Protein AF-K1UK16-F1 (afdb_monomer_lite)

Secondary structure (DSSP, 8-state):
----------HHHHHHHHHHHHHHHHHHHHHT-S----THHHHHHHHHHHHHHHHHH--S---PPPEEEEEEES-SS-GGGS-EEEES-HHHHHHHHHHHHH-GGGTTT--EEEEEEE-TT--TTTTEEEEEEETTEEEGGGGGG-HHHHT-HHHHHHHHHHHHH-TTSEEE--HHHHHHHS-SS--HHHHHHHHHHHHHHH-HHHHHHH--TT--HHHHHHHHHHTTTHHHHHHHHHHHHHTT-THHHHHHHHHHHHHT------TTPPPEEEEEEESSGGGTSSSEEEHHHHHHHHHHHHHHHHHSB-TTT-SBS--EEEEEEEEE--TT-SS-EEEEEEEEETSSS-SHHHHHHHHHHHHHH-HHHHHHHHHH-HHHHHHHHHHHHHIIIIIHHHHHHHHHHHHHHHHHHHHHHHHHHHHHHHHHHHHS------------------------------PPPHHHHHHHHHHHHHHHHTTSSS-----------

Radius of gyration: 44.1 Å; chains: 1; bounding box: 87×118×108 Å

Foldseek 3Di:
DDDDDDDPDCPVVVVVVVVVVVVVVVVVVVVPPPDDDDCVVVVVVVVVVVVVVCVVVPPPPPQDDKAKKKKKALAPVDSVVGDIDIGSDLLVRLVVNVVSLPDPVSVVRWIFMWIAIDHPVPDPRHRPTDTQDTRLEGCQQSCQVVVVLNPDPNSVVVSVSNCVSRVRGHYQHHVVVLCVLPNLDDALLRLLVLLLVLVCVLPVPVSVVPDDVQAPSSVVSSQCLQQVVLVVSLVVLVVSLVVVDPCNNVSVSSNSSSVVDFHDDDQPDFKKKAWPDKPDVVLCPPRIDGLLVSQQVLQVQLVVQLVCADPPPRARPDKMKTKMKIWHDFPPDRGTDIDIDMDMGVPNQGGPLSVLLVVLLCCLPPPVNLVVQVVVDPVSSVVVLVVSLCCLPTVSVSNVVNNCVVVVVVVVVVVVVVVVVVVVVVVVVVVPPPDDDDDDDDDDDDDDDDDDDDDDDDDPPDDDDSVVSSVVSNVVSVVVVVVPPPDPDDDDDDDDD

pLDDT: mean 74.23, std 21.27, range [24.06, 96.62]

InterPro domains:
  IPR041045 Large polyvalent protein associated domain 25 [PF18840] (267-364)

Sequence (497 aa):
GWTGERIRGDYDQLMEKVEEMDEAVMAEIQKSQGEYKPLAKVEELEEANYNMIDNVLNNMPPKKEAYLEYYAAECDEIHDMGAYEKSTDVKEIAAIYEKYREDPENAYKGSGMGIIYRDPEDSLFDETELLIVMGTTIHGDFLDNVRFLKDQPVVREGLEKIHKALPDYKYIPIQDVREAMYPKKMTTEELAAALDEIAEDFDPYDYRDHVEPGQDTIQEVMLDLQSGNVGSYISFLKDVIEEDCEQSVWAGVLLERLKSYEPDISKETEPMVYVNYCEKRELMEPRCQKLSDLDSRTAQKDKEWYADRNPRTDEPMVTAQMFFTIYYAEKGDKMLQHFKGKIDIGTGNGGILSQLKLQNELKLTDESWIGYLKNKGNEEFQKCMEDLTDMQNHVLPYLQSFCSLEEKNVQEKQERQVAEKQDSRVEASRAANVTKGDNDKAVKKVVSSMQTEKNKATTKAKKPSIHERLEINKRKIQEKQGKDELERGADRDVRTV

Organism: NCBI:txid408170

Structure (mmCIF, N/CA/C/O backbone):
data_AF-K1UK16-F1
#
_entry.id   AF-K1UK16-F1
#
loop_
_atom_site.group_PDB
_atom_site.id
_atom_site.type_symbol
_atom_site.label_atom_id
_atom_site.label_alt_id
_atom_site.label_comp_id
_atom_site.label_asym_id
_atom_site.label_entity_id
_atom_site.label_seq_id
_atom_site.pdbx_PDB_ins_code
_atom_site.Cartn_x
_atom_site.Cartn_y
_atom_site.Cartn_z
_atom_site.occupancy
_atom_site.B_iso_or_equiv
_atom_site.auth_seq_id
_atom_site.auth_comp_id
_a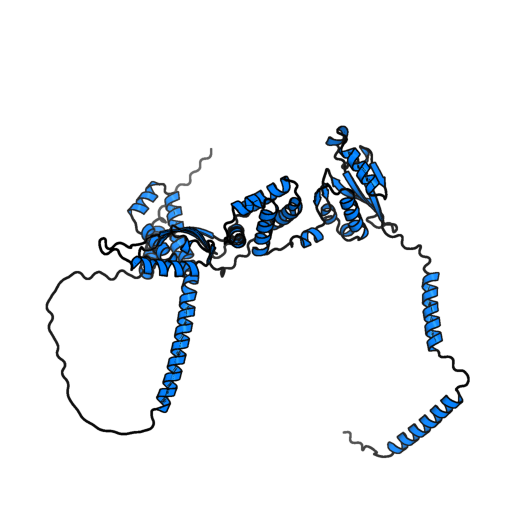tom_site.auth_asym_id
_atom_site.auth_atom_id
_atom_site.pdbx_PDB_model_num
ATOM 1 N N . GLY A 1 1 ? 21.453 -78.135 30.128 1.00 39.34 1 GLY A N 1
ATOM 2 C CA . GLY A 1 1 ? 20.361 -78.436 31.075 1.00 39.34 1 GLY A CA 1
ATOM 3 C C . GLY A 1 1 ? 19.304 -77.375 30.887 1.00 39.34 1 GLY A C 1
ATOM 4 O O . GLY A 1 1 ? 19.679 -76.225 30.752 1.00 39.34 1 GLY A O 1
ATOM 5 N N . TRP A 1 2 ? 18.019 -77.671 30.790 1.00 35.97 2 TRP A N 1
ATOM 6 C CA . TRP A 1 2 ? 17.274 -78.808 31.322 1.00 35.97 2 TRP A CA 1
ATOM 7 C C . TRP A 1 2 ? 16.411 -79.460 30.230 1.00 35.97 2 TRP A C 1
ATOM 9 O O . TRP A 1 2 ? 15.807 -78.771 29.416 1.00 35.97 2 TRP A O 1
ATOM 19 N N . THR A 1 3 ? 16.374 -80.789 30.227 1.00 45.94 3 THR A N 1
ATOM 20 C CA . THR A 1 3 ? 15.467 -81.643 29.448 1.00 45.94 3 THR A CA 1
ATOM 21 C C . THR A 1 3 ? 14.371 -82.155 30.378 1.00 45.94 3 THR A C 1
ATOM 23 O O . THR A 1 3 ? 14.691 -82.645 31.459 1.00 45.94 3 THR A O 1
ATOM 26 N N . GLY A 1 4 ? 13.107 -82.071 29.966 1.00 35.47 4 GLY A N 1
ATOM 27 C CA . GLY A 1 4 ? 11.973 -82.626 30.704 1.00 35.47 4 GLY A CA 1
ATOM 28 C C . GLY A 1 4 ? 10.778 -82.812 29.776 1.00 35.47 4 GLY A C 1
ATOM 29 O O . GLY A 1 4 ? 10.255 -81.847 29.225 1.00 35.47 4 GLY A O 1
ATOM 30 N N . GLU A 1 5 ? 10.417 -84.068 29.555 1.00 42.47 5 GLU A N 1
ATOM 31 C CA . GLU A 1 5 ? 9.391 -84.558 28.640 1.00 42.47 5 GLU A CA 1
ATOM 32 C C . GLU A 1 5 ? 7.992 -83.998 28.965 1.00 42.47 5 GLU A C 1
ATOM 34 O O . GLU A 1 5 ? 7.561 -83.972 30.116 1.00 42.47 5 GLU A O 1
ATOM 39 N N . ARG A 1 6 ? 7.254 -83.567 27.930 1.00 42.50 6 ARG A N 1
ATOM 40 C CA . ARG A 1 6 ? 5.822 -83.242 28.020 1.00 42.50 6 ARG A CA 1
ATOM 41 C C . ARG A 1 6 ? 5.029 -84.543 28.095 1.00 42.50 6 ARG A C 1
ATOM 43 O O . ARG A 1 6 ? 4.916 -85.249 27.095 1.00 42.50 6 ARG A O 1
ATOM 50 N N . ILE A 1 7 ? 4.429 -84.804 29.252 1.00 51.50 7 ILE A N 1
ATOM 51 C CA . ILE A 1 7 ? 3.309 -85.734 29.397 1.00 51.50 7 ILE A CA 1
ATOM 52 C C . ILE A 1 7 ? 2.194 -85.237 28.467 1.00 51.50 7 ILE A C 1
ATOM 54 O O . ILE A 1 7 ? 1.594 -84.188 28.689 1.00 51.50 7 ILE A O 1
ATOM 58 N N . ARG A 1 8 ? 1.983 -85.960 27.367 1.00 53.69 8 ARG A N 1
ATOM 59 C CA . ARG A 1 8 ? 0.832 -85.823 26.477 1.00 53.69 8 ARG A CA 1
ATOM 60 C C . ARG A 1 8 ? -0.188 -86.850 26.968 1.00 53.69 8 ARG A C 1
ATOM 62 O O . ARG A 1 8 ? -0.089 -88.020 26.620 1.00 53.69 8 ARG A O 1
ATOM 69 N N . GLY A 1 9 ? -1.094 -86.418 27.836 1.00 54.28 9 GLY A N 1
ATOM 70 C CA . GLY A 1 9 ? -2.167 -87.241 28.383 1.00 54.28 9 GLY A CA 1
ATOM 71 C C . GLY A 1 9 ? -3.181 -86.360 29.104 1.00 54.28 9 GLY A C 1
ATOM 72 O O . GLY A 1 9 ? -2.795 -85.585 29.972 1.00 54.28 9 GLY A O 1
ATOM 73 N N . ASP A 1 10 ? -4.441 -86.484 28.695 1.00 58.53 10 ASP A N 1
ATOM 74 C CA . ASP A 1 10 ? -5.650 -85.997 29.373 1.00 58.53 10 ASP A CA 1
ATOM 75 C C . ASP A 1 10 ? -5.976 -84.500 29.342 1.00 58.53 10 ASP A C 1
ATOM 77 O O . ASP A 1 10 ? -6.685 -84.004 30.212 1.00 58.53 10 ASP A O 1
ATOM 81 N N . TYR A 1 11 ? -5.576 -83.782 28.286 1.00 54.91 11 TYR A N 1
ATOM 82 C CA . TYR A 1 11 ? -6.184 -82.470 28.014 1.00 54.91 11 TYR A CA 1
ATOM 83 C C . TYR A 1 11 ? -7.657 -82.613 27.598 1.00 54.91 11 TYR A C 1
ATOM 85 O O . TYR A 1 11 ? -8.501 -81.861 28.068 1.00 54.91 11 TYR A O 1
ATOM 93 N N . ASP A 1 12 ? -7.981 -83.635 26.802 1.00 59.91 12 ASP A N 1
ATOM 94 C CA . ASP A 1 12 ? -9.351 -83.870 26.333 1.00 59.91 12 ASP A CA 1
ATOM 95 C C . ASP A 1 12 ? -10.279 -84.320 27.477 1.00 59.91 12 ASP A C 1
ATOM 97 O O . ASP A 1 12 ? -11.399 -83.838 27.577 1.00 59.91 12 ASP A O 1
ATOM 101 N N . GLN A 1 13 ? -9.788 -85.138 28.420 1.00 63.19 13 GLN A N 1
ATOM 102 C CA . GLN A 1 13 ? -10.553 -85.499 29.627 1.00 63.19 13 GLN A CA 1
ATOM 103 C C . GLN A 1 13 ? -10.732 -84.320 30.597 1.00 63.19 13 GLN A C 1
ATOM 105 O O . GLN A 1 13 ? -11.699 -84.281 31.357 1.00 63.19 13 GLN A O 1
ATOM 110 N N . LEU A 1 14 ? -9.791 -83.369 30.620 1.00 61.94 14 LEU A N 1
ATOM 111 C CA . LEU A 1 14 ? -9.947 -82.131 31.385 1.00 61.94 14 LEU A CA 1
ATOM 112 C C . LEU A 1 14 ? -10.980 -81.210 30.734 1.00 61.94 14 LEU A C 1
ATOM 114 O O . LEU A 1 14 ? -11.776 -80.624 31.457 1.00 61.94 14 LEU A O 1
ATOM 118 N N . MET A 1 15 ? -10.997 -81.120 29.403 1.00 66.75 15 MET A N 1
ATOM 119 C CA . MET A 1 15 ? -11.994 -80.333 28.674 1.00 66.75 15 MET A CA 1
ATOM 120 C C . MET A 1 15 ? -13.401 -80.913 28.821 1.00 66.75 15 MET A C 1
ATOM 122 O O . MET A 1 15 ? -14.324 -80.155 29.086 1.00 66.75 15 MET A O 1
ATOM 126 N N . GLU A 1 16 ? -13.554 -82.238 28.777 1.00 70.38 16 GLU A N 1
ATOM 127 C CA . GLU A 1 16 ? -14.847 -82.900 29.005 1.00 70.38 16 GLU A CA 1
ATOM 128 C C . GLU A 1 16 ? -15.372 -82.643 30.430 1.00 70.38 16 GLU A C 1
ATOM 130 O O . GLU A 1 16 ? -16.537 -82.310 30.619 1.00 70.38 16 GLU A O 1
ATOM 135 N N . LYS A 1 17 ? -14.497 -82.665 31.447 1.00 70.38 17 LYS A N 1
ATOM 136 C CA . LYS A 1 17 ? -14.878 -82.302 32.826 1.00 70.38 17 LYS A CA 1
ATOM 137 C C . LYS A 1 17 ? -15.182 -80.817 33.018 1.00 70.38 17 LYS A C 1
ATOM 139 O O . LYS A 1 17 ? -15.926 -80.473 33.934 1.00 70.38 17 LYS A O 1
ATOM 144 N N . VAL A 1 18 ? -14.572 -79.939 32.221 1.00 66.50 18 VAL A N 1
ATOM 145 C CA . VAL A 1 18 ? -14.891 -78.505 32.222 1.00 66.50 18 VAL A CA 1
ATOM 146 C C . VAL A 1 18 ? -16.253 -78.281 31.572 1.00 66.50 18 VAL A C 1
ATOM 148 O O . VAL A 1 18 ? -17.057 -77.561 32.148 1.00 66.50 18 VAL A O 1
ATOM 151 N N . GLU A 1 19 ? -16.557 -78.961 30.465 1.00 69.31 19 GLU A N 1
ATOM 152 C CA . GLU A 1 19 ? -17.873 -78.894 29.816 1.00 69.31 19 GLU A CA 1
ATOM 153 C C . GLU A 1 19 ? -18.987 -79.462 30.711 1.00 69.31 19 GLU A C 1
ATOM 155 O O . GLU A 1 19 ? -20.015 -78.812 30.880 1.00 69.31 19 GLU A O 1
ATOM 160 N N . GLU A 1 20 ? -18.768 -80.599 31.384 1.00 71.19 20 GLU A N 1
ATOM 161 C CA . GLU A 1 20 ? -19.732 -81.138 32.361 1.00 71.19 20 GLU A CA 1
ATOM 162 C C . GLU A 1 20 ? -19.955 -80.186 33.550 1.00 71.19 20 GLU A C 1
ATOM 164 O O . GLU A 1 20 ? -21.071 -80.065 34.067 1.00 71.19 20 GLU A O 1
ATOM 169 N N . MET A 1 21 ? -18.902 -79.496 33.999 1.00 67.19 21 MET A N 1
ATOM 170 C CA . MET A 1 21 ? -19.002 -78.523 35.086 1.00 67.19 21 MET A CA 1
ATOM 171 C C . MET A 1 21 ? -19.689 -77.232 34.632 1.00 67.19 21 MET A C 1
ATOM 173 O O . MET A 1 21 ? -20.493 -76.691 35.390 1.00 67.19 21 MET A O 1
ATOM 177 N N . ASP A 1 22 ? -19.448 -76.776 33.405 1.00 62.75 22 ASP A N 1
ATOM 178 C CA . ASP A 1 22 ? -20.137 -75.628 32.816 1.00 62.75 22 ASP A CA 1
ATOM 179 C C . ASP A 1 22 ? -21.624 -75.935 32.588 1.00 62.75 22 ASP A C 1
ATOM 181 O O . ASP A 1 22 ? -22.472 -75.106 32.915 1.00 62.75 22 ASP A O 1
ATOM 185 N N . GLU A 1 23 ? -21.985 -77.141 32.141 1.00 71.06 23 GLU A N 1
ATOM 186 C CA . GLU A 1 23 ? -23.390 -77.558 32.038 1.00 71.06 23 GLU A CA 1
ATOM 187 C C . GLU A 1 23 ? -24.073 -77.638 33.411 1.00 71.06 23 GLU A C 1
ATOM 189 O O . GLU A 1 23 ? -25.208 -77.174 33.568 1.00 71.06 23 GLU A O 1
ATOM 194 N N . ALA A 1 24 ? -23.383 -78.157 34.433 1.00 69.94 24 ALA A N 1
ATOM 195 C CA . ALA A 1 24 ? -23.902 -78.194 35.800 1.00 69.94 24 ALA A CA 1
ATOM 196 C C . ALA A 1 24 ? -24.086 -76.783 36.389 1.00 69.94 24 ALA A C 1
ATOM 198 O O . ALA A 1 24 ? -25.119 -76.500 37.002 1.00 69.94 24 ALA A O 1
ATOM 199 N N . VAL A 1 25 ? -23.125 -75.881 36.170 1.00 63.56 25 VAL A N 1
ATOM 200 C CA . VAL A 1 25 ? -23.194 -74.479 36.613 1.00 63.56 25 VAL A CA 1
ATOM 201 C C . VAL A 1 25 ? -24.306 -73.733 35.877 1.00 63.56 25 VAL A C 1
ATOM 203 O O . VAL A 1 25 ? -25.079 -73.015 36.511 1.00 63.56 25 VAL A O 1
ATOM 206 N N . MET A 1 26 ? -24.467 -73.946 34.570 1.00 62.19 26 MET A N 1
ATOM 207 C CA . MET A 1 26 ? -25.535 -73.318 33.788 1.00 62.19 26 MET A CA 1
ATOM 208 C C . MET A 1 26 ? -26.920 -73.836 34.189 1.00 62.19 26 MET A C 1
ATOM 210 O O . MET A 1 26 ? -27.853 -73.040 34.308 1.00 62.19 26 MET A O 1
ATOM 214 N N . ALA A 1 27 ? -27.060 -75.129 34.496 1.00 65.12 27 ALA A N 1
ATOM 215 C CA . ALA A 1 27 ? -28.304 -75.693 35.022 1.00 65.12 27 ALA A CA 1
ATOM 216 C C . ALA A 1 27 ? -28.649 -75.161 36.432 1.00 65.12 27 ALA A C 1
ATOM 218 O O . ALA A 1 27 ? -29.828 -74.947 36.737 1.00 65.12 27 ALA A O 1
ATOM 219 N N . GLU A 1 28 ? -27.646 -74.897 37.276 1.00 61.22 28 GLU A N 1
ATOM 220 C CA . GLU A 1 28 ? -27.817 -74.286 38.605 1.00 61.22 28 GLU A CA 1
ATOM 221 C C . GLU A 1 28 ? -28.178 -72.786 38.506 1.00 61.22 28 GLU A C 1
ATOM 223 O O . GLU A 1 28 ? -29.045 -72.291 39.234 1.00 61.22 28 GLU A O 1
ATOM 228 N N . ILE A 1 29 ? -27.602 -72.061 37.538 1.00 59.53 29 ILE A N 1
ATOM 229 C CA . ILE A 1 29 ? -27.972 -70.672 37.203 1.00 59.53 29 ILE A CA 1
ATOM 230 C C . ILE A 1 29 ? -29.419 -70.606 36.687 1.00 59.53 29 ILE A C 1
ATOM 232 O O . ILE A 1 29 ? -30.167 -69.689 37.026 1.00 59.53 29 ILE A O 1
ATOM 236 N N . GLN A 1 30 ? -29.861 -71.603 35.919 1.00 57.59 30 GLN A N 1
ATOM 237 C CA . GLN A 1 30 ? -31.230 -71.655 35.400 1.00 57.59 30 GLN A CA 1
ATOM 238 C C . GLN A 1 30 ? -32.259 -72.057 36.470 1.00 57.59 30 GLN A C 1
ATOM 240 O O . GLN A 1 30 ? -33.382 -71.553 36.454 1.00 57.59 30 GLN A O 1
ATOM 245 N N . LYS A 1 31 ? -31.879 -72.890 37.451 1.00 57.53 31 LYS A N 1
ATOM 246 C CA . LYS A 1 31 ? -32.703 -73.190 38.641 1.00 57.53 31 LYS A CA 1
ATOM 247 C C . LYS A 1 31 ? -32.783 -72.034 39.639 1.00 57.53 31 LYS A C 1
ATOM 249 O O . LYS A 1 31 ? -33.778 -71.936 40.354 1.00 57.53 31 LYS A O 1
ATOM 254 N N . SER A 1 32 ? -31.775 -71.162 39.678 1.00 57.34 32 SER A N 1
ATOM 255 C CA . SER A 1 32 ? -31.742 -69.972 40.540 1.00 57.34 32 SER A CA 1
ATOM 256 C C . SER A 1 32 ? -32.364 -68.720 39.905 1.00 57.34 32 SER A C 1
ATOM 258 O O . SER A 1 32 ? -32.338 -67.654 40.516 1.00 57.34 32 SER A O 1
ATOM 260 N N . GLN A 1 33 ? -33.050 -68.838 38.757 1.00 49.53 33 GLN A N 1
ATOM 261 C CA . GLN A 1 33 ? -33.947 -67.791 38.233 1.00 49.53 33 GLN A CA 1
ATOM 262 C C . GLN A 1 33 ? -35.261 -67.652 39.035 1.00 49.53 33 GLN A C 1
ATOM 264 O O . GLN A 1 33 ? -36.350 -67.507 38.481 1.00 49.53 33 GLN A O 1
ATOM 269 N N . GLY A 1 34 ? -35.154 -67.649 40.362 1.00 54.88 34 GLY A N 1
ATOM 270 C CA . GLY A 1 34 ? -36.106 -67.029 41.272 1.00 54.88 34 GLY A CA 1
ATOM 271 C C . GLY A 1 34 ? -35.425 -65.827 41.925 1.00 54.88 34 GLY A C 1
ATOM 272 O O . GLY A 1 34 ? -34.602 -66.004 42.810 1.00 54.88 34 GLY A O 1
ATOM 273 N N . GLU A 1 35 ? -35.782 -64.624 41.467 1.00 53.62 35 GLU A N 1
ATOM 274 C CA . GLU A 1 35 ? -35.412 -63.318 42.044 1.00 53.62 35 GLU A CA 1
ATOM 275 C C . GLU A 1 35 ? -33.921 -62.921 42.005 1.00 53.62 35 GLU A C 1
ATOM 277 O O . GLU A 1 35 ? -33.274 -62.747 43.033 1.00 53.62 35 GLU A O 1
ATOM 282 N N . TYR A 1 36 ? -33.403 -62.608 40.813 1.00 40.06 36 TYR A N 1
ATOM 283 C CA . TYR A 1 36 ? -32.232 -61.731 40.684 1.00 40.06 36 TYR A CA 1
ATOM 284 C C . TYR A 1 36 ? -32.640 -60.431 39.979 1.00 40.06 36 TYR A C 1
ATOM 286 O O . TYR A 1 36 ? -32.877 -60.401 38.771 1.00 40.06 36 TYR A O 1
ATOM 294 N N . LYS A 1 37 ? -32.791 -59.348 40.753 1.00 55.75 37 LYS A N 1
ATOM 295 C CA . LYS A 1 37 ? -32.936 -57.984 40.219 1.00 55.75 37 LYS A CA 1
ATOM 296 C C . LYS A 1 37 ? -31.538 -57.492 39.804 1.00 55.75 37 LYS A C 1
ATOM 298 O O . LYS A 1 37 ? -30.615 -57.624 40.603 1.00 55.75 37 LYS A O 1
ATOM 303 N N . PRO A 1 38 ? -31.349 -56.953 38.589 1.00 47.69 38 PRO A N 1
ATOM 304 C CA . PRO A 1 38 ? -30.016 -56.692 38.050 1.00 47.69 38 PRO A CA 1
ATOM 305 C C . PRO A 1 38 ? -29.332 -55.527 38.781 1.00 47.69 38 PRO A C 1
ATOM 307 O O . PRO A 1 38 ? -29.871 -54.419 38.806 1.00 47.69 38 PRO A O 1
ATOM 310 N N . LEU A 1 39 ? -28.127 -55.766 39.322 1.00 49.69 39 LEU A N 1
ATOM 311 C CA . LEU A 1 39 ? -27.264 -54.743 39.940 1.00 49.69 39 LEU A CA 1
ATOM 312 C C . LEU A 1 39 ? -26.933 -53.573 39.000 1.00 49.69 39 LEU A C 1
ATOM 314 O O . LEU A 1 39 ? -26.687 -52.481 39.489 1.00 49.69 39 LEU A O 1
ATOM 318 N N . ALA A 1 40 ? -27.039 -53.746 37.678 1.00 50.97 40 ALA A N 1
ATOM 319 C CA . ALA A 1 40 ? -26.873 -52.651 36.717 1.00 50.97 40 ALA A CA 1
ATOM 320 C C . ALA A 1 40 ? -27.876 -51.503 36.941 1.00 50.97 40 ALA A C 1
ATOM 322 O O . ALA A 1 40 ? -27.568 -50.345 36.691 1.00 50.97 40 ALA A O 1
ATOM 323 N N . LYS A 1 41 ? -29.070 -51.811 37.466 1.00 49.66 41 LYS A N 1
ATOM 324 C CA . LYS A 1 41 ? -30.077 -50.793 37.781 1.00 49.66 41 LYS A CA 1
ATOM 325 C C . LYS A 1 41 ? -29.866 -50.165 39.157 1.00 49.66 41 LYS A C 1
ATOM 327 O O . LYS A 1 41 ? -30.420 -49.108 39.412 1.00 49.66 41 LYS A O 1
ATOM 332 N N . VAL A 1 42 ? -29.112 -50.821 40.043 1.00 51.94 42 VAL A N 1
ATOM 333 C CA . VAL A 1 42 ? -28.746 -50.283 41.361 1.00 51.94 42 VAL A CA 1
ATOM 334 C C . VAL A 1 42 ? -27.537 -49.365 41.227 1.00 51.94 42 VAL A C 1
ATOM 336 O O . VAL A 1 42 ? -27.582 -48.293 41.803 1.00 51.94 42 VAL A O 1
ATOM 339 N N . GLU A 1 43 ? -26.548 -49.703 40.394 1.00 51.59 43 GLU A N 1
ATOM 340 C CA . GLU A 1 43 ? -25.456 -48.784 40.039 1.00 51.59 43 GLU A CA 1
ATOM 341 C C . GLU A 1 43 ? -25.977 -47.562 39.272 1.00 51.59 43 GLU A C 1
ATOM 343 O O . GLU A 1 43 ? -25.695 -46.452 39.697 1.00 51.59 43 GLU A O 1
ATOM 348 N N . GLU A 1 44 ? -26.844 -47.709 38.257 1.00 52.72 44 GLU A N 1
ATOM 349 C CA . GLU A 1 44 ? -27.481 -46.541 37.611 1.00 52.72 44 GLU A CA 1
ATOM 350 C C . GLU A 1 44 ? -28.327 -45.708 38.591 1.00 52.72 44 GLU A C 1
ATOM 352 O O . GLU A 1 44 ? -28.402 -44.489 38.456 1.00 52.72 44 GLU A O 1
ATOM 357 N N . LEU A 1 45 ? -28.978 -46.337 39.579 1.00 51.56 45 LEU A N 1
ATOM 358 C CA . LEU A 1 45 ? -29.739 -45.616 40.604 1.00 51.56 45 LEU A CA 1
ATOM 359 C C . LEU A 1 45 ? -28.832 -44.965 41.653 1.00 51.56 45 LEU A C 1
ATOM 361 O O . LEU A 1 45 ? -29.185 -43.895 42.133 1.00 51.56 45 LEU A O 1
ATOM 365 N N . GLU A 1 46 ? -27.693 -45.558 42.006 1.00 50.50 46 GLU A N 1
ATOM 366 C CA . GLU A 1 46 ? -26.694 -44.970 42.903 1.00 50.50 46 GLU A CA 1
ATOM 367 C C . GLU A 1 46 ? -25.955 -43.821 42.210 1.00 50.50 46 GLU A C 1
ATOM 369 O O . GLU A 1 46 ? -25.809 -42.761 42.810 1.00 50.50 46 GLU A O 1
ATOM 374 N N . GLU A 1 47 ? -25.607 -43.955 40.931 1.00 54.44 47 GLU A N 1
ATOM 375 C CA . GLU A 1 47 ? -24.983 -42.911 40.108 1.00 54.44 47 GLU A CA 1
ATOM 376 C C . GLU A 1 47 ? -25.975 -41.773 39.792 1.00 54.44 47 GLU A C 1
ATOM 378 O O . GLU A 1 47 ? -25.630 -40.592 39.881 1.00 54.44 47 GLU A O 1
ATOM 383 N N . ALA A 1 48 ? -27.258 -42.092 39.563 1.00 52.09 48 ALA A N 1
ATOM 384 C CA . ALA A 1 48 ? -28.326 -41.091 39.528 1.00 52.09 48 ALA A CA 1
ATOM 385 C C . ALA A 1 48 ? -28.526 -40.413 40.894 1.00 52.09 48 ALA A C 1
ATOM 387 O O . ALA A 1 48 ? -28.811 -39.217 40.944 1.00 52.09 48 ALA A O 1
ATOM 388 N N . ASN A 1 49 ? -28.348 -41.132 42.005 1.00 51.38 49 ASN A N 1
ATOM 389 C CA . ASN A 1 49 ? -28.463 -40.563 43.347 1.00 51.38 49 ASN A CA 1
ATOM 390 C C . ASN A 1 49 ? -27.248 -39.688 43.705 1.00 51.38 49 ASN A C 1
ATOM 392 O O . ASN A 1 49 ? -27.436 -38.654 44.334 1.00 51.38 49 ASN A O 1
ATOM 396 N N . TYR A 1 50 ? -26.035 -40.003 43.238 1.00 49.75 50 TYR A N 1
ATOM 397 C CA . TYR A 1 50 ? -24.876 -39.106 43.343 1.00 49.75 50 TYR A CA 1
ATOM 398 C C . TYR A 1 50 ? -25.070 -37.827 42.514 1.00 49.75 50 TYR A C 1
ATOM 400 O O . TYR A 1 50 ? -24.808 -36.745 43.030 1.00 49.75 50 TYR A O 1
ATOM 408 N N . ASN A 1 51 ? -25.650 -37.910 41.311 1.00 51.41 51 ASN A N 1
ATOM 409 C CA . ASN A 1 51 ? -26.008 -36.726 40.513 1.00 51.41 51 ASN A CA 1
ATOM 410 C C . ASN A 1 51 ? -27.160 -35.897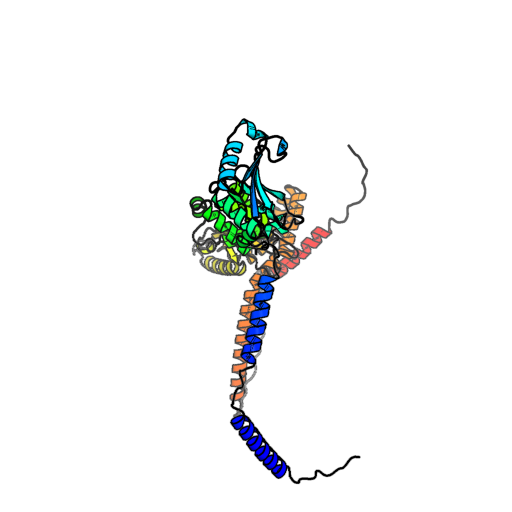 41.119 1.00 51.41 51 ASN A C 1
ATOM 412 O O . ASN A 1 51 ? -27.229 -34.683 40.920 1.00 51.41 51 ASN A O 1
ATOM 416 N N . MET A 1 52 ? -28.065 -36.515 41.888 1.00 49.00 52 MET A N 1
ATOM 417 C CA . MET A 1 52 ? -29.060 -35.778 42.680 1.00 49.00 52 MET A CA 1
ATOM 418 C C . MET A 1 52 ? -28.474 -35.193 43.972 1.00 49.00 52 MET A C 1
ATOM 420 O O . MET A 1 52 ? -28.948 -34.157 44.427 1.00 49.00 52 MET A O 1
ATOM 424 N N . ILE A 1 53 ? -27.452 -35.818 44.560 1.00 49.09 53 ILE A N 1
ATOM 425 C CA . ILE A 1 53 ? -26.753 -35.305 45.746 1.00 49.09 53 ILE A CA 1
ATOM 426 C C . ILE A 1 53 ? -25.832 -34.140 45.369 1.00 49.09 53 ILE A C 1
ATOM 428 O O . ILE A 1 53 ? -25.767 -33.178 46.129 1.00 49.09 53 ILE A O 1
ATOM 432 N N . ASP A 1 54 ? -25.204 -34.153 44.193 1.00 44.94 54 ASP A N 1
ATOM 433 C CA . ASP A 1 54 ? -24.369 -33.036 43.731 1.00 44.94 54 ASP A CA 1
ATOM 434 C C . ASP A 1 54 ? -25.213 -31.773 43.474 1.00 44.94 54 ASP A C 1
ATOM 436 O O . ASP A 1 54 ? -24.832 -30.675 43.867 1.00 44.94 54 ASP A O 1
ATOM 440 N N . ASN A 1 55 ? -26.444 -31.922 42.973 1.00 49.41 55 ASN A N 1
ATOM 441 C CA . ASN A 1 55 ? -27.389 -30.804 42.828 1.00 49.41 55 ASN A CA 1
ATOM 442 C C . ASN A 1 55 ? -28.061 -30.352 44.143 1.00 49.41 55 ASN A C 1
ATOM 444 O O . ASN A 1 55 ? -28.701 -29.302 44.163 1.00 49.41 55 ASN A O 1
ATOM 448 N N . VAL A 1 56 ? -27.949 -31.118 45.236 1.00 50.12 56 VAL A N 1
ATOM 449 C CA . VAL A 1 56 ? -28.553 -30.794 46.548 1.00 50.12 56 VAL A CA 1
ATOM 450 C C . VAL A 1 56 ? -27.502 -30.344 47.578 1.00 50.12 56 VAL A C 1
ATOM 452 O O . VAL A 1 56 ? -27.832 -29.599 48.503 1.00 50.12 56 VAL A O 1
ATOM 455 N N . LEU A 1 57 ? -26.232 -30.736 47.416 1.00 47.69 57 LEU A N 1
ATOM 456 C CA . LEU A 1 57 ? -25.099 -30.255 48.220 1.00 47.69 57 LEU A CA 1
ATOM 457 C C . LEU A 1 57 ? -24.370 -29.065 47.594 1.00 47.69 57 LEU A C 1
ATOM 459 O O . LEU A 1 57 ? -23.742 -28.305 48.335 1.00 47.69 57 LEU A O 1
ATOM 463 N N . ASN A 1 58 ? -24.499 -28.829 46.286 1.00 47.62 58 ASN A N 1
ATOM 464 C CA . ASN A 1 58 ? -24.012 -27.606 45.657 1.00 47.62 58 ASN A CA 1
ATOM 465 C C . ASN A 1 58 ? -25.008 -26.449 45.879 1.00 47.62 58 ASN A C 1
ATOM 467 O O . ASN A 1 58 ? -25.520 -25.841 44.947 1.00 47.62 58 ASN A O 1
ATOM 471 N N . ASN A 1 59 ? -25.265 -26.129 47.153 1.00 48.94 59 ASN A N 1
ATOM 472 C CA . ASN A 1 59 ? -25.887 -24.878 47.600 1.00 48.94 59 ASN A CA 1
ATOM 473 C C . ASN A 1 59 ? -24.882 -23.713 47.551 1.00 48.94 59 ASN A C 1
ATOM 475 O O . ASN A 1 59 ? -24.990 -22.766 48.336 1.00 48.94 59 ASN A O 1
ATOM 479 N N . MET A 1 60 ? -23.885 -23.760 46.659 1.00 52.06 60 MET A N 1
ATOM 480 C CA . MET A 1 60 ? -23.280 -22.505 46.248 1.00 52.06 60 MET A CA 1
ATOM 481 C C . MET A 1 60 ? -24.402 -21.705 45.577 1.00 52.06 60 MET A C 1
ATOM 483 O O . MET A 1 60 ? -25.131 -22.269 44.755 1.00 52.06 60 MET A O 1
ATOM 487 N N . PRO A 1 61 ? -24.605 -20.426 45.944 1.00 55.94 61 PRO A N 1
ATOM 488 C CA . PRO A 1 61 ? -25.464 -19.551 45.159 1.00 55.94 61 PRO A CA 1
ATOM 489 C C . PRO A 1 61 ? -25.100 -19.745 43.681 1.00 55.94 61 PRO A C 1
ATOM 491 O O . PRO A 1 61 ? -23.905 -19.914 43.411 1.00 55.94 61 PRO A O 1
ATOM 494 N N . PRO A 1 62 ? -26.067 -19.760 42.739 1.00 56.12 62 PRO A N 1
ATOM 495 C CA . PRO A 1 62 ? -25.721 -19.797 41.322 1.00 56.12 62 PRO A CA 1
ATOM 496 C C . PRO A 1 62 ? -24.630 -18.755 41.104 1.00 56.12 62 PRO A C 1
ATOM 498 O O . PRO A 1 62 ? -24.809 -17.616 41.552 1.00 56.12 62 PRO A O 1
ATOM 501 N N . LYS A 1 63 ? -23.480 -19.177 40.548 1.00 57.47 63 LYS A N 1
ATOM 502 C CA . LYS A 1 63 ? -22.368 -18.267 40.263 1.00 57.47 63 LYS A CA 1
ATOM 503 C C . LYS A 1 63 ? -22.984 -17.105 39.507 1.00 57.47 63 LYS A C 1
ATOM 505 O O . LYS A 1 63 ? -23.523 -17.295 38.419 1.00 57.47 63 LYS A O 1
ATOM 510 N N . LYS A 1 64 ? -23.044 -15.946 40.159 1.00 69.56 64 LYS A N 1
ATOM 511 C CA . LYS A 1 64 ? -23.615 -14.761 39.543 1.00 69.56 64 LYS A CA 1
ATOM 512 C C . LYS A 1 64 ? -22.679 -14.443 38.383 1.00 69.56 64 LYS A C 1
ATOM 514 O O . LYS A 1 64 ? -21.484 -14.268 38.595 1.00 69.56 64 LYS A O 1
ATOM 519 N N . GLU A 1 65 ? -23.212 -14.476 37.172 1.00 78.00 65 GLU A N 1
ATOM 520 C CA . GLU A 1 65 ? -22.420 -14.237 35.973 1.00 78.00 65 GLU A CA 1
ATOM 521 C C . GLU A 1 65 ? -21.958 -12.779 35.944 1.00 78.00 65 GLU A C 1
ATOM 523 O O . GLU A 1 65 ? -22.677 -11.880 36.396 1.00 78.00 65 GLU A O 1
ATOM 528 N N . ALA A 1 66 ? -20.748 -12.555 35.431 1.00 87.12 66 ALA A N 1
ATOM 529 C CA . ALA A 1 66 ? -20.246 -11.211 35.202 1.00 87.12 66 ALA A CA 1
ATOM 530 C C . ALA A 1 66 ? -21.181 -10.458 34.247 1.00 87.12 66 ALA A C 1
ATOM 532 O O . ALA A 1 66 ? -21.677 -11.020 33.268 1.00 87.12 66 ALA A O 1
ATOM 533 N N . TYR A 1 67 ? -21.421 -9.183 34.534 1.00 90.75 67 TYR A N 1
ATOM 534 C CA . TYR A 1 67 ? -22.292 -8.322 33.739 1.00 90.75 67 TYR A CA 1
ATOM 535 C C . TYR A 1 67 ? -21.639 -6.957 33.516 1.00 90.75 67 TYR A C 1
ATOM 537 O O . TYR A 1 67 ? -20.595 -6.651 34.090 1.00 90.75 67 TYR A O 1
ATOM 545 N N . LEU A 1 68 ? -22.239 -6.138 32.652 1.00 93.81 68 LEU A N 1
ATOM 546 C CA . LEU A 1 68 ? -21.783 -4.773 32.411 1.00 93.81 68 LEU A CA 1
ATOM 547 C C . LEU A 1 68 ? -22.792 -3.759 32.930 1.00 93.81 68 LEU A C 1
ATOM 549 O O . LEU A 1 68 ? -23.999 -3.898 32.715 1.00 93.81 68 LEU A O 1
ATOM 553 N N . GLU A 1 69 ? -22.267 -2.707 33.540 1.00 94.88 69 GLU A N 1
ATOM 554 C CA . GLU A 1 69 ? -22.933 -1.410 33.579 1.00 94.88 69 GLU A CA 1
ATOM 555 C C . GLU A 1 69 ? -22.300 -0.521 32.503 1.00 94.88 69 GLU A C 1
ATOM 557 O O . GLU A 1 69 ? -21.167 -0.736 32.074 1.00 94.88 69 GLU A O 1
ATOM 562 N N . TYR A 1 70 ? -23.043 0.469 32.044 1.00 96.06 70 TYR A N 1
ATOM 563 C CA . TYR A 1 70 ? -22.593 1.489 31.112 1.00 96.06 70 TYR A CA 1
ATOM 564 C C . TYR A 1 70 ? -22.631 2.825 31.830 1.00 96.06 70 TYR A C 1
ATOM 566 O O . TYR A 1 70 ? -23.513 3.040 32.667 1.00 96.06 70 TYR A O 1
ATOM 574 N N . TYR A 1 71 ? -21.708 3.718 31.495 1.00 95.44 71 TYR A N 1
ATOM 575 C CA . TYR A 1 71 ? -21.685 5.062 32.059 1.00 95.44 71 TYR A CA 1
ATOM 576 C C . TYR A 1 71 ? -21.609 6.131 30.976 1.00 95.44 71 TYR A C 1
ATOM 578 O O . TYR A 1 71 ? -21.078 5.890 29.891 1.00 95.44 71 TYR A O 1
ATOM 586 N N . ALA A 1 72 ? -22.138 7.310 31.290 1.00 94.81 72 ALA A N 1
ATOM 587 C CA . ALA A 1 72 ? -21.920 8.544 30.551 1.00 94.81 72 ALA A CA 1
ATOM 588 C C . ALA A 1 72 ? -21.416 9.605 31.530 1.00 94.81 72 ALA A C 1
ATOM 590 O O . ALA A 1 72 ? -22.034 9.844 32.570 1.00 94.81 72 ALA A O 1
ATOM 591 N N . ALA A 1 73 ? -20.304 10.240 31.180 1.00 93.00 73 ALA A N 1
ATOM 592 C CA . ALA A 1 73 ? -19.666 11.286 31.958 1.00 93.00 73 ALA A CA 1
ATOM 593 C C . ALA A 1 73 ? -19.631 12.591 31.157 1.00 93.00 73 ALA A C 1
ATOM 595 O O . ALA A 1 73 ? -19.247 12.620 29.985 1.00 93.00 73 ALA A O 1
ATOM 596 N N . GLU A 1 74 ? -20.005 13.690 31.803 1.00 89.31 74 GLU A N 1
ATOM 597 C CA . GLU A 1 74 ? -19.914 15.042 31.247 1.00 89.31 74 GLU A CA 1
ATOM 598 C C . GLU A 1 74 ? -18.447 15.465 31.041 1.00 89.31 74 GLU A C 1
ATOM 600 O O . GLU A 1 74 ? -18.129 16.149 30.065 1.00 89.31 74 GLU A O 1
ATOM 605 N N . CYS A 1 75 ? -17.559 15.002 31.929 1.00 87.31 75 CYS A N 1
ATOM 606 C CA . CYS A 1 75 ? -16.106 15.134 31.855 1.00 87.31 75 CYS A CA 1
ATOM 607 C C . CYS A 1 75 ? -15.467 13.761 32.083 1.00 87.31 75 CYS A C 1
ATOM 609 O O . CYS A 1 75 ? -15.533 13.231 33.191 1.00 87.31 75 CYS A O 1
ATOM 611 N N . ASP A 1 76 ? -14.866 13.191 31.043 1.00 81.94 76 ASP A N 1
ATOM 612 C CA . ASP A 1 76 ? -14.257 11.858 31.100 1.00 81.94 76 ASP A CA 1
ATOM 613 C C . ASP A 1 76 ? -12.913 11.843 31.849 1.00 81.94 76 ASP A C 1
ATOM 615 O O . ASP A 1 76 ? -12.573 10.877 32.521 1.00 81.94 76 ASP A O 1
ATOM 619 N N . GLU A 1 77 ? -12.162 12.948 31.811 1.00 80.75 77 GLU A N 1
ATOM 620 C CA . GLU A 1 77 ? -10.857 13.028 32.483 1.00 80.75 77 GLU A CA 1
ATOM 621 C C . GLU A 1 77 ? -10.990 12.968 34.013 1.00 80.75 77 GLU A C 1
ATOM 623 O O . GLU A 1 77 ? -10.167 12.359 34.701 1.00 80.75 77 GLU A O 1
ATOM 628 N N . ILE A 1 78 ? -12.022 13.622 34.559 1.00 79.94 78 ILE A N 1
ATOM 629 C CA . ILE A 1 78 ? -12.305 13.660 35.994 1.00 79.94 78 ILE A CA 1
ATOM 630 C C . ILE A 1 78 ? -13.819 13.593 36.186 1.00 79.94 78 ILE A C 1
ATOM 632 O O . ILE A 1 78 ? -14.496 14.623 36.175 1.00 79.94 78 ILE A O 1
ATOM 636 N N . HIS A 1 79 ? -14.336 12.383 36.422 1.00 79.38 79 HIS A N 1
ATOM 637 C CA . HIS A 1 79 ? -15.772 12.136 36.602 1.00 79.38 79 HIS A CA 1
ATOM 638 C C . HIS A 1 79 ? -16.409 13.036 37.682 1.00 79.38 79 HIS A C 1
ATOM 640 O O . HIS A 1 79 ? -17.543 13.477 37.523 1.00 79.38 79 HIS A O 1
ATOM 646 N N . ASP A 1 80 ? -15.662 13.405 38.731 1.00 76.88 80 ASP A N 1
ATOM 647 C CA . ASP A 1 80 ? -16.125 14.295 39.811 1.00 76.88 80 ASP A CA 1
ATOM 648 C C . ASP A 1 80 ? -16.335 15.768 39.387 1.00 76.88 80 ASP A C 1
ATOM 650 O O . ASP A 1 80 ? -16.911 16.553 40.146 1.00 76.88 80 ASP A O 1
ATOM 654 N N . MET A 1 81 ? -15.846 16.186 38.212 1.00 77.00 81 MET A N 1
ATOM 655 C CA . MET A 1 81 ? -15.973 17.567 37.713 1.00 77.00 81 MET A CA 1
ATOM 656 C C . MET A 1 81 ? -17.219 17.813 36.848 1.00 77.00 81 MET A C 1
ATOM 658 O O . MET A 1 81 ? -17.380 18.917 36.320 1.00 77.00 81 MET A O 1
ATOM 662 N N . GLY A 1 82 ? -18.111 16.831 36.717 1.00 83.81 82 GLY A N 1
ATOM 663 C CA . GLY A 1 82 ? -19.349 16.960 35.952 1.00 83.81 82 GLY A CA 1
ATOM 664 C C . GLY A 1 82 ? -20.412 15.948 36.369 1.00 83.81 82 GLY A C 1
ATOM 665 O O . GLY A 1 82 ? -20.275 15.257 37.379 1.00 83.81 82 GLY A O 1
ATOM 666 N N . ALA A 1 83 ? -21.501 15.882 35.611 1.00 89.00 83 ALA A N 1
ATOM 667 C CA . ALA A 1 83 ? -22.503 14.844 35.779 1.00 89.00 83 ALA A CA 1
ATOM 668 C C . ALA A 1 83 ? -21.950 13.476 35.349 1.00 89.00 83 ALA A C 1
ATOM 670 O O . ALA A 1 83 ? -21.235 13.353 34.353 1.00 89.00 83 ALA A O 1
ATOM 671 N N . TYR A 1 84 ? -22.302 12.449 36.116 1.00 92.81 84 TYR A N 1
ATOM 672 C CA . TYR A 1 84 ? -21.913 11.069 35.874 1.00 92.81 84 TYR A CA 1
ATOM 673 C C . TYR A 1 84 ? -23.130 10.181 36.108 1.00 92.81 84 TYR A C 1
ATOM 675 O O . TYR A 1 84 ? -23.676 10.141 37.213 1.00 92.81 84 TYR A O 1
ATOM 683 N N . GLU A 1 85 ? -23.553 9.478 35.068 1.00 93.75 85 GLU A N 1
ATOM 684 C CA . GLU A 1 85 ? -24.722 8.604 35.089 1.00 93.75 85 GLU A CA 1
ATOM 685 C C . GLU A 1 85 ? -24.305 7.188 34.715 1.00 93.75 85 GLU A C 1
ATOM 687 O O . GLU A 1 85 ? -23.476 6.995 33.825 1.00 93.75 85 GLU A O 1
ATOM 692 N N . LYS A 1 86 ? -24.898 6.191 35.377 1.00 94.81 86 LYS A N 1
ATOM 693 C CA . LYS A 1 86 ? -24.645 4.774 35.096 1.00 94.81 86 LYS A CA 1
ATOM 694 C C . LYS A 1 86 ? -25.929 3.956 35.085 1.00 94.81 86 LYS A C 1
ATOM 696 O O . LYS A 1 86 ? -26.812 4.160 35.915 1.00 94.81 86 LYS A O 1
ATOM 701 N N . SER A 1 87 ? -26.026 3.012 34.157 1.00 94.56 87 SER A N 1
ATOM 702 C CA . SER A 1 87 ? -27.186 2.131 33.991 1.00 94.56 87 SER A CA 1
ATOM 703 C C . SER A 1 87 ? -26.761 0.815 33.347 1.00 94.56 87 SER A C 1
ATOM 705 O O . SER A 1 87 ? -25.719 0.722 32.708 1.00 94.56 87 SER A O 1
ATOM 707 N N . THR A 1 88 ? -27.576 -0.225 33.492 1.00 92.94 88 THR A N 1
ATOM 708 C CA . THR A 1 88 ? -27.392 -1.480 32.738 1.00 92.94 88 THR A CA 1
ATOM 709 C C . THR A 1 88 ? -28.008 -1.402 31.336 1.00 92.94 88 THR A C 1
ATOM 711 O O . THR A 1 88 ? -27.734 -2.263 30.498 1.00 92.94 88 THR A O 1
ATOM 714 N N . ASP A 1 89 ? -28.809 -0.367 31.050 1.00 94.00 89 ASP A N 1
ATOM 715 C CA . ASP A 1 89 ? -29.369 -0.111 29.723 1.00 94.00 89 ASP A CA 1
ATOM 716 C C . ASP A 1 89 ? -28.455 0.814 28.904 1.00 94.00 89 ASP A C 1
ATOM 718 O O . ASP A 1 89 ? -28.363 2.020 29.137 1.00 94.00 89 ASP A O 1
ATOM 722 N N . VAL A 1 90 ? -27.812 0.239 27.885 1.00 95.31 90 VAL A N 1
ATOM 723 C CA . VAL A 1 90 ? -26.927 0.964 26.963 1.00 95.31 90 VAL A CA 1
ATOM 724 C C . VAL A 1 90 ? -27.636 2.108 26.231 1.00 95.31 90 VAL A C 1
ATOM 726 O O . VAL A 1 90 ? -27.005 3.113 25.921 1.00 95.31 90 VAL A O 1
ATOM 729 N N . LYS A 1 91 ? -28.939 1.980 25.940 1.00 95.25 91 LYS A N 1
ATOM 730 C CA . LYS A 1 91 ? -29.676 2.986 25.157 1.00 95.25 91 LYS A CA 1
ATOM 731 C C . LYS A 1 91 ? -29.972 4.227 25.980 1.00 95.25 91 LYS A C 1
ATOM 733 O O . LYS A 1 91 ? -29.941 5.332 25.450 1.00 95.25 91 LYS A O 1
ATOM 738 N N . GLU A 1 92 ? -30.263 4.033 27.263 1.00 95.69 92 GLU A N 1
ATOM 739 C CA . GLU A 1 92 ? -30.445 5.129 28.210 1.00 95.69 92 GLU A CA 1
ATOM 740 C C . GLU A 1 92 ? -29.155 5.946 28.322 1.00 95.69 92 GLU A C 1
ATOM 742 O O . GLU A 1 92 ? -29.180 7.167 28.172 1.00 95.69 92 GLU A O 1
ATOM 747 N N . ILE A 1 93 ? -28.022 5.259 28.482 1.00 96.62 93 ILE A N 1
ATOM 748 C CA . ILE A 1 93 ? -26.705 5.891 28.599 1.00 96.62 93 ILE A CA 1
ATOM 749 C C . ILE A 1 93 ? -26.267 6.558 27.294 1.00 96.62 93 ILE A C 1
ATOM 751 O O . ILE A 1 93 ? -25.791 7.688 27.339 1.00 96.62 93 ILE A O 1
ATOM 755 N N . ALA A 1 94 ? -26.502 5.935 26.136 1.00 94.88 94 ALA A N 1
ATOM 756 C CA . ALA A 1 94 ? -26.223 6.547 24.834 1.00 94.88 94 ALA A CA 1
ATOM 757 C C . ALA A 1 94 ? -26.985 7.873 24.646 1.00 94.88 94 ALA A C 1
ATOM 759 O O . ALA A 1 94 ? -26.395 8.877 24.255 1.00 94.88 94 ALA A O 1
ATOM 760 N N . ALA A 1 95 ? -28.268 7.919 25.021 1.00 94.62 95 ALA A N 1
ATOM 761 C CA . ALA A 1 95 ? -29.070 9.140 24.938 1.00 94.62 95 ALA A CA 1
ATOM 762 C C . ALA A 1 95 ? -28.630 10.230 25.937 1.00 94.62 95 ALA A C 1
ATOM 764 O O . ALA A 1 95 ? -28.850 11.419 25.699 1.00 94.62 95 ALA A O 1
ATOM 765 N N . ILE A 1 96 ? -28.054 9.852 27.084 1.00 94.25 96 ILE A N 1
ATOM 766 C CA . ILE A 1 96 ? -27.455 10.801 28.036 1.00 94.25 96 ILE A CA 1
ATOM 767 C C . ILE A 1 96 ? -26.134 11.338 27.477 1.00 94.25 96 ILE A C 1
ATOM 769 O O . ILE A 1 96 ? -25.907 12.547 27.501 1.00 94.25 96 ILE A O 1
ATOM 773 N N . TYR A 1 97 ? -25.305 10.458 26.916 1.00 93.94 97 TYR A N 1
ATOM 774 C CA . TYR A 1 97 ? -24.037 10.814 26.294 1.00 93.94 97 TYR A CA 1
ATOM 775 C C . TYR A 1 97 ? -24.208 11.834 25.160 1.00 93.94 97 TYR A C 1
ATOM 77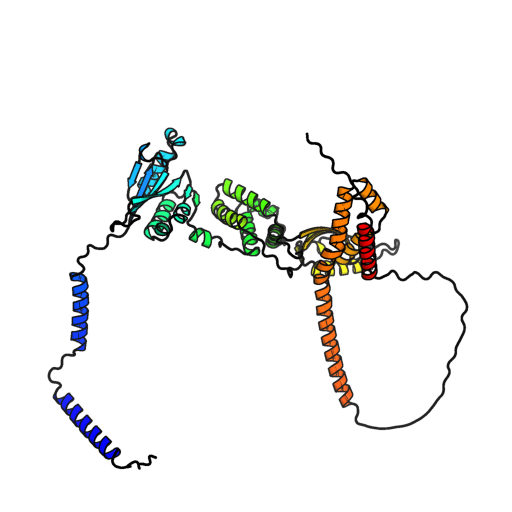7 O O . TYR A 1 97 ? -23.516 12.852 25.139 1.00 93.94 97 TYR A O 1
ATOM 785 N N . GLU A 1 98 ? -25.163 11.607 24.253 1.00 92.69 98 GLU A N 1
ATOM 786 C CA . GLU A 1 98 ? -25.475 12.547 23.168 1.00 92.69 98 GLU A CA 1
ATOM 787 C C . GLU A 1 98 ? -25.836 13.936 23.710 1.00 92.69 98 GLU A C 1
ATOM 789 O O . GLU A 1 98 ? -25.312 14.936 23.224 1.00 92.69 98 GLU A O 1
ATOM 794 N N . LYS A 1 99 ? -26.632 14.014 24.786 1.00 92.62 99 LYS A N 1
ATOM 795 C CA . LYS A 1 99 ? -26.971 15.296 25.430 1.00 92.62 99 LYS A CA 1
ATOM 796 C C . LYS A 1 99 ? -25.752 16.000 26.012 1.00 92.62 99 LYS A C 1
ATOM 798 O O . LYS A 1 99 ? -25.633 17.211 25.853 1.00 92.62 99 LYS A O 1
ATOM 803 N N . TYR A 1 100 ? -24.866 15.272 26.696 1.00 91.69 100 TYR A N 1
ATOM 804 C CA . TYR A 1 100 ? -23.641 15.865 27.239 1.00 91.69 100 TYR A CA 1
ATOM 805 C C . TYR A 1 100 ? -22.742 16.404 26.131 1.00 91.69 100 TYR A C 1
ATOM 807 O O . TYR A 1 100 ? -22.205 17.499 26.274 1.00 91.69 100 TYR A O 1
ATOM 815 N N . ARG A 1 101 ? -22.640 15.676 25.016 1.00 89.25 101 ARG A N 1
ATOM 816 C CA . ARG A 1 101 ? -21.837 16.065 23.857 1.00 89.25 101 ARG A CA 1
ATOM 817 C C . ARG A 1 101 ? -22.415 17.264 23.095 1.00 89.25 101 ARG A C 1
ATOM 819 O O . ARG A 1 101 ? -21.647 18.085 22.598 1.00 89.25 101 ARG A O 1
ATOM 826 N N . GLU A 1 102 ? -23.736 17.346 22.953 1.00 88.19 102 GLU A N 1
ATOM 827 C CA . GLU A 1 102 ? -24.409 18.450 22.254 1.00 88.19 102 GLU A CA 1
ATOM 828 C C . GLU A 1 102 ? -24.387 19.765 23.045 1.00 88.19 102 GLU A C 1
ATOM 830 O O . GLU A 1 102 ? -24.554 20.833 22.451 1.00 88.19 102 GLU A O 1
ATOM 835 N N . ASP A 1 103 ? -24.166 19.706 24.361 1.00 86.44 103 ASP A N 1
ATOM 836 C CA . ASP A 1 103 ? -24.079 20.888 25.212 1.00 86.44 103 ASP A CA 1
ATOM 837 C C . ASP A 1 103 ? -22.787 21.689 24.930 1.00 86.44 103 ASP A C 1
ATOM 839 O O . ASP A 1 103 ? -21.676 21.220 25.216 1.00 86.44 103 ASP A O 1
ATOM 843 N N . PRO A 1 104 ? -22.891 22.931 24.416 1.00 81.38 104 PRO A N 1
ATOM 844 C CA . PRO A 1 104 ? -21.729 23.769 24.139 1.00 81.38 104 PRO A CA 1
ATOM 845 C C . PRO A 1 104 ? -20.885 24.078 25.382 1.00 81.38 104 PRO A C 1
ATOM 847 O O . PRO A 1 104 ? -19.687 24.341 25.246 1.00 81.38 104 PRO A O 1
ATOM 850 N N . GLU A 1 105 ? -21.473 24.055 26.585 1.00 79.88 105 GLU A N 1
ATOM 851 C CA . GLU A 1 105 ? -20.744 24.271 27.842 1.00 79.88 105 GLU A CA 1
ATOM 852 C C . GLU A 1 105 ? -19.814 23.099 28.188 1.00 79.88 105 GLU A C 1
ATOM 854 O O . GLU A 1 105 ? -18.875 23.269 28.965 1.00 79.88 105 GLU A O 1
ATOM 859 N N . ASN A 1 106 ? -20.009 21.934 27.567 1.00 76.88 106 ASN A N 1
ATOM 860 C CA . ASN A 1 106 ? -19.206 20.732 27.804 1.00 76.88 106 ASN A CA 1
ATOM 861 C C . ASN A 1 106 ? -18.164 20.480 26.715 1.00 76.88 106 ASN A C 1
ATOM 863 O O . ASN A 1 106 ? -17.317 19.599 26.866 1.00 76.88 106 ASN A O 1
ATOM 867 N N . ALA A 1 107 ? -18.139 21.307 25.666 1.00 72.50 107 ALA A N 1
ATOM 868 C CA . ALA A 1 107 ? -17.202 21.175 24.552 1.00 72.50 107 ALA A CA 1
ATOM 869 C C . ALA A 1 107 ? -15.723 21.152 24.993 1.00 72.50 107 ALA A C 1
ATOM 871 O O . ALA A 1 107 ? -14.898 20.524 24.335 1.00 72.50 107 ALA A O 1
ATOM 872 N N . TYR A 1 108 ? -15.379 21.811 26.107 1.00 75.56 108 TYR A N 1
ATOM 873 C CA . TYR A 1 108 ? -14.017 21.809 26.658 1.00 75.56 108 TYR A CA 1
ATOM 874 C C . TYR A 1 108 ? -13.753 20.696 27.685 1.00 75.56 108 TYR A C 1
ATOM 876 O O . TYR A 1 108 ? -12.595 20.471 28.028 1.00 75.56 108 TYR A O 1
ATOM 884 N N . LYS A 1 109 ? -14.798 20.043 28.210 1.00 78.19 109 LYS A N 1
ATOM 885 C CA . LYS A 1 109 ? -14.697 19.042 29.287 1.00 78.19 109 LYS A CA 1
ATOM 886 C C . LYS A 1 109 ? -14.410 17.635 28.768 1.00 78.19 109 LYS A C 1
ATOM 888 O O . LYS A 1 109 ? -13.926 16.813 29.537 1.00 78.19 109 LYS A O 1
ATOM 893 N N . GLY A 1 110 ? -14.701 17.379 27.490 1.00 79.38 110 GLY A N 1
ATOM 894 C CA . GLY A 1 110 ? -14.492 16.080 26.851 1.00 79.38 110 GLY A CA 1
ATOM 895 C C . GLY A 1 110 ? -15.402 15.007 27.444 1.00 79.38 110 GLY A C 1
ATOM 896 O O . GLY A 1 110 ? -14.977 14.231 28.292 1.00 79.38 110 GLY A O 1
ATOM 897 N N . SER A 1 111 ? -16.665 14.973 27.017 1.00 89.00 111 SER A N 1
ATOM 898 C CA . SER A 1 111 ? -17.625 13.966 27.482 1.00 89.00 111 SER A CA 1
ATOM 899 C C . SER A 1 111 ? -17.268 12.566 26.975 1.00 89.00 111 SER A C 1
ATOM 901 O O . SER A 1 111 ? -16.888 12.395 25.809 1.00 89.00 111 SER A O 1
ATOM 903 N N . GLY A 1 112 ? -17.450 11.564 27.833 1.00 91.56 112 GLY A N 1
ATOM 904 C CA . GLY A 1 112 ? -17.111 10.163 27.573 1.00 91.56 112 GLY A CA 1
ATOM 905 C C . GLY A 1 112 ? -18.275 9.225 27.872 1.00 91.56 112 GLY A C 1
ATOM 906 O O . GLY A 1 112 ? -19.124 9.513 28.716 1.00 91.56 112 GLY A O 1
ATOM 907 N N . MET A 1 113 ? -18.333 8.103 27.163 1.00 94.75 113 MET A N 1
ATOM 908 C CA . MET A 1 113 ? -19.216 6.986 27.501 1.00 94.75 113 MET A CA 1
ATOM 909 C C . MET A 1 113 ? -18.423 5.684 27.487 1.00 94.75 113 MET A C 1
ATOM 911 O O . MET A 1 113 ? -17.563 5.472 26.633 1.00 94.75 113 MET A O 1
ATOM 915 N N . GLY A 1 114 ? -18.720 4.784 28.413 1.00 94.25 114 GLY A N 1
ATOM 916 C CA . GLY A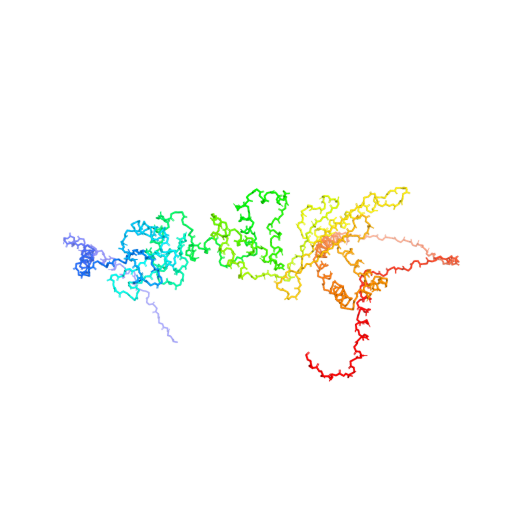 1 114 ? -17.932 3.572 28.575 1.00 94.25 114 GLY A CA 1
ATOM 917 C C . GLY A 1 114 ? -18.676 2.425 29.234 1.00 94.25 114 GLY A C 1
ATOM 918 O O . GLY A 1 114 ? -19.901 2.440 29.382 1.00 94.25 114 GLY A O 1
ATOM 919 N N . ILE A 1 115 ? -17.906 1.406 29.597 1.00 94.62 115 ILE A N 1
ATOM 920 C CA . ILE A 1 115 ? -18.373 0.208 30.292 1.00 94.62 115 ILE A CA 1
ATOM 921 C C . ILE A 1 115 ? -17.743 0.128 31.678 1.00 94.62 115 ILE A C 1
ATOM 923 O O . ILE A 1 115 ? -16.602 0.534 31.878 1.00 94.62 115 ILE A O 1
ATOM 927 N N . ILE A 1 116 ? -18.480 -0.448 32.616 1.00 93.56 116 ILE A N 1
ATOM 928 C CA . ILE A 1 116 ? -18.008 -0.841 33.937 1.00 93.56 116 ILE A CA 1
ATOM 929 C C . ILE A 1 116 ? -18.165 -2.353 34.015 1.00 93.56 116 ILE A C 1
ATOM 931 O O . ILE A 1 116 ? -19.283 -2.876 33.933 1.00 93.56 116 ILE A O 1
ATOM 935 N N . TYR A 1 117 ? -17.050 -3.063 34.141 1.00 93.00 117 TYR A N 1
ATOM 936 C CA . TYR A 1 117 ? -17.077 -4.509 34.318 1.00 93.00 117 TYR A CA 1
ATOM 937 C C . TYR A 1 117 ? -17.481 -4.846 35.754 1.00 93.00 117 TYR A C 1
ATOM 939 O O . TYR A 1 117 ? -16.852 -4.372 36.699 1.00 93.00 117 TYR A O 1
ATOM 947 N N . ARG A 1 118 ? -18.541 -5.646 35.912 1.00 90.56 118 ARG A N 1
ATOM 948 C CA . ARG A 1 118 ? -19.026 -6.117 37.211 1.00 90.56 118 ARG A CA 1
ATOM 949 C C . ARG A 1 118 ? -18.797 -7.610 37.341 1.00 90.56 118 ARG A C 1
ATOM 951 O O . ARG A 1 118 ? -19.406 -8.397 36.611 1.00 90.56 118 ARG A O 1
ATOM 958 N N . ASP A 1 119 ? -17.961 -7.992 38.295 1.00 86.88 119 ASP A N 1
ATOM 959 C CA . ASP A 1 119 ? -17.691 -9.379 38.644 1.00 86.88 119 ASP A CA 1
ATOM 960 C C . ASP A 1 119 ? -18.255 -9.702 40.032 1.00 86.88 119 ASP A C 1
ATOM 962 O O . ASP A 1 119 ? -17.708 -9.286 41.052 1.00 86.88 119 ASP A O 1
ATOM 966 N N . PRO A 1 120 ? -19.341 -10.478 40.108 1.00 79.19 120 PRO A N 1
ATOM 967 C CA . PRO A 1 120 ? -19.951 -10.848 41.377 1.00 79.19 120 PRO A CA 1
ATOM 968 C C . PRO A 1 120 ? -19.068 -11.699 42.298 1.00 79.19 120 PRO A C 1
ATOM 970 O O . PRO A 1 120 ? -19.419 -11.859 43.471 1.00 79.19 120 PRO A O 1
ATOM 973 N N . GLU A 1 121 ? -17.984 -12.282 41.778 1.00 80.62 121 GLU A N 1
ATOM 974 C CA . GLU A 1 121 ? -16.971 -12.989 42.569 1.00 80.62 121 GLU A CA 1
ATOM 975 C C . GLU A 1 121 ? -15.873 -12.048 43.105 1.00 80.62 121 GLU A C 1
ATOM 977 O O . GLU A 1 121 ? -14.914 -12.543 43.697 1.00 80.62 121 GLU A O 1
ATOM 982 N N . ASP A 1 122 ? -16.036 -10.723 42.953 1.00 70.06 122 ASP A N 1
ATOM 983 C CA . ASP A 1 122 ? -15.102 -9.682 43.416 1.00 70.06 122 ASP A CA 1
ATOM 984 C C . ASP A 1 122 ? -13.680 -9.960 42.899 1.00 70.06 122 ASP A C 1
ATOM 986 O O . ASP A 1 122 ? -12.712 -10.145 43.646 1.00 70.06 122 ASP A O 1
ATOM 990 N N . SER A 1 123 ? -13.572 -10.126 41.576 1.00 76.56 123 SER A N 1
ATOM 991 C CA . SER A 1 123 ? -12.285 -10.370 40.933 1.00 76.56 123 SER A CA 1
ATOM 992 C C . SER A 1 123 ? -11.434 -9.103 40.907 1.00 76.56 123 SER A C 1
ATOM 994 O O . SER A 1 123 ? -11.918 -7.993 41.091 1.00 76.56 123 SER A O 1
ATOM 996 N N . LEU A 1 124 ? -10.138 -9.255 40.612 1.00 77.62 124 LEU A N 1
ATOM 997 C CA . LEU A 1 124 ? -9.192 -8.133 40.506 1.00 77.62 124 LEU A CA 1
ATOM 998 C C . LEU A 1 124 ? -9.662 -7.014 39.556 1.00 77.62 124 LEU A C 1
ATOM 1000 O O . LEU A 1 124 ? -9.173 -5.893 39.650 1.00 77.62 124 LEU A O 1
ATOM 1004 N N . PHE A 1 125 ? -10.548 -7.344 38.618 1.00 80.06 125 PHE A N 1
ATOM 1005 C CA . PHE A 1 125 ? -11.045 -6.433 37.599 1.00 80.06 125 PHE A CA 1
ATOM 1006 C C . PHE A 1 125 ? -12.476 -5.951 37.870 1.00 80.06 125 PHE A C 1
ATOM 1008 O O . PHE A 1 125 ? -13.006 -5.223 37.030 1.00 80.06 125 PHE A O 1
ATOM 1015 N N . ASP A 1 126 ? -13.110 -6.324 38.989 1.00 85.50 126 ASP A N 1
ATOM 1016 C CA . ASP A 1 126 ? -14.410 -5.751 39.357 1.00 85.50 126 ASP A CA 1
ATOM 1017 C C . ASP A 1 126 ? -14.315 -4.222 39.465 1.00 85.50 126 ASP A C 1
ATOM 1019 O O . ASP A 1 126 ? -13.274 -3.663 39.813 1.00 85.50 126 ASP A O 1
ATOM 1023 N N . GLU A 1 127 ? -15.399 -3.549 39.094 1.00 85.81 127 GLU A N 1
ATOM 1024 C CA . GLU A 1 127 ? -15.506 -2.089 39.008 1.00 85.81 127 GLU A CA 1
ATOM 1025 C C . GLU A 1 127 ? -14.533 -1.423 38.017 1.00 85.81 127 GLU A C 1
ATOM 1027 O O . GLU A 1 127 ? -14.377 -0.203 38.036 1.00 85.81 127 GLU A O 1
ATOM 1032 N N . THR A 1 128 ? -13.890 -2.184 37.123 1.00 88.00 128 THR A N 1
ATOM 1033 C CA . THR A 1 128 ? -13.017 -1.583 36.105 1.00 88.00 128 THR A CA 1
ATOM 1034 C C . THR A 1 128 ? -13.854 -0.777 35.118 1.00 88.00 128 THR A C 1
ATOM 1036 O O . THR A 1 128 ? -14.643 -1.343 34.356 1.00 88.00 128 THR A O 1
ATOM 1039 N N . GLU A 1 129 ? -13.642 0.536 35.111 1.00 90.69 129 GLU A N 1
ATOM 1040 C CA . GLU A 1 129 ? -14.226 1.459 34.143 1.00 90.69 129 GLU A CA 1
ATOM 1041 C C . GLU A 1 129 ? -13.321 1.577 32.914 1.00 90.69 129 GLU A C 1
ATOM 1043 O O . GLU A 1 129 ? -12.103 1.745 33.020 1.00 90.69 129 GLU A O 1
ATOM 1048 N N . LEU A 1 130 ? -13.921 1.474 31.733 1.00 90.94 130 LEU A N 1
ATOM 1049 C CA . LEU A 1 130 ? -13.250 1.671 30.459 1.00 90.94 130 LEU A CA 1
ATOM 1050 C C . LEU A 1 130 ? -14.064 2.607 29.588 1.00 90.94 130 LEU A C 1
ATOM 1052 O O . LEU A 1 130 ? -15.202 2.302 29.229 1.00 90.94 130 LEU A O 1
ATOM 1056 N N . LEU A 1 131 ? -13.425 3.695 29.183 1.00 91.88 131 LEU A N 1
ATOM 1057 C CA . LEU A 1 131 ? -13.912 4.563 28.130 1.00 91.88 131 LEU A CA 1
ATOM 1058 C C . LEU A 1 131 ? -13.985 3.788 26.815 1.00 91.88 131 LEU A C 1
ATOM 1060 O O . LEU A 1 131 ? -13.028 3.119 26.430 1.00 91.88 131 LEU A O 1
ATOM 1064 N N . ILE A 1 132 ? -15.119 3.885 26.126 1.00 94.31 132 ILE A N 1
ATOM 1065 C CA . ILE A 1 132 ? -15.344 3.231 24.830 1.00 94.31 132 ILE A CA 1
ATOM 1066 C C . ILE A 1 132 ? -15.766 4.244 23.767 1.00 94.31 132 ILE A C 1
ATOM 1068 O O . ILE A 1 132 ? -15.500 4.029 22.595 1.00 94.31 132 ILE A O 1
ATOM 1072 N N . VAL A 1 133 ? -16.407 5.351 24.128 1.00 93.88 133 VAL A N 1
ATOM 1073 C CA . VAL A 1 133 ? -16.951 6.330 23.183 1.00 93.88 133 VAL A CA 1
ATOM 1074 C C . VAL A 1 133 ? -16.414 7.716 23.509 1.00 93.88 133 VAL A C 1
ATOM 1076 O O . VAL A 1 133 ? -16.608 8.222 24.615 1.00 93.88 133 VAL A O 1
ATOM 1079 N N . MET A 1 134 ? -15.773 8.338 22.519 1.00 90.25 134 MET A N 1
ATOM 1080 C CA . MET A 1 134 ? -15.271 9.710 22.576 1.00 90.25 134 MET A CA 1
ATOM 1081 C C . MET A 1 134 ? -15.683 10.475 21.318 1.00 90.25 134 MET A C 1
ATOM 1083 O O . MET A 1 134 ? -15.429 10.042 20.193 1.00 90.25 134 MET A O 1
ATOM 1087 N N . GLY A 1 135 ? -16.299 11.645 21.492 1.00 88.38 135 GLY A N 1
ATOM 1088 C CA . GLY A 1 135 ? -16.858 12.423 20.388 1.00 88.38 135 GLY A CA 1
ATOM 1089 C C . GLY A 1 135 ? -17.873 11.624 19.555 1.00 88.38 135 GLY A C 1
ATOM 1090 O O . GLY A 1 135 ? -18.925 11.225 20.045 1.00 88.38 135 GLY A O 1
ATOM 1091 N N . THR A 1 136 ? -17.569 11.431 18.271 1.00 89.94 136 THR A N 1
ATOM 1092 C CA . THR A 1 136 ? -18.338 10.614 17.309 1.00 89.94 136 THR A CA 1
ATOM 1093 C C . THR A 1 136 ? -17.746 9.222 17.101 1.00 89.94 136 THR A C 1
ATOM 1095 O O . THR A 1 136 ? -18.130 8.539 16.157 1.00 89.94 136 THR A O 1
ATOM 1098 N N . THR A 1 137 ? -16.764 8.810 17.906 1.00 90.25 137 THR A N 1
ATOM 1099 C CA . THR A 1 137 ? -15.994 7.585 17.660 1.00 90.25 137 THR A CA 1
ATOM 1100 C C . THR A 1 137 ? -16.158 6.586 18.797 1.00 90.25 137 THR A C 1
ATOM 1102 O O . THR A 1 137 ? -16.055 6.927 19.975 1.00 90.25 137 THR A O 1
ATOM 1105 N N . ILE A 1 138 ? -16.399 5.332 18.428 1.00 93.88 138 ILE A N 1
ATOM 1106 C CA . ILE A 1 138 ? -16.436 4.164 19.301 1.00 93.88 138 ILE A CA 1
ATOM 1107 C C . ILE A 1 138 ? -15.083 3.450 19.176 1.00 93.88 138 ILE A C 1
ATOM 1109 O O . ILE A 1 138 ? -14.766 2.858 18.144 1.00 93.88 138 ILE A O 1
ATOM 1113 N N . HIS A 1 139 ? -14.299 3.503 20.244 1.00 92.50 139 HIS A N 1
ATOM 1114 C CA . HIS A 1 139 ? -12.953 2.967 20.397 1.00 92.50 139 HIS A CA 1
ATOM 1115 C C . HIS A 1 139 ? -12.963 1.550 20.978 1.00 92.50 139 HIS A C 1
ATOM 1117 O O . HIS A 1 139 ? -12.655 1.315 22.148 1.00 92.50 139 HIS A O 1
ATOM 1123 N N . GLY A 1 140 ? -13.303 0.564 20.147 1.00 91.31 140 GLY A N 1
ATOM 1124 C CA . GLY A 1 140 ? -13.103 -0.842 20.500 1.00 91.31 140 GLY A CA 1
ATOM 1125 C C . GLY A 1 140 ? -11.623 -1.194 20.689 1.00 91.31 140 GLY A C 1
ATOM 1126 O O . GLY A 1 140 ? -11.294 -2.080 21.473 1.00 91.31 140 GLY A O 1
ATOM 1127 N N . ASP A 1 141 ? -10.717 -0.472 20.033 1.00 90.81 141 ASP A N 1
ATOM 1128 C CA . ASP A 1 141 ? -9.267 -0.634 20.146 1.00 90.81 141 ASP A CA 1
ATOM 1129 C C . ASP A 1 141 ? -8.720 -0.404 21.562 1.00 90.81 141 ASP A C 1
ATOM 1131 O O . ASP A 1 141 ? -7.702 -0.992 21.928 1.00 90.81 141 ASP A O 1
ATOM 1135 N N . PHE A 1 142 ? -9.413 0.358 22.412 1.00 91.12 142 PHE A N 1
ATOM 1136 C CA . PHE A 1 142 ? -8.982 0.570 23.800 1.00 91.12 142 PHE A CA 1
ATOM 1137 C C . PHE A 1 142 ? -8.973 -0.721 24.622 1.00 91.12 142 PHE A C 1
ATOM 1139 O O . PHE A 1 142 ? -8.130 -0.885 25.511 1.00 91.12 142 PHE A O 1
ATOM 1146 N N . LEU A 1 143 ? -9.822 -1.688 24.264 1.00 91.56 143 LEU A N 1
ATOM 1147 C CA . LEU A 1 143 ? -9.831 -3.015 24.877 1.00 91.56 143 LEU A CA 1
ATOM 1148 C C . LEU A 1 143 ? -8.569 -3.826 24.560 1.00 91.56 143 LEU A C 1
ATOM 1150 O O . LEU A 1 143 ? -8.217 -4.720 25.328 1.00 91.56 143 LEU A O 1
ATOM 1154 N N . ASP A 1 144 ? -7.834 -3.507 23.491 1.00 89.44 144 ASP A N 1
ATOM 1155 C CA . ASP A 1 144 ? -6.595 -4.218 23.149 1.00 89.44 144 ASP A CA 1
ATOM 1156 C C . ASP A 1 144 ? -5.512 -4.061 24.227 1.00 89.44 144 ASP A C 1
ATOM 1158 O O . ASP A 1 144 ? -4.675 -4.951 24.401 1.00 89.44 144 ASP A O 1
ATOM 1162 N N . ASN A 1 145 ? -5.573 -2.978 25.007 1.00 85.56 145 ASN A N 1
ATOM 1163 C CA . ASN A 1 145 ? -4.667 -2.729 26.129 1.00 85.56 145 ASN A CA 1
ATOM 1164 C C . ASN A 1 145 ? -5.042 -3.521 27.392 1.00 85.56 145 ASN A C 1
ATOM 1166 O O . ASN A 1 145 ? -4.217 -3.664 28.296 1.00 85.56 145 ASN A O 1
ATOM 1170 N N . VAL A 1 146 ? -6.260 -4.072 27.456 1.00 87.75 146 VAL A N 1
ATOM 1171 C CA . VAL A 1 146 ? -6.785 -4.791 28.623 1.00 87.75 146 VAL A CA 1
ATOM 1172 C C . VAL A 1 146 ? -7.199 -6.201 28.220 1.00 87.75 146 VAL A C 1
ATOM 1174 O O . VAL A 1 146 ? -8.377 -6.555 28.170 1.00 87.75 146 VAL A O 1
ATOM 1177 N N . ARG A 1 147 ? -6.185 -7.035 27.952 1.00 84.25 147 ARG A N 1
ATOM 1178 C CA . ARG A 1 147 ? -6.339 -8.401 27.421 1.00 84.25 147 ARG A CA 1
ATOM 1179 C C . ARG A 1 147 ? -7.389 -9.240 28.156 1.00 84.25 147 ARG A C 1
ATOM 1181 O O . ARG A 1 147 ? -8.153 -9.937 27.505 1.00 84.25 147 ARG A O 1
ATOM 1188 N N . PHE A 1 148 ? -7.434 -9.160 29.489 1.00 87.25 148 PHE A N 1
ATOM 1189 C CA . PHE A 1 148 ? -8.421 -9.898 30.280 1.00 87.25 148 PHE A CA 1
ATOM 1190 C C . PHE A 1 148 ? -9.855 -9.524 29.892 1.00 87.25 148 PHE A C 1
ATOM 1192 O O . PHE A 1 148 ? -10.638 -10.414 29.587 1.00 87.25 148 PHE A O 1
ATOM 1199 N N . LEU A 1 149 ? -10.181 -8.227 29.860 1.00 87.19 149 LEU A N 1
ATOM 1200 C CA . LEU A 1 149 ? -11.530 -7.749 29.548 1.00 87.19 149 LEU A CA 1
ATOM 1201 C C . LEU A 1 149 ? -11.884 -7.967 28.078 1.00 87.19 149 LEU A C 1
ATOM 1203 O O . LEU A 1 149 ? -13.001 -8.372 27.778 1.00 87.19 149 LEU A O 1
ATOM 1207 N N . LYS A 1 150 ? -10.930 -7.789 27.162 1.00 88.00 150 LYS A N 1
ATOM 1208 C CA . LYS A 1 150 ? -11.130 -8.061 25.731 1.00 88.00 150 LYS A CA 1
ATOM 1209 C C . LYS A 1 150 ? -11.605 -9.488 25.438 1.00 88.00 150 LYS A C 1
ATOM 1211 O O . LYS A 1 150 ? -12.405 -9.701 24.524 1.00 88.00 150 LYS A O 1
ATOM 1216 N N . ASP A 1 151 ? -11.093 -10.466 26.178 1.00 88.38 151 ASP A N 1
ATOM 1217 C CA . ASP A 1 151 ? -11.415 -11.878 25.965 1.00 88.38 151 ASP A CA 1
ATOM 1218 C C . ASP A 1 151 ? -12.730 -12.293 26.661 1.00 88.38 151 ASP A C 1
ATOM 1220 O O . ASP A 1 151 ? -13.217 -13.402 26.434 1.00 88.38 151 ASP A O 1
ATOM 1224 N N . GLN A 1 152 ? -13.351 -11.409 27.458 1.00 89.75 152 GLN A N 1
ATOM 1225 C CA . GLN A 1 152 ? -14.637 -11.685 28.101 1.00 89.75 152 GLN A CA 1
ATOM 1226 C C . GLN A 1 152 ? -15.801 -11.602 27.095 1.00 89.75 152 GLN A C 1
ATOM 1228 O O . GLN A 1 152 ? -16.000 -10.554 26.470 1.00 89.75 152 GLN A O 1
ATOM 1233 N N . PRO A 1 153 ? -16.649 -12.646 26.980 1.00 90.69 153 PRO A N 1
ATOM 1234 C CA . PRO A 1 153 ? -17.812 -12.630 26.088 1.00 90.69 153 PRO A CA 1
ATOM 1235 C C . PRO A 1 153 ? -18.768 -11.467 26.369 1.00 90.69 153 PRO A C 1
ATOM 1237 O O . PRO A 1 153 ? -19.249 -10.826 25.438 1.00 90.69 153 PRO A O 1
ATOM 1240 N N . VAL A 1 154 ? -18.982 -11.149 27.652 1.00 91.88 154 VAL A N 1
ATOM 1241 C CA . VAL A 1 154 ? -19.886 -10.070 28.075 1.00 91.88 154 VAL A CA 1
ATOM 1242 C C . VAL A 1 154 ? -19.396 -8.690 27.626 1.00 91.88 154 VAL A C 1
ATOM 1244 O O . VAL A 1 154 ? -20.204 -7.842 27.257 1.00 91.88 154 VAL A O 1
ATOM 1247 N N . VAL A 1 155 ? -18.075 -8.479 27.585 1.00 92.88 155 VAL A N 1
ATOM 1248 C CA . VAL A 1 155 ? -17.449 -7.233 27.115 1.00 92.88 155 VAL A CA 1
ATOM 1249 C C . VAL A 1 155 ? -17.620 -7.078 25.607 1.00 92.88 155 VAL A C 1
ATOM 1251 O O . VAL A 1 155 ? -17.989 -6.002 25.140 1.00 92.88 155 VAL A O 1
ATOM 1254 N N . ARG A 1 156 ? -17.429 -8.160 24.845 1.00 91.94 156 ARG A N 1
ATOM 1255 C CA . ARG A 1 156 ? -17.634 -8.169 23.387 1.00 91.94 156 ARG A CA 1
ATOM 1256 C C . ARG A 1 156 ? -19.091 -7.915 23.012 1.00 91.94 156 ARG A C 1
ATOM 1258 O O . ARG A 1 156 ? -19.362 -7.038 22.197 1.00 91.94 156 ARG A O 1
ATOM 1265 N N . GLU A 1 157 ? -20.023 -8.604 23.669 1.00 92.19 157 GLU A N 1
ATOM 1266 C CA . GLU A 1 157 ? -21.460 -8.354 23.503 1.00 92.19 157 GLU A CA 1
ATOM 1267 C C . GLU A 1 157 ? -21.816 -6.910 23.899 1.00 92.19 157 GLU A C 1
ATOM 1269 O O . GLU A 1 157 ? -22.631 -6.252 23.251 1.00 92.19 157 GLU A O 1
ATOM 1274 N N . GLY A 1 158 ? -21.180 -6.386 24.950 1.00 93.50 158 GLY A N 1
ATOM 1275 C CA . GLY A 1 158 ? -21.334 -5.003 25.379 1.00 93.50 158 GLY A CA 1
ATOM 1276 C C . GLY A 1 158 ? -20.898 -3.989 24.326 1.00 93.50 158 GLY A C 1
ATOM 1277 O O . GLY A 1 158 ? -21.626 -3.030 24.074 1.00 93.50 158 GLY A O 1
ATOM 1278 N N . LEU A 1 159 ? -19.758 -4.222 23.679 1.00 94.00 159 LEU A N 1
ATOM 1279 C CA . LEU A 1 159 ? -19.256 -3.378 22.596 1.00 94.00 159 LEU A CA 1
ATOM 1280 C C . LEU A 1 159 ? -20.195 -3.397 21.381 1.00 94.00 159 LEU A C 1
ATOM 1282 O O . LEU A 1 159 ? -20.511 -2.341 20.836 1.00 94.00 159 LEU A O 1
ATOM 1286 N N . GLU A 1 160 ? -20.705 -4.570 20.996 1.00 93.19 160 GLU A N 1
ATOM 1287 C CA . GLU A 1 160 ? -21.704 -4.698 19.923 1.00 93.19 160 GLU A CA 1
ATOM 1288 C C . GLU A 1 160 ? -23.002 -3.947 20.255 1.00 93.19 160 GLU A C 1
ATOM 1290 O O . GLU A 1 160 ? -23.588 -3.286 19.394 1.00 93.19 160 GLU A O 1
ATOM 1295 N N . LYS A 1 161 ? -23.447 -4.005 21.517 1.00 95.50 161 LYS A N 1
ATOM 1296 C CA . LYS A 1 161 ? -24.610 -3.248 22.003 1.00 95.50 161 LYS A CA 1
ATOM 1297 C C . LYS A 1 161 ? -24.401 -1.738 21.892 1.00 95.50 161 LYS A C 1
ATOM 1299 O O . LYS A 1 161 ? -25.329 -1.054 21.465 1.00 95.50 161 LYS A O 1
ATOM 1304 N N . ILE A 1 162 ? -23.211 -1.235 22.233 1.00 95.31 162 ILE A N 1
ATOM 1305 C CA . ILE A 1 162 ? -22.855 0.185 22.079 1.00 95.31 162 ILE A CA 1
ATOM 1306 C C . ILE A 1 162 ? -22.862 0.571 20.598 1.00 95.31 162 ILE A C 1
ATOM 1308 O O . ILE A 1 162 ? -23.535 1.529 20.226 1.00 95.31 162 ILE A O 1
ATOM 1312 N N . HIS A 1 163 ? -22.199 -0.211 19.743 1.00 93.25 163 HIS A N 1
ATOM 1313 C CA . HIS A 1 163 ? -22.159 0.050 18.302 1.00 93.25 163 HIS A CA 1
ATOM 1314 C C . HIS A 1 163 ? -23.559 0.080 17.673 1.00 93.25 163 HIS A C 1
ATOM 1316 O O . HIS A 1 163 ? -23.871 0.951 16.868 1.00 93.25 163 HIS A O 1
ATOM 1322 N N . LYS A 1 164 ? -24.454 -0.811 18.108 1.00 94.44 164 LYS A N 1
ATOM 1323 C CA . LYS A 1 164 ? -25.854 -0.821 17.666 1.00 94.44 164 LYS A CA 1
ATOM 1324 C C . LYS A 1 164 ? -26.681 0.350 18.212 1.00 94.44 164 LYS A C 1
ATOM 1326 O O . LYS A 1 164 ? -27.679 0.717 17.593 1.00 94.44 164 LYS A O 1
ATOM 1331 N N . ALA A 1 165 ? -26.337 0.876 19.386 1.00 94.81 165 ALA A N 1
ATOM 1332 C CA . ALA A 1 165 ? -27.018 2.022 19.986 1.00 94.81 165 ALA A CA 1
ATOM 1333 C C . ALA A 1 165 ? -26.610 3.350 19.329 1.00 94.81 165 ALA A C 1
ATOM 1335 O O . ALA A 1 165 ? -27.429 4.262 19.287 1.00 94.81 165 ALA A O 1
ATOM 1336 N N . LEU A 1 166 ? -25.391 3.422 18.788 1.00 93.31 166 LEU A N 1
ATOM 1337 C CA . LEU A 1 166 ? -24.806 4.595 18.138 1.00 93.31 166 LEU A CA 1
ATOM 1338 C C . LEU A 1 166 ? -24.379 4.246 16.694 1.00 93.31 166 LEU A C 1
ATOM 1340 O O . LEU A 1 166 ? -23.185 4.147 16.412 1.00 93.31 166 LEU A O 1
ATOM 1344 N N . PRO A 1 167 ? -25.335 4.014 15.773 1.00 89.44 167 PRO A N 1
ATOM 1345 C CA . PRO A 1 167 ? -25.034 3.536 14.421 1.00 89.44 167 PRO A CA 1
ATOM 1346 C C . PRO A 1 167 ? -24.318 4.572 13.543 1.00 89.44 167 PRO A C 1
ATOM 1348 O O . PRO A 1 167 ? -23.568 4.186 12.655 1.00 89.44 167 PRO A O 1
ATOM 1351 N N . ASP A 1 168 ? -24.526 5.866 13.801 1.00 89.19 168 ASP A N 1
ATOM 1352 C CA . ASP A 1 168 ? -23.930 6.963 13.023 1.00 89.19 168 ASP A CA 1
ATOM 1353 C C . ASP A 1 168 ? -22.499 7.306 13.479 1.00 89.19 168 ASP A C 1
ATOM 1355 O O . ASP A 1 168 ? -21.883 8.247 12.981 1.00 89.19 168 ASP A O 1
ATOM 1359 N N . TYR A 1 169 ? -21.974 6.589 14.476 1.00 89.88 169 TYR A N 1
ATOM 1360 C CA . TYR A 1 169 ? -20.652 6.835 15.036 1.00 89.88 169 TYR A CA 1
ATOM 1361 C C . TYR A 1 169 ? -19.606 5.957 14.353 1.00 89.88 169 TYR A C 1
ATOM 1363 O O . TYR A 1 169 ? -19.818 4.764 14.122 1.00 89.88 169 TYR A O 1
ATOM 1371 N N . LYS A 1 170 ? -18.422 6.527 14.117 1.00 88.25 170 LYS A N 1
ATOM 1372 C CA . LYS A 1 170 ? -17.271 5.804 13.577 1.00 88.25 170 LYS A CA 1
ATOM 1373 C C . LYS A 1 170 ? -16.873 4.689 14.536 1.00 88.25 170 LYS A C 1
ATOM 1375 O O . LYS A 1 170 ? -16.576 4.952 15.698 1.00 88.25 170 LYS A O 1
ATOM 1380 N N . TYR A 1 171 ? -16.817 3.450 14.061 1.00 89.88 171 TYR A N 1
ATOM 1381 C CA . TYR A 1 171 ? -16.429 2.309 14.888 1.00 89.88 171 TYR A CA 1
ATOM 1382 C C . TYR A 1 171 ? -15.025 1.816 14.546 1.00 89.88 171 TYR A C 1
ATOM 1384 O O . TYR A 1 171 ? -14.770 1.351 13.437 1.00 89.88 171 TYR A O 1
ATOM 1392 N N . ILE A 1 172 ? -14.119 1.888 15.521 1.00 89.69 172 ILE A N 1
ATOM 1393 C CA . ILE A 1 172 ? -12.790 1.284 15.450 1.00 89.69 172 ILE A CA 1
ATOM 1394 C C . ILE A 1 172 ? -12.865 -0.057 16.194 1.00 89.69 172 ILE A C 1
ATOM 1396 O O . ILE A 1 172 ? -12.975 -0.069 17.421 1.00 89.69 172 ILE A O 1
ATOM 1400 N N . PRO A 1 173 ? -12.846 -1.201 15.490 1.00 89.75 173 PRO A N 1
ATOM 1401 C CA . PRO A 1 173 ? -13.084 -2.495 16.118 1.00 89.75 173 PRO A CA 1
ATOM 1402 C C . PRO A 1 173 ? -11.857 -2.996 16.886 1.00 89.75 173 PRO A C 1
ATOM 1404 O O . PRO A 1 173 ? -10.753 -2.498 16.689 1.00 89.75 173 PRO A O 1
ATOM 1407 N N . ILE A 1 174 ? -12.035 -4.016 17.732 1.00 91.31 174 ILE A N 1
ATOM 1408 C CA . ILE A 1 174 ? -10.960 -4.718 18.466 1.00 91.31 174 ILE A CA 1
ATOM 1409 C C . ILE A 1 174 ? -9.937 -5.381 17.525 1.00 91.31 174 ILE A C 1
ATOM 1411 O O . ILE A 1 174 ? -10.255 -5.725 16.384 1.00 91.31 174 ILE A O 1
ATOM 1415 N N . GLN A 1 175 ? -8.703 -5.599 17.995 1.00 87.69 175 GLN A N 1
ATOM 1416 C CA . GLN A 1 175 ? -7.590 -6.048 17.142 1.00 87.69 175 GLN A CA 1
ATOM 1417 C C . GLN A 1 175 ? -7.862 -7.349 16.382 1.00 87.69 175 GLN A C 1
ATOM 1419 O O . GLN A 1 175 ? -7.436 -7.454 15.243 1.00 87.69 175 GLN A O 1
ATOM 1424 N N . ASP A 1 176 ? -8.540 -8.339 16.956 1.00 88.19 176 ASP A N 1
ATOM 1425 C CA . ASP A 1 176 ? -8.835 -9.603 16.263 1.00 88.19 176 ASP A CA 1
ATOM 1426 C C . ASP A 1 176 ? -9.819 -9.417 15.101 1.00 88.19 176 ASP A C 1
ATOM 1428 O O . ASP A 1 176 ? -9.668 -10.053 14.061 1.00 88.19 176 ASP A O 1
ATOM 1432 N N . VAL A 1 177 ? -10.762 -8.480 15.226 1.00 87.88 177 VAL A N 1
ATOM 1433 C CA . VAL A 1 177 ? -11.631 -8.076 14.114 1.00 87.88 177 VAL A CA 1
ATOM 1434 C C . VAL A 1 177 ? -10.829 -7.294 13.066 1.00 87.88 177 VAL A C 1
ATOM 1436 O O . VAL A 1 177 ? -10.964 -7.567 11.876 1.00 87.88 177 VAL A O 1
ATOM 1439 N N . ARG A 1 178 ? -9.922 -6.393 13.480 1.00 89.00 178 ARG A N 1
ATOM 1440 C CA . ARG A 1 178 ? -9.003 -5.692 12.552 1.00 89.00 178 ARG A CA 1
ATOM 1441 C C . ARG A 1 178 ? -8.070 -6.661 11.816 1.00 89.00 178 ARG A C 1
ATOM 1443 O O . ARG A 1 178 ? -7.777 -6.466 10.643 1.00 89.00 178 ARG A O 1
ATOM 1450 N N . GLU A 1 179 ? -7.590 -7.701 12.492 1.00 87.44 179 GLU A N 1
ATOM 1451 C CA . GLU A 1 179 ? -6.736 -8.743 11.908 1.00 87.44 179 GLU A CA 1
ATOM 1452 C C . GLU A 1 179 ? -7.507 -9.675 10.965 1.00 87.44 179 GLU A C 1
ATOM 1454 O O . GLU A 1 179 ? -6.903 -10.206 10.034 1.00 87.44 179 GLU A O 1
ATOM 1459 N N . ALA A 1 180 ? -8.820 -9.838 11.163 1.00 88.12 180 ALA A N 1
ATOM 1460 C CA . ALA A 1 180 ? -9.696 -10.529 10.220 1.00 88.12 180 ALA A CA 1
ATOM 1461 C C . ALA A 1 180 ? -9.973 -9.703 8.949 1.00 88.12 180 ALA A C 1
ATOM 1463 O O . ALA A 1 180 ? -10.172 -10.294 7.893 1.00 88.12 180 ALA A O 1
ATOM 1464 N N . MET A 1 181 ? -9.964 -8.365 9.046 1.00 87.88 181 MET A N 1
ATOM 1465 C CA . MET A 1 181 ? -10.032 -7.459 7.889 1.00 87.88 181 MET A CA 1
ATOM 1466 C C . MET A 1 181 ? -8.734 -7.520 7.078 1.00 87.88 181 MET A C 1
ATOM 1468 O O . MET A 1 181 ? -8.734 -7.958 5.934 1.00 87.88 181 MET A O 1
ATOM 1472 N N . TYR A 1 182 ? -7.616 -7.136 7.704 1.00 90.81 182 TYR A N 1
ATOM 1473 C CA . TYR A 1 182 ? -6.287 -7.196 7.102 1.00 90.81 182 TYR A CA 1
ATOM 1474 C C . TYR A 1 182 ? -5.292 -7.853 8.067 1.00 90.81 182 TYR A C 1
ATOM 1476 O O . TYR A 1 182 ? -5.007 -7.292 9.143 1.00 90.81 182 TYR A O 1
ATOM 1484 N N . PRO A 1 183 ? -4.705 -9.010 7.691 1.00 89.62 183 PRO A N 1
ATOM 1485 C CA . PRO A 1 183 ? -3.738 -9.714 8.521 1.00 89.62 183 PRO A CA 1
ATOM 1486 C C . PRO A 1 183 ? -2.579 -8.816 8.950 1.00 89.62 183 PRO A C 1
ATOM 1488 O O . PRO A 1 183 ? -2.148 -7.920 8.229 1.00 89.62 183 PRO A O 1
ATOM 1491 N N . LYS A 1 184 ? -2.019 -9.063 10.138 1.00 86.56 184 LYS A N 1
ATOM 1492 C CA . LYS A 1 184 ? -0.881 -8.273 10.640 1.00 86.56 184 LYS A CA 1
ATOM 1493 C C . LYS A 1 184 ? 0.361 -8.375 9.750 1.00 86.56 184 LYS A C 1
ATOM 1495 O O . LYS A 1 184 ? 1.135 -7.428 9.662 1.00 86.56 184 LYS A O 1
ATOM 1500 N N . LYS A 1 185 ? 0.559 -9.537 9.130 1.00 87.19 185 LYS A N 1
ATOM 1501 C CA . LYS A 1 185 ? 1.596 -9.774 8.129 1.00 87.19 185 LYS A CA 1
ATOM 1502 C C . LYS A 1 185 ? 0.902 -10.033 6.806 1.00 87.19 185 LYS A C 1
ATOM 1504 O O . LYS A 1 185 ? 0.280 -11.080 6.665 1.00 87.19 185 LYS A O 1
ATOM 1509 N N . MET A 1 186 ? 1.020 -9.081 5.895 1.00 90.75 186 MET A N 1
ATOM 1510 C CA . MET A 1 186 ? 0.556 -9.207 4.521 1.00 90.75 186 MET A CA 1
ATOM 1511 C C . MET A 1 186 ? 1.765 -9.320 3.600 1.00 90.75 186 MET A C 1
ATOM 1513 O O . MET A 1 186 ? 2.822 -8.743 3.869 1.00 90.75 186 MET A O 1
ATOM 1517 N N . THR A 1 187 ? 1.601 -10.083 2.532 1.00 91.56 187 THR A N 1
ATOM 1518 C CA . THR A 1 187 ? 2.514 -10.093 1.386 1.00 91.56 187 THR A CA 1
ATOM 1519 C C . THR A 1 187 ? 2.422 -8.769 0.620 1.00 91.56 187 THR A C 1
ATOM 1521 O O . THR A 1 187 ? 1.476 -7.996 0.801 1.00 91.56 187 THR A O 1
ATOM 1524 N N . THR A 1 188 ? 3.410 -8.473 -0.231 1.00 91.25 188 THR A N 1
ATOM 1525 C CA . THR A 1 188 ? 3.371 -7.269 -1.079 1.00 91.25 188 THR A CA 1
ATOM 1526 C C . THR A 1 188 ? 2.154 -7.297 -2.005 1.00 91.25 188 THR A C 1
ATOM 1528 O O . THR A 1 188 ? 1.511 -6.270 -2.198 1.00 91.25 188 THR A O 1
ATOM 1531 N N . GLU A 1 189 ? 1.822 -8.469 -2.538 1.00 91.69 189 GLU A N 1
ATOM 1532 C CA . GLU A 1 189 ? 0.671 -8.714 -3.404 1.00 91.69 189 GLU A CA 1
ATOM 1533 C C . GLU A 1 189 ? -0.647 -8.411 -2.677 1.00 91.69 189 GLU A C 1
ATOM 1535 O O . GLU A 1 189 ? -1.483 -7.680 -3.200 1.00 91.69 189 GLU A O 1
ATOM 1540 N N . GLU A 1 190 ? -0.819 -8.921 -1.452 1.00 92.62 190 GLU A N 1
ATOM 1541 C CA . GLU A 1 190 ? -2.014 -8.659 -0.636 1.00 92.62 190 GLU A CA 1
ATOM 1542 C C . GLU A 1 190 ? -2.143 -7.174 -0.278 1.00 92.62 190 GLU A C 1
ATOM 1544 O O . GLU A 1 190 ? -3.245 -6.633 -0.306 1.00 92.62 190 GLU A O 1
ATOM 1549 N N . LEU A 1 191 ? -1.032 -6.500 0.050 1.00 93.31 191 LEU A N 1
ATOM 1550 C CA . LEU A 1 191 ? -1.039 -5.057 0.323 1.00 93.31 191 LEU A CA 1
ATOM 1551 C C . LEU A 1 191 ? -1.419 -4.250 -0.915 1.00 93.31 191 LEU A C 1
ATOM 1553 O O . LEU A 1 191 ? -2.199 -3.307 -0.808 1.00 93.31 191 LEU A O 1
ATOM 1557 N N . ALA A 1 192 ? -0.868 -4.611 -2.073 1.00 92.75 192 ALA A N 1
ATOM 1558 C CA . ALA A 1 192 ? -1.165 -3.941 -3.328 1.00 92.75 192 ALA A CA 1
ATOM 1559 C C . ALA A 1 192 ? -2.632 -4.120 -3.729 1.00 92.75 192 ALA A C 1
ATOM 1561 O O . ALA A 1 192 ? -3.282 -3.138 -4.072 1.00 92.75 192 ALA A O 1
ATOM 1562 N N . ALA A 1 193 ? -3.168 -5.337 -3.607 1.00 92.25 193 ALA A N 1
ATOM 1563 C CA . ALA A 1 193 ? -4.576 -5.614 -3.874 1.00 92.25 193 ALA A CA 1
ATOM 1564 C C . ALA A 1 193 ? -5.508 -4.842 -2.925 1.00 92.25 193 ALA A C 1
ATOM 1566 O O . ALA A 1 193 ? -6.468 -4.237 -3.382 1.00 92.25 193 ALA A O 1
ATOM 1567 N N . ALA A 1 194 ? -5.195 -4.793 -1.626 1.00 93.88 194 ALA A N 1
ATOM 1568 C CA . ALA A 1 194 ? -5.992 -4.039 -0.656 1.00 93.88 194 ALA A CA 1
ATOM 1569 C C . ALA A 1 194 ? -5.964 -2.520 -0.910 1.00 93.88 194 ALA A C 1
ATOM 1571 O O . ALA A 1 194 ? -6.956 -1.831 -0.685 1.00 93.88 194 ALA A O 1
ATOM 1572 N N . LEU A 1 195 ? -4.828 -1.980 -1.367 1.00 92.25 195 LEU A N 1
ATOM 1573 C CA . LEU A 1 195 ? -4.724 -0.570 -1.755 1.00 92.25 195 LEU A CA 1
ATOM 1574 C C . LEU A 1 195 ? -5.545 -0.256 -3.006 1.00 92.25 195 LEU A C 1
ATOM 1576 O O . LEU A 1 195 ? -6.188 0.788 -3.056 1.00 92.25 195 LEU A O 1
ATOM 1580 N N . ASP A 1 196 ? -5.507 -1.151 -3.989 1.00 91.00 196 ASP A N 1
ATOM 1581 C CA . ASP A 1 196 ? -6.268 -1.042 -5.233 1.00 91.00 196 ASP A CA 1
ATOM 1582 C C . ASP A 1 196 ? -7.783 -1.118 -4.970 1.00 91.00 196 ASP A C 1
ATOM 1584 O O . ASP A 1 196 ? -8.530 -0.265 -5.443 1.00 91.00 196 ASP A O 1
ATOM 1588 N N . GLU A 1 197 ? -8.219 -2.053 -4.119 1.00 90.75 197 GLU A N 1
ATOM 1589 C CA . GLU A 1 197 ? -9.619 -2.206 -3.697 1.00 90.75 197 GLU A CA 1
ATOM 1590 C C . GLU A 1 197 ? -10.135 -0.958 -2.967 1.00 90.75 197 GLU A C 1
ATOM 1592 O O . GLU A 1 197 ? -11.176 -0.417 -3.335 1.00 90.75 197 GLU A O 1
ATOM 1597 N N . ILE A 1 198 ? -9.382 -0.431 -1.990 1.00 89.69 198 ILE A N 1
ATOM 1598 C CA . ILE A 1 198 ? -9.766 0.815 -1.303 1.00 89.69 198 ILE A CA 1
ATOM 1599 C C . ILE A 1 198 ? -9.830 1.990 -2.285 1.00 89.69 198 ILE A C 1
ATOM 1601 O O . ILE A 1 198 ? -10.697 2.848 -2.132 1.00 89.69 198 ILE A O 1
ATOM 1605 N N . ALA A 1 199 ? -8.931 2.055 -3.270 1.00 88.25 199 ALA A N 1
ATOM 1606 C CA . ALA A 1 199 ? -8.947 3.120 -4.266 1.00 88.25 199 ALA A CA 1
ATOM 1607 C C . ALA A 1 199 ? -10.199 3.065 -5.155 1.00 88.25 199 ALA A C 1
ATOM 1609 O O . ALA A 1 199 ? -10.820 4.109 -5.362 1.00 88.25 199 ALA A O 1
ATOM 1610 N N . GLU A 1 200 ? -10.605 1.879 -5.626 1.00 88.31 200 GLU A N 1
ATOM 1611 C CA . GLU A 1 200 ? -11.852 1.732 -6.389 1.00 88.31 200 GLU A CA 1
ATOM 1612 C C . GLU A 1 200 ? -13.087 2.013 -5.519 1.00 88.31 200 GLU A C 1
ATOM 1614 O O . GLU A 1 200 ? -14.002 2.693 -5.977 1.00 88.31 200 GLU A O 1
ATOM 1619 N N . ASP A 1 201 ? -13.122 1.540 -4.272 1.00 89.00 201 ASP A N 1
ATOM 1620 C CA . ASP A 1 201 ? -14.286 1.701 -3.392 1.00 89.00 201 ASP A CA 1
ATOM 1621 C C . ASP A 1 201 ? -14.478 3.139 -2.891 1.00 89.00 201 ASP A C 1
ATOM 1623 O O . ASP A 1 201 ? -15.613 3.578 -2.690 1.00 89.00 201 ASP A O 1
ATOM 1627 N N . PHE A 1 202 ? -13.382 3.868 -2.669 1.00 87.25 202 PHE A N 1
ATOM 1628 C CA . PHE A 1 202 ? -13.412 5.240 -2.165 1.00 87.25 202 PHE A CA 1
ATOM 1629 C C . PHE A 1 202 ? -13.885 6.238 -3.228 1.00 87.25 202 PHE A C 1
ATOM 1631 O O . PHE A 1 202 ? -14.774 7.046 -2.954 1.00 87.25 202 PHE A O 1
ATOM 1638 N N . ASP A 1 203 ? -13.336 6.163 -4.444 1.00 85.56 203 ASP A N 1
ATOM 1639 C CA . ASP A 1 203 ? -13.808 6.957 -5.582 1.00 85.56 203 ASP A CA 1
ATOM 1640 C C . ASP A 1 203 ? -13.825 6.117 -6.871 1.00 85.56 203 ASP A C 1
ATOM 1642 O O . ASP A 1 203 ? -12.880 6.143 -7.668 1.00 85.56 203 ASP A O 1
ATOM 1646 N N . PRO A 1 204 ? -14.934 5.397 -7.130 1.00 85.12 204 PRO A N 1
ATOM 1647 C CA . PRO A 1 204 ? -15.038 4.532 -8.299 1.00 85.12 204 PRO A CA 1
ATOM 1648 C C . PRO A 1 204 ? -14.942 5.281 -9.630 1.00 85.12 204 PRO A C 1
ATOM 1650 O O . PRO A 1 204 ? -14.646 4.668 -10.659 1.00 85.12 204 PRO A O 1
ATOM 1653 N N . TYR A 1 205 ? -15.270 6.577 -9.656 1.00 83.62 205 TYR A N 1
ATOM 1654 C CA . TYR A 1 205 ? -15.234 7.367 -10.885 1.00 83.62 205 TYR A CA 1
ATOM 1655 C C . TYR A 1 205 ? -13.818 7.854 -11.163 1.00 83.62 205 TYR A C 1
ATOM 1657 O O . TYR A 1 205 ? -13.323 7.630 -12.267 1.00 83.62 205 TYR A O 1
ATOM 1665 N N . ASP A 1 206 ? -13.158 8.441 -10.164 1.00 80.38 206 ASP A N 1
ATOM 1666 C CA . ASP A 1 206 ? -11.770 8.887 -10.294 1.00 80.38 206 ASP A CA 1
ATOM 1667 C C . ASP A 1 206 ? -10.837 7.706 -10.585 1.00 80.38 206 ASP A C 1
ATOM 1669 O O . ASP A 1 206 ? -10.021 7.775 -11.505 1.00 80.38 206 ASP A O 1
ATOM 1673 N N . TYR A 1 207 ? -11.035 6.570 -9.909 1.00 83.44 207 TYR A N 1
ATOM 1674 C CA . TYR A 1 207 ? -10.281 5.346 -10.176 1.00 83.44 207 TYR A CA 1
ATOM 1675 C C . TYR A 1 207 ? -10.412 4.903 -11.644 1.00 83.44 207 TYR A C 1
ATOM 1677 O O . TYR A 1 207 ? -9.414 4.680 -12.333 1.00 83.44 207 TYR A O 1
ATOM 1685 N N . ARG A 1 208 ? -11.638 4.841 -12.179 1.00 80.31 208 ARG A N 1
ATOM 1686 C CA . ARG A 1 208 ? -11.891 4.400 -13.567 1.00 80.31 208 ARG A CA 1
ATOM 1687 C C . ARG A 1 208 ? -11.421 5.385 -14.631 1.00 80.31 208 ARG A C 1
ATOM 1689 O O . ARG A 1 208 ? -11.163 4.958 -15.755 1.00 80.31 208 ARG A O 1
ATOM 1696 N N . ASP A 1 209 ? -11.314 6.666 -14.299 1.00 80.12 209 ASP A N 1
ATOM 1697 C CA . ASP A 1 209 ? -10.755 7.678 -15.198 1.00 80.12 209 ASP A CA 1
ATOM 1698 C C . ASP A 1 209 ? -9.221 7.573 -15.296 1.00 80.12 209 ASP A C 1
ATOM 1700 O O . ASP A 1 209 ? -8.642 7.947 -16.323 1.00 80.12 209 ASP A O 1
ATOM 1704 N N . HIS A 1 210 ? -8.565 7.020 -14.270 1.00 77.12 210 HIS A N 1
ATOM 1705 C CA . HIS A 1 210 ? -7.109 6.859 -14.211 1.00 77.12 210 HIS A CA 1
ATOM 1706 C C . HIS A 1 210 ? -6.610 5.457 -14.585 1.00 77.12 210 HIS A C 1
ATOM 1708 O O . HIS A 1 210 ? -5.450 5.322 -14.983 1.00 77.12 210 HIS A O 1
ATOM 1714 N N . VAL A 1 211 ? -7.460 4.429 -14.502 1.00 76.44 211 VAL A N 1
ATOM 1715 C CA . VAL A 1 211 ? -7.101 3.043 -14.836 1.00 76.44 211 VAL A CA 1
ATOM 1716 C C . VAL A 1 211 ? -7.490 2.706 -16.274 1.00 76.44 211 VAL A C 1
ATOM 1718 O O . VAL A 1 211 ? -8.666 2.623 -16.637 1.00 76.44 211 VAL A O 1
ATOM 1721 N N . GLU A 1 212 ? -6.486 2.467 -17.119 1.00 68.94 212 GLU A N 1
ATOM 1722 C CA . GLU A 1 212 ? -6.714 2.049 -18.503 1.00 68.94 212 GLU A CA 1
ATOM 1723 C C . GLU A 1 212 ? -7.117 0.558 -18.579 1.00 68.94 212 GLU A C 1
ATOM 1725 O O . GLU A 1 212 ? -6.546 -0.284 -17.879 1.00 68.94 212 GLU A O 1
ATOM 1730 N N . PRO A 1 213 ? -8.049 0.163 -19.472 1.00 57.81 213 PRO A N 1
ATOM 1731 C CA . PRO A 1 213 ? -8.386 -1.246 -19.671 1.00 57.81 213 PRO A CA 1
ATOM 1732 C C . PRO A 1 213 ? -7.154 -2.092 -20.038 1.00 57.81 213 PRO A C 1
ATOM 1734 O O . PRO A 1 213 ? -6.533 -1.870 -21.076 1.00 57.81 213 PRO A O 1
ATOM 1737 N N . GLY A 1 214 ? -6.830 -3.096 -19.215 1.00 59.34 214 GLY A N 1
ATOM 1738 C CA . GLY A 1 214 ? -5.663 -3.973 -19.405 1.00 59.34 214 GLY A CA 1
ATOM 1739 C C . GLY A 1 214 ? -4.383 -3.512 -18.695 1.00 59.34 214 GLY A C 1
ATOM 1740 O O . GLY A 1 214 ? -3.339 -4.143 -18.874 1.00 59.34 214 GLY A O 1
ATOM 1741 N N . GLN A 1 215 ? -4.452 -2.439 -17.904 1.00 70.25 215 GLN A N 1
ATOM 1742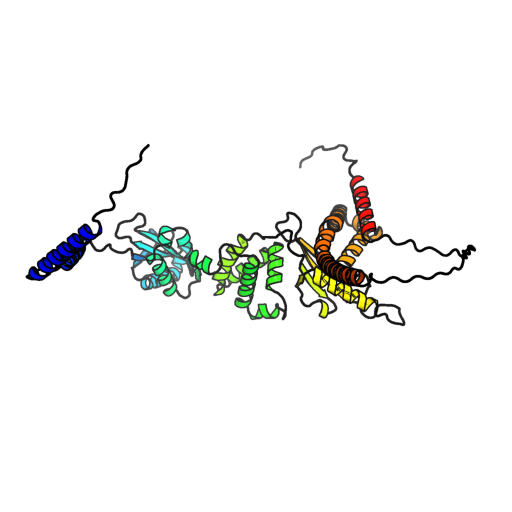 C CA . GLN A 1 215 ? -3.411 -2.052 -16.956 1.00 70.25 215 GLN A CA 1
ATOM 1743 C C . GLN A 1 215 ? -3.393 -3.023 -15.767 1.00 70.25 215 GLN A C 1
ATOM 1745 O O . GLN A 1 215 ? -4.442 -3.435 -15.277 1.00 70.25 215 GLN A O 1
ATOM 1750 N N . ASP A 1 216 ? -2.197 -3.409 -15.327 1.00 80.38 216 ASP A N 1
ATOM 1751 C CA . ASP A 1 216 ? -2.002 -4.252 -14.145 1.00 80.38 216 ASP A CA 1
ATOM 1752 C C . ASP A 1 216 ? -1.695 -3.340 -12.951 1.00 80.38 216 ASP A C 1
ATOM 1754 O O . ASP A 1 216 ? -0.534 -3.092 -12.614 1.00 80.38 216 ASP A O 1
ATOM 1758 N N . THR A 1 217 ? -2.756 -2.755 -12.388 1.00 82.31 217 THR A N 1
ATOM 1759 C CA . THR A 1 217 ? -2.686 -1.781 -11.286 1.00 82.31 217 THR A CA 1
ATOM 1760 C C . THR A 1 217 ? -2.011 -2.381 -10.061 1.00 82.31 217 THR A C 1
ATOM 1762 O O . THR A 1 217 ? -1.131 -1.755 -9.471 1.00 82.31 217 THR A O 1
ATOM 1765 N N . ILE A 1 218 ? -2.331 -3.637 -9.743 1.00 88.31 218 ILE A N 1
ATOM 1766 C CA . ILE A 1 218 ? -1.721 -4.383 -8.642 1.00 88.31 218 ILE A CA 1
ATOM 1767 C C . ILE A 1 218 ? -0.207 -4.471 -8.850 1.00 88.31 218 ILE A C 1
ATOM 1769 O O . ILE A 1 218 ? 0.554 -4.112 -7.951 1.00 88.31 218 ILE A O 1
ATOM 1773 N N . GLN A 1 219 ? 0.259 -4.881 -10.033 1.00 88.50 219 GLN A N 1
ATOM 1774 C CA . GLN A 1 219 ? 1.694 -4.995 -10.301 1.00 88.50 219 GLN A CA 1
ATOM 1775 C C . GLN A 1 219 ? 2.425 -3.644 -10.231 1.00 88.50 219 GLN A C 1
ATOM 1777 O O . GLN A 1 219 ? 3.582 -3.606 -9.801 1.00 88.50 219 GLN A O 1
ATOM 1782 N N . GLU A 1 220 ? 1.788 -2.544 -10.635 1.00 86.94 220 GLU A N 1
ATOM 1783 C CA . GLU A 1 220 ? 2.343 -1.190 -10.495 1.00 86.94 220 GLU A CA 1
ATOM 1784 C C . GLU A 1 220 ? 2.483 -0.792 -9.022 1.00 86.94 220 GLU A C 1
ATOM 1786 O O . GLU A 1 220 ? 3.571 -0.398 -8.594 1.00 86.94 220 GLU A O 1
ATOM 1791 N N . VAL A 1 221 ? 1.428 -0.992 -8.228 1.00 89.75 221 VAL A N 1
ATOM 1792 C CA . VAL A 1 221 ? 1.450 -0.728 -6.783 1.00 89.75 221 VAL A CA 1
ATOM 1793 C C . VAL A 1 221 ? 2.514 -1.583 -6.094 1.00 89.75 221 VAL A C 1
ATOM 1795 O O . VAL A 1 221 ? 3.274 -1.078 -5.268 1.00 89.75 221 VAL A O 1
ATOM 1798 N N . MET A 1 222 ? 2.649 -2.859 -6.467 1.00 91.56 222 MET A N 1
ATOM 1799 C CA . MET A 1 222 ? 3.699 -3.731 -5.933 1.00 91.56 222 MET A CA 1
ATOM 1800 C C . MET A 1 222 ? 5.104 -3.176 -6.196 1.00 91.56 222 MET A C 1
ATOM 1802 O O . MET A 1 222 ? 5.932 -3.164 -5.283 1.00 91.56 222 MET A O 1
ATOM 1806 N N . LEU A 1 223 ? 5.383 -2.706 -7.418 1.00 90.50 223 LEU A N 1
ATOM 1807 C CA . LEU A 1 223 ? 6.687 -2.136 -7.778 1.00 90.50 223 LEU A CA 1
ATOM 1808 C C . LEU A 1 223 ? 6.972 -0.841 -7.014 1.00 90.50 223 LEU A C 1
ATOM 1810 O O . LEU A 1 223 ? 8.100 -0.620 -6.561 1.00 90.50 223 LEU A O 1
ATOM 1814 N N . ASP A 1 224 ? 5.960 -0.005 -6.823 1.00 89.56 224 ASP A N 1
ATOM 1815 C CA . ASP A 1 224 ? 6.075 1.221 -6.041 1.00 89.56 224 ASP A CA 1
ATOM 1816 C C . ASP A 1 224 ? 6.337 0.921 -4.558 1.00 89.56 224 ASP A C 1
ATOM 1818 O O . ASP A 1 224 ? 7.274 1.469 -3.970 1.00 89.56 224 ASP A O 1
ATOM 1822 N N . LEU A 1 225 ? 5.604 -0.025 -3.963 1.00 91.12 225 LEU A N 1
ATOM 1823 C CA . LEU A 1 225 ? 5.849 -0.476 -2.591 1.00 91.12 225 LEU A CA 1
ATOM 1824 C C . LEU A 1 225 ? 7.256 -1.066 -2.434 1.00 91.12 225 LEU A C 1
ATOM 1826 O O . LEU A 1 225 ? 7.980 -0.715 -1.502 1.00 91.12 225 LEU A O 1
ATOM 1830 N N . GLN A 1 226 ? 7.671 -1.942 -3.349 1.00 91.00 226 GLN A N 1
ATOM 1831 C CA . GLN A 1 226 ? 8.988 -2.585 -3.317 1.00 91.00 226 GLN A CA 1
ATOM 1832 C C . GLN A 1 226 ? 10.138 -1.611 -3.593 1.00 91.00 226 GLN A C 1
ATOM 1834 O O . GLN A 1 226 ? 11.246 -1.838 -3.117 1.00 91.00 226 GLN A O 1
ATOM 1839 N N . SER A 1 227 ? 9.904 -0.519 -4.322 1.00 87.75 227 SER A N 1
ATOM 1840 C CA . SER A 1 227 ? 10.898 0.546 -4.535 1.00 87.75 227 SER A CA 1
ATOM 1841 C C . SER A 1 227 ? 10.941 1.583 -3.403 1.00 87.75 227 SER A C 1
ATOM 1843 O O . SER A 1 227 ? 11.748 2.513 -3.444 1.00 87.75 227 SER A O 1
ATOM 1845 N N . GLY A 1 228 ? 10.112 1.418 -2.367 1.00 86.44 228 GLY A N 1
ATOM 1846 C CA . GLY A 1 228 ? 10.081 2.294 -1.198 1.00 86.44 228 GLY A CA 1
ATOM 1847 C C . GLY A 1 228 ? 9.187 3.526 -1.352 1.00 86.44 228 GLY A C 1
ATOM 1848 O O . GLY A 1 228 ? 9.204 4.395 -0.477 1.00 86.44 228 GLY A O 1
ATOM 1849 N N . ASN A 1 229 ? 8.359 3.604 -2.400 1.00 86.44 229 ASN A N 1
ATOM 1850 C CA . ASN A 1 229 ? 7.365 4.664 -2.606 1.00 86.44 229 ASN A CA 1
ATOM 1851 C C . ASN A 1 229 ? 6.115 4.488 -1.711 1.00 86.44 229 ASN A C 1
ATOM 1853 O O . ASN A 1 229 ? 4.976 4.671 -2.129 1.00 86.44 229 ASN A O 1
ATOM 1857 N N . VAL A 1 230 ? 6.312 4.136 -0.440 1.00 88.44 230 VAL A N 1
ATOM 1858 C CA . VAL A 1 230 ? 5.217 3.895 0.518 1.00 88.44 230 VAL A CA 1
ATOM 1859 C C . VAL A 1 230 ? 4.537 5.207 0.940 1.00 88.44 230 VAL A C 1
ATOM 1861 O O . VAL A 1 230 ? 3.361 5.229 1.295 1.00 88.44 230 VAL A O 1
ATOM 1864 N N . GLY A 1 231 ? 5.270 6.327 0.886 1.00 87.62 231 GLY A N 1
ATOM 1865 C CA . GLY A 1 231 ? 4.796 7.636 1.346 1.00 87.62 231 GLY A CA 1
ATOM 1866 C C . GLY A 1 231 ? 3.553 8.140 0.611 1.00 87.62 231 GLY A C 1
ATOM 1867 O O . GLY A 1 231 ? 2.668 8.709 1.248 1.00 87.62 231 GLY A O 1
ATOM 1868 N N . SER A 1 232 ? 3.463 7.880 -0.694 1.00 87.69 232 SER A N 1
ATOM 1869 C CA . SER A 1 232 ? 2.317 8.274 -1.525 1.00 87.69 232 SER A CA 1
ATOM 1870 C C . SER A 1 232 ? 1.029 7.597 -1.052 1.00 87.69 232 SER A C 1
ATOM 1872 O O . SER A 1 232 ? 0.035 8.272 -0.800 1.00 87.69 232 SER A O 1
ATOM 1874 N N . TYR A 1 233 ? 1.087 6.286 -0.803 1.00 91.00 233 TYR A N 1
ATOM 1875 C CA . TYR A 1 233 ? -0.046 5.512 -0.288 1.00 91.00 233 TYR A CA 1
ATOM 1876 C C . TYR A 1 233 ? -0.401 5.864 1.159 1.00 91.00 233 TYR A C 1
ATOM 1878 O O . TYR A 1 233 ? -1.573 5.903 1.514 1.00 91.00 233 TYR A O 1
ATOM 1886 N N . ILE A 1 234 ? 0.591 6.178 2.001 1.00 91.38 234 ILE A N 1
ATOM 1887 C CA . ILE A 1 234 ? 0.334 6.684 3.359 1.00 91.38 234 ILE A CA 1
ATOM 1888 C C . ILE A 1 234 ? -0.446 8.002 3.321 1.00 91.38 234 ILE A C 1
ATOM 1890 O O . ILE A 1 234 ? -1.301 8.207 4.180 1.00 91.38 234 ILE A O 1
ATOM 1894 N N . SER A 1 235 ? -0.133 8.901 2.381 1.00 90.31 235 SER A N 1
ATOM 1895 C CA . SER A 1 235 ? -0.886 10.148 2.207 1.00 90.31 235 SER A CA 1
ATOM 1896 C C . SER A 1 235 ? -2.313 9.852 1.766 1.00 90.31 235 SER A C 1
ATOM 1898 O O . SER A 1 235 ? -3.238 10.253 2.457 1.00 90.31 235 SER A O 1
ATOM 1900 N N . PHE A 1 236 ? -2.474 9.052 0.708 1.00 90.38 236 PHE A N 1
ATOM 1901 C CA . PHE A 1 236 ? -3.782 8.642 0.199 1.00 90.38 236 PHE A CA 1
ATOM 1902 C C . PHE A 1 236 ? -4.680 8.053 1.298 1.00 90.38 236 PHE A C 1
ATOM 1904 O O . PHE A 1 236 ? -5.800 8.507 1.494 1.00 90.38 236 PHE A O 1
ATOM 1911 N N . LEU A 1 237 ? -4.175 7.102 2.090 1.00 91.88 237 LEU A N 1
ATOM 1912 C CA . LEU A 1 237 ? -4.968 6.502 3.167 1.00 91.88 237 LEU A CA 1
ATOM 1913 C C . LEU A 1 237 ? -5.339 7.500 4.267 1.00 91.88 237 LEU A C 1
ATOM 1915 O O . LEU A 1 237 ? -6.383 7.339 4.889 1.00 91.88 237 LEU A O 1
ATOM 1919 N N . LYS A 1 238 ? -4.509 8.513 4.539 1.00 91.19 238 LYS A N 1
ATOM 1920 C CA . LYS A 1 238 ? -4.878 9.575 5.486 1.00 91.19 238 LYS A CA 1
ATOM 1921 C C . LYS A 1 238 ? -6.017 10.422 4.943 1.00 91.19 238 LYS A C 1
ATOM 1923 O O . LYS A 1 238 ? -6.948 10.671 5.697 1.00 91.19 238 LYS A O 1
ATOM 1928 N N . ASP A 1 239 ? -5.967 10.775 3.664 1.00 88.44 239 ASP A N 1
ATOM 1929 C CA . ASP A 1 239 ? -7.031 11.535 3.009 1.00 88.44 239 ASP A CA 1
ATOM 1930 C C . ASP A 1 239 ? -8.360 10.747 3.085 1.00 88.44 239 ASP A C 1
ATOM 1932 O O . ASP A 1 239 ? -9.372 11.275 3.539 1.00 88.44 239 ASP A O 1
ATOM 1936 N N . VAL A 1 240 ? -8.338 9.432 2.815 1.00 88.31 240 VAL A N 1
ATOM 1937 C CA . VAL A 1 240 ? -9.510 8.536 2.980 1.00 88.31 240 VAL A CA 1
ATOM 1938 C C . VAL A 1 240 ? -10.017 8.477 4.431 1.00 88.31 240 VAL A C 1
ATOM 1940 O O . VAL A 1 240 ? -11.218 8.362 4.684 1.00 88.31 240 VAL A O 1
ATOM 1943 N N . ILE A 1 241 ? -9.118 8.522 5.419 1.00 88.88 241 ILE A N 1
ATOM 1944 C CA . ILE A 1 241 ? -9.491 8.530 6.844 1.00 88.88 241 ILE A CA 1
ATOM 1945 C C . ILE A 1 241 ? -10.137 9.863 7.243 1.00 88.88 241 ILE A C 1
ATOM 1947 O O . ILE A 1 241 ? -11.036 9.854 8.090 1.00 88.88 241 ILE A O 1
ATOM 1951 N N . GLU A 1 242 ? -9.672 10.975 6.671 1.00 87.75 242 GLU A N 1
ATOM 1952 C CA . GLU A 1 242 ? -10.152 12.335 6.943 1.00 87.75 242 GLU A CA 1
ATOM 1953 C C . GLU A 1 242 ? -11.549 12.596 6.366 1.00 87.75 242 GLU A C 1
ATOM 1955 O O . GLU A 1 242 ? -12.324 13.312 6.998 1.00 87.75 242 GLU A O 1
ATOM 1960 N N . GLU A 1 243 ? -11.909 11.960 5.247 1.00 85.56 243 GLU A N 1
ATOM 1961 C CA . GLU A 1 243 ? -13.266 12.033 4.677 1.00 85.56 243 GLU A CA 1
ATOM 1962 C C . GLU A 1 243 ? -14.348 11.346 5.537 1.00 85.56 243 GLU A C 1
ATOM 1964 O O . GLU A 1 243 ? -15.537 11.545 5.303 1.00 85.56 243 GLU A O 1
ATOM 1969 N N . ASP A 1 244 ? -13.955 10.553 6.541 1.00 79.75 244 ASP A N 1
ATOM 1970 C CA . ASP A 1 244 ? -14.852 9.873 7.491 1.00 79.75 244 ASP A CA 1
ATOM 1971 C C . ASP A 1 244 ? -15.970 9.037 6.824 1.00 79.75 244 ASP A C 1
ATOM 1973 O O . ASP A 1 244 ? -17.143 9.086 7.192 1.00 79.75 244 ASP A O 1
ATOM 1977 N N . CYS A 1 245 ? -15.581 8.252 5.819 1.00 81.81 245 CYS A N 1
ATOM 1978 C CA . CYS A 1 245 ? -16.436 7.361 5.038 1.00 81.81 245 CYS A CA 1
ATOM 1979 C C . CYS A 1 245 ? -16.383 5.900 5.533 1.00 81.81 245 CYS A C 1
ATOM 1981 O O . CYS A 1 245 ? -15.632 5.546 6.447 1.00 81.81 245 CYS A O 1
ATOM 1983 N N . GLU A 1 246 ? -17.161 5.011 4.903 1.00 81.44 246 GLU A N 1
ATOM 1984 C CA . GLU A 1 246 ? -17.185 3.574 5.230 1.00 81.44 246 GLU A CA 1
ATOM 1985 C C . GLU A 1 246 ? -15.787 2.928 5.119 1.00 81.44 246 GLU A C 1
ATOM 1987 O O . GLU A 1 246 ? -15.402 2.086 5.938 1.00 81.44 246 GLU A O 1
ATOM 1992 N N . GLN A 1 247 ? -14.984 3.378 4.152 1.00 86.38 247 GLN A N 1
ATOM 1993 C CA . GLN A 1 247 ? -13.625 2.902 3.896 1.00 86.38 247 GLN A CA 1
ATOM 1994 C C . GLN A 1 247 ? -12.616 3.411 4.934 1.00 86.38 247 GLN A C 1
ATOM 1996 O O . GLN A 1 247 ? -11.538 2.827 5.058 1.00 86.38 247 GLN A O 1
ATOM 2001 N N . SER A 1 248 ? -12.931 4.441 5.729 1.00 87.88 248 SER A N 1
ATOM 2002 C CA . SER A 1 248 ? -11.977 5.033 6.679 1.00 87.88 248 SER A CA 1
ATOM 2003 C C . SER A 1 248 ? -11.473 4.035 7.728 1.00 87.88 248 SER A C 1
ATOM 2005 O O . SER A 1 248 ? -10.320 4.121 8.152 1.00 87.88 248 SER A O 1
ATOM 2007 N N . VAL A 1 249 ? -12.299 3.066 8.141 1.00 87.75 249 VAL A N 1
ATOM 2008 C CA . VAL A 1 249 ? -11.875 2.008 9.080 1.00 87.75 249 VAL A CA 1
ATOM 2009 C C . VAL A 1 249 ? -10.849 1.087 8.417 1.00 87.75 249 VAL A C 1
ATOM 2011 O O . VAL A 1 249 ? -9.778 0.848 8.979 1.00 87.75 249 VAL A O 1
ATOM 2014 N N . TRP A 1 250 ? -11.139 0.625 7.199 1.00 90.50 250 TRP A N 1
ATOM 2015 C CA . TRP A 1 250 ? -10.255 -0.234 6.406 1.00 90.50 250 TRP A CA 1
ATOM 2016 C C . TRP A 1 250 ? -8.936 0.471 6.076 1.00 90.50 250 TRP A C 1
ATOM 2018 O O . TRP A 1 250 ? -7.861 -0.099 6.276 1.00 90.50 250 TRP A O 1
ATOM 2028 N N . ALA A 1 251 ? -9.005 1.742 5.677 1.00 91.94 251 ALA A N 1
ATOM 2029 C CA . ALA A 1 251 ? -7.845 2.588 5.424 1.00 91.94 251 ALA A CA 1
ATOM 2030 C C . ALA A 1 251 ? -6.987 2.779 6.683 1.00 91.94 251 ALA A C 1
ATOM 2032 O O . ALA A 1 251 ? -5.759 2.701 6.612 1.00 91.94 251 ALA A O 1
ATOM 2033 N N . GLY A 1 252 ? -7.618 2.947 7.851 1.00 91.50 252 GLY A N 1
ATOM 2034 C CA . GLY A 1 252 ? -6.936 3.006 9.145 1.00 91.50 252 GLY A CA 1
ATOM 2035 C C . GLY A 1 252 ? -6.123 1.746 9.444 1.00 91.50 252 GLY A C 1
ATOM 2036 O O . GLY A 1 252 ? -4.946 1.841 9.801 1.00 91.50 252 GLY A O 1
ATOM 2037 N N . VAL A 1 253 ? -6.712 0.564 9.237 1.00 92.31 253 VAL A N 1
ATOM 2038 C CA . VAL A 1 253 ? -6.012 -0.716 9.431 1.00 92.31 253 VAL A CA 1
ATOM 2039 C C . VAL A 1 253 ? -4.864 -0.866 8.430 1.00 92.31 253 VAL A C 1
ATOM 2041 O O . VAL A 1 253 ? -3.746 -1.203 8.827 1.00 92.31 253 VAL A O 1
ATOM 2044 N N . LEU A 1 254 ? -5.101 -0.584 7.146 1.00 93.62 254 LEU A N 1
ATOM 2045 C CA . LEU A 1 254 ? -4.091 -0.730 6.096 1.00 93.62 254 LEU A CA 1
ATOM 2046 C C . LEU A 1 254 ? -2.916 0.245 6.281 1.00 93.62 254 LEU A C 1
ATOM 2048 O O . LEU A 1 254 ? -1.758 -0.121 6.065 1.00 93.62 254 LEU A O 1
ATOM 2052 N N . LEU A 1 255 ? -3.185 1.450 6.792 1.00 94.12 255 LEU A N 1
ATOM 2053 C CA . LEU A 1 255 ? -2.168 2.437 7.153 1.00 94.12 255 LEU A CA 1
ATOM 2054 C C . LEU A 1 255 ? -1.213 1.902 8.230 1.00 94.12 255 LEU A C 1
ATOM 2056 O O . LEU A 1 255 ? -0.005 2.144 8.158 1.00 94.12 255 LEU A O 1
ATOM 2060 N N . GLU A 1 256 ? -1.716 1.166 9.227 1.00 91.50 256 GLU A N 1
ATOM 2061 C CA . GLU A 1 256 ? -0.855 0.495 10.210 1.00 91.50 256 GLU A CA 1
ATOM 2062 C C . GLU A 1 256 ? 0.026 -0.571 9.556 1.00 91.50 256 GLU A C 1
ATOM 2064 O O . GLU A 1 256 ? 1.215 -0.659 9.878 1.00 91.50 256 GLU A O 1
ATOM 2069 N N . ARG A 1 257 ? -0.529 -1.356 8.619 1.00 93.12 257 ARG A N 1
ATOM 2070 C CA . ARG A 1 257 ? 0.224 -2.397 7.901 1.00 93.12 257 ARG A CA 1
ATOM 2071 C C . ARG A 1 257 ? 1.361 -1.790 7.090 1.00 93.12 257 ARG A C 1
ATOM 2073 O O . ARG A 1 257 ? 2.502 -2.223 7.256 1.00 93.12 257 ARG A O 1
ATOM 2080 N N . LEU A 1 258 ? 1.086 -0.730 6.329 1.00 92.31 258 LEU A N 1
ATOM 2081 C CA . LEU A 1 258 ? 2.094 -0.014 5.539 1.00 92.31 258 LEU A CA 1
ATOM 2082 C C . LEU A 1 258 ? 3.187 0.636 6.391 1.00 92.31 258 LEU A C 1
ATOM 2084 O O . LEU A 1 258 ? 4.349 0.622 5.998 1.00 92.31 258 LEU A O 1
ATOM 2088 N N . LYS A 1 259 ? 2.867 1.162 7.581 1.00 90.88 259 LYS A N 1
ATOM 2089 C CA . LYS A 1 259 ? 3.890 1.712 8.495 1.00 90.88 259 LYS A CA 1
ATOM 2090 C C . LYS A 1 259 ? 4.890 0.658 8.975 1.00 90.88 259 LYS A C 1
ATOM 2092 O O . LYS A 1 259 ? 6.026 1.004 9.287 1.00 90.88 259 LYS A O 1
ATOM 2097 N N . SER A 1 260 ? 4.461 -0.599 9.066 1.00 89.19 260 SER A N 1
ATOM 2098 C CA . SER A 1 260 ? 5.305 -1.738 9.452 1.00 89.19 260 SER A CA 1
ATOM 2099 C C . SER A 1 260 ? 5.822 -2.558 8.268 1.00 89.19 260 SER A C 1
ATOM 2101 O O . SER A 1 260 ? 6.462 -3.586 8.483 1.00 89.19 260 SER A O 1
ATOM 2103 N N . TYR A 1 261 ? 5.519 -2.139 7.037 1.00 90.31 261 TYR A N 1
ATOM 2104 C CA . TYR A 1 261 ? 5.871 -2.882 5.838 1.00 90.31 261 TYR A CA 1
ATOM 2105 C C . TYR A 1 261 ? 7.377 -2.817 5.581 1.00 90.31 261 TYR A C 1
ATOM 2107 O O . TYR A 1 261 ? 7.975 -1.743 5.499 1.00 90.31 261 TYR A O 1
ATOM 2115 N N . GLU A 1 262 ? 7.975 -3.991 5.410 1.00 85.50 262 GLU A N 1
ATOM 2116 C CA . GLU A 1 262 ? 9.334 -4.159 4.913 1.00 85.50 262 GLU A CA 1
ATOM 2117 C C . GLU A 1 262 ? 9.260 -5.023 3.648 1.00 85.50 262 GLU A C 1
ATOM 2119 O O . GLU A 1 262 ? 8.686 -6.114 3.709 1.00 85.50 262 GLU A O 1
ATOM 2124 N N . PRO A 1 263 ? 9.810 -4.575 2.505 1.00 83.44 263 PRO A N 1
ATOM 2125 C CA . PRO A 1 263 ? 9.780 -5.374 1.289 1.00 83.44 263 PRO A CA 1
ATOM 2126 C C . PRO A 1 263 ? 10.604 -6.652 1.437 1.00 83.44 263 PRO A C 1
ATOM 2128 O O . PRO A 1 263 ? 11.760 -6.617 1.868 1.00 83.44 263 PRO A O 1
ATOM 2131 N N . ASP A 1 264 ? 10.031 -7.771 1.003 1.00 79.25 264 ASP A N 1
ATOM 2132 C CA . ASP A 1 264 ? 10.734 -9.047 0.892 1.00 79.25 264 ASP A CA 1
ATOM 2133 C C . ASP A 1 264 ? 11.215 -9.243 -0.551 1.00 79.25 264 ASP A C 1
ATOM 2135 O O . ASP A 1 264 ? 10.521 -9.803 -1.400 1.00 79.25 264 ASP A O 1
ATOM 2139 N N . ILE A 1 265 ? 12.394 -8.696 -0.864 1.00 80.81 265 ILE A N 1
ATOM 2140 C CA . ILE A 1 265 ? 12.967 -8.757 -2.213 1.00 80.81 265 ILE A CA 1
ATOM 2141 C C . ILE A 1 265 ? 14.079 -9.800 -2.253 1.00 80.81 265 ILE A C 1
ATOM 2143 O O . ILE A 1 265 ? 15.142 -9.657 -1.642 1.00 80.81 265 ILE A O 1
ATOM 2147 N N . SER A 1 266 ? 13.848 -10.853 -3.035 1.00 73.81 266 SER A N 1
ATOM 2148 C CA . SER A 1 266 ? 14.848 -11.881 -3.297 1.00 73.81 266 SER A CA 1
ATOM 2149 C C . SER A 1 266 ? 15.858 -11.435 -4.367 1.00 73.81 266 SER A C 1
ATOM 2151 O O . SER A 1 266 ? 15.571 -10.629 -5.248 1.00 73.81 266 SER A O 1
ATOM 2153 N N . LYS A 1 267 ? 17.058 -12.026 -4.357 1.00 67.56 267 LYS A N 1
ATOM 2154 C CA . LYS A 1 267 ? 18.068 -11.803 -5.415 1.00 67.56 267 LYS A CA 1
ATOM 2155 C C . LYS A 1 267 ? 17.698 -12.455 -6.751 1.00 67.56 267 LYS A C 1
ATOM 2157 O O . LYS A 1 267 ? 18.339 -12.172 -7.761 1.00 67.56 267 LYS A O 1
ATOM 2162 N N . GLU A 1 268 ? 16.722 -13.355 -6.729 1.00 70.88 268 GLU A N 1
ATOM 2163 C CA . GLU A 1 268 ? 16.217 -14.090 -7.890 1.00 70.88 268 GLU A CA 1
ATOM 2164 C C . GLU A 1 268 ? 14.983 -13.412 -8.494 1.00 70.88 268 GLU A C 1
ATOM 2166 O O . GLU A 1 268 ? 14.469 -13.885 -9.504 1.00 70.88 268 GLU A O 1
ATOM 2171 N N . THR A 1 269 ? 14.534 -12.295 -7.908 1.00 81.00 269 THR A N 1
ATOM 2172 C CA . THR A 1 269 ? 13.420 -11.507 -8.429 1.00 81.00 269 THR A CA 1
ATOM 2173 C C . THR A 1 269 ? 13.748 -11.053 -9.845 1.00 81.00 269 THR A C 1
ATOM 2175 O O . THR A 1 269 ? 14.767 -10.404 -10.080 1.00 81.00 269 THR A O 1
ATOM 2178 N N . GLU A 1 270 ? 12.901 -11.435 -10.797 1.00 85.12 270 GLU A N 1
ATOM 2179 C CA . GLU A 1 270 ? 13.100 -11.102 -12.202 1.00 85.12 270 GLU A CA 1
ATOM 2180 C C . GLU A 1 270 ? 12.912 -9.590 -12.420 1.00 85.12 270 GLU A C 1
ATOM 2182 O O . GLU A 1 270 ? 11.966 -9.008 -11.883 1.00 85.12 270 GLU A O 1
ATOM 2187 N N . PRO A 1 271 ? 13.782 -8.930 -13.208 1.00 91.25 271 PRO A N 1
ATOM 2188 C CA . PRO A 1 271 ? 13.622 -7.517 -13.503 1.00 91.25 271 PRO A CA 1
ATOM 2189 C C . PRO A 1 271 ? 12.323 -7.259 -14.268 1.00 91.25 271 PRO A C 1
ATOM 2191 O O . PRO A 1 271 ? 12.068 -7.869 -15.314 1.00 91.25 271 PRO A O 1
ATOM 2194 N N . MET A 1 272 ? 11.553 -6.292 -13.784 1.00 93.19 272 MET A N 1
ATOM 2195 C CA . MET A 1 272 ? 10.322 -5.833 -14.419 1.00 93.19 272 MET A CA 1
ATOM 2196 C C . MET A 1 272 ? 10.587 -4.544 -15.192 1.00 93.19 272 MET A C 1
ATOM 2198 O O . MET A 1 272 ? 11.440 -3.733 -14.828 1.00 93.19 272 MET A O 1
ATOM 2202 N N . VAL A 1 273 ? 9.863 -4.347 -16.286 1.00 92.56 273 VAL A N 1
ATOM 2203 C CA . VAL A 1 273 ? 9.946 -3.150 -17.115 1.00 92.56 273 VAL A CA 1
ATOM 2204 C C . VAL A 1 273 ? 8.565 -2.544 -17.297 1.00 92.56 273 VAL A C 1
ATOM 2206 O O . VAL A 1 273 ? 7.624 -3.211 -17.721 1.00 92.56 273 VAL A O 1
ATOM 2209 N N . TYR A 1 274 ? 8.480 -1.253 -16.997 1.00 91.31 274 TYR A N 1
ATOM 2210 C CA . TYR A 1 274 ? 7.304 -0.429 -17.203 1.00 91.31 274 TYR A CA 1
ATOM 2211 C C . TYR A 1 274 ? 7.495 0.462 -18.432 1.00 91.31 274 TYR A C 1
ATOM 2213 O O . TYR A 1 274 ? 8.422 1.277 -18.487 1.00 91.31 274 TYR A O 1
ATOM 2221 N N . VAL A 1 275 ? 6.637 0.323 -19.439 1.00 91.81 275 VAL A N 1
ATOM 2222 C CA . VAL A 1 275 ? 6.651 1.142 -20.653 1.00 91.81 275 VAL A CA 1
ATOM 2223 C C . VAL A 1 275 ? 5.912 2.450 -20.378 1.00 91.81 275 VAL A C 1
ATOM 2225 O O . VAL A 1 275 ? 4.687 2.532 -20.448 1.00 91.81 275 VAL A O 1
ATOM 2228 N N . ASN A 1 276 ? 6.683 3.506 -20.108 1.00 90.19 276 ASN A N 1
ATOM 2229 C CA . ASN A 1 276 ? 6.149 4.850 -19.887 1.00 90.19 276 ASN A CA 1
ATOM 2230 C C . ASN A 1 276 ? 5.422 5.367 -21.137 1.00 90.19 276 ASN A C 1
ATOM 2232 O O . ASN A 1 276 ? 4.340 5.939 -21.041 1.00 90.19 276 ASN A O 1
ATOM 2236 N N . TYR A 1 277 ? 6.036 5.182 -22.311 1.00 90.62 277 TYR A N 1
ATOM 2237 C CA . TYR A 1 277 ? 5.499 5.634 -23.594 1.00 90.62 277 TYR A CA 1
ATOM 2238 C C . TYR A 1 277 ? 6.183 4.915 -24.761 1.00 90.62 277 TYR A C 1
ATOM 2240 O O . TYR A 1 277 ? 7.406 4.756 -24.764 1.00 90.62 277 TYR A O 1
ATOM 2248 N N . CYS A 1 278 ? 5.423 4.555 -25.796 1.00 90.94 278 CYS A N 1
ATOM 2249 C CA . CYS A 1 278 ? 5.975 4.145 -27.084 1.00 90.94 278 CYS A CA 1
ATOM 2250 C C . CYS A 1 278 ? 5.173 4.760 -28.232 1.00 90.94 278 CYS A C 1
ATOM 2252 O O . CYS A 1 278 ? 3.946 4.789 -28.203 1.00 90.94 278 CYS A O 1
ATOM 2254 N N . GLU A 1 279 ? 5.855 5.184 -29.298 1.00 91.50 279 GLU A N 1
ATOM 2255 C CA . GLU A 1 279 ? 5.194 5.685 -30.515 1.00 91.50 279 GLU A CA 1
ATOM 2256 C C . GLU A 1 279 ? 4.338 4.613 -31.219 1.00 91.50 279 GLU A C 1
ATOM 2258 O O . GLU A 1 279 ? 3.512 4.928 -32.080 1.00 91.50 279 GLU A O 1
ATOM 2263 N N . LYS A 1 280 ? 4.523 3.335 -30.868 1.00 89.31 280 LYS A N 1
ATOM 2264 C CA . LYS A 1 280 ? 3.761 2.201 -31.395 1.00 89.31 280 LYS A CA 1
ATOM 2265 C C . LYS A 1 280 ? 3.019 1.501 -30.262 1.00 89.31 280 LYS A C 1
ATOM 2267 O O . LYS A 1 280 ? 3.633 0.836 -29.433 1.00 89.31 280 LYS A O 1
ATOM 2272 N N . ARG A 1 281 ? 1.685 1.600 -30.288 1.00 83.12 281 ARG A N 1
ATOM 2273 C CA . ARG A 1 281 ? 0.789 1.017 -29.272 1.00 83.12 281 ARG A CA 1
ATOM 2274 C C . ARG A 1 281 ? 0.994 -0.484 -29.060 1.00 83.12 281 ARG A C 1
ATOM 2276 O O . ARG A 1 281 ? 0.974 -0.933 -27.927 1.00 83.12 281 ARG A O 1
ATOM 2283 N N . GLU A 1 282 ? 1.303 -1.237 -30.118 1.00 85.00 282 GLU A N 1
ATOM 2284 C CA . GLU A 1 282 ? 1.577 -2.687 -30.043 1.00 85.00 282 GLU A CA 1
ATOM 2285 C C . GLU A 1 282 ? 2.691 -3.064 -29.052 1.00 85.00 282 GLU A C 1
ATOM 2287 O O . GLU A 1 282 ? 2.747 -4.194 -28.577 1.00 85.00 282 GLU A O 1
ATOM 2292 N N . LEU A 1 283 ? 3.610 -2.137 -28.769 1.00 84.25 283 LEU A N 1
ATOM 2293 C CA . LEU A 1 283 ? 4.714 -2.353 -27.837 1.00 84.25 283 LEU A CA 1
ATOM 2294 C C . LEU A 1 283 ? 4.444 -1.783 -26.442 1.00 84.25 283 LEU A C 1
ATOM 2296 O O . LEU A 1 283 ? 5.239 -2.049 -25.543 1.00 84.25 283 LEU A O 1
ATOM 2300 N N . MET A 1 284 ? 3.344 -1.043 -26.266 1.00 83.38 284 MET A N 1
ATOM 2301 C CA . MET A 1 284 ? 2.902 -0.508 -24.975 1.00 83.38 284 MET A CA 1
ATOM 2302 C C . MET A 1 284 ? 2.096 -1.510 -24.158 1.00 83.38 284 MET A C 1
ATOM 2304 O O . MET A 1 284 ? 2.034 -1.357 -22.950 1.00 83.38 284 MET A O 1
ATOM 2308 N N . GLU A 1 285 ? 1.484 -2.510 -24.793 1.00 83.19 285 GLU A N 1
ATOM 2309 C CA . GLU A 1 285 ? 0.622 -3.474 -24.109 1.00 83.19 285 GLU A CA 1
ATOM 2310 C C . GLU A 1 285 ? 1.324 -4.846 -23.984 1.00 83.19 285 GLU A C 1
ATOM 2312 O O . GLU A 1 285 ? 1.857 -5.368 -24.980 1.00 83.19 285 GLU A O 1
ATOM 2317 N N . PRO A 1 286 ? 1.366 -5.448 -22.780 1.00 85.31 286 PRO A N 1
ATOM 2318 C CA . PRO A 1 286 ? 1.073 -4.836 -21.472 1.00 85.31 286 PRO A CA 1
ATOM 2319 C C . PRO A 1 286 ? 2.113 -3.760 -21.086 1.00 85.31 286 PRO A C 1
ATOM 2321 O O . PRO A 1 286 ? 3.267 -3.824 -21.527 1.00 85.31 286 PRO A O 1
ATOM 2324 N N . ARG A 1 287 ? 1.707 -2.776 -20.261 1.00 85.75 287 ARG A N 1
ATOM 2325 C CA . ARG A 1 287 ? 2.587 -1.667 -19.834 1.00 85.75 287 ARG A CA 1
ATOM 2326 C C . ARG A 1 287 ? 3.672 -2.144 -18.881 1.00 85.75 287 ARG A C 1
ATOM 2328 O O . ARG A 1 287 ? 4.820 -1.738 -19.033 1.00 85.75 287 ARG A O 1
ATOM 2335 N N . CYS A 1 288 ? 3.322 -3.022 -17.947 1.00 89.06 288 CYS A N 1
ATOM 2336 C CA . CYS A 1 288 ? 4.255 -3.669 -17.039 1.00 89.06 288 CYS A CA 1
ATOM 2337 C C . CYS A 1 288 ? 4.449 -5.133 -17.444 1.00 89.06 288 CYS A C 1
ATOM 2339 O O . CYS A 1 288 ? 3.475 -5.855 -17.642 1.00 89.06 288 CYS A O 1
ATOM 2341 N N . GLN A 1 289 ? 5.697 -5.569 -17.615 1.00 91.19 289 GLN A N 1
ATOM 2342 C CA . GLN A 1 289 ? 6.025 -6.959 -17.955 1.00 91.19 289 GLN A CA 1
ATOM 2343 C C . GLN A 1 289 ? 7.471 -7.299 -17.604 1.00 91.19 289 GLN A C 1
ATOM 2345 O O . GLN A 1 289 ? 8.256 -6.432 -17.221 1.00 91.19 289 GLN A O 1
ATOM 2350 N N . LYS A 1 290 ? 7.844 -8.568 -17.772 1.00 92.56 290 LYS A N 1
ATOM 2351 C CA . LYS A 1 290 ? 9.216 -9.038 -17.579 1.00 92.56 290 LYS A CA 1
ATOM 2352 C C . LYS A 1 290 ? 10.160 -8.413 -18.601 1.00 92.56 290 LYS A C 1
ATOM 2354 O O . LYS A 1 290 ? 9.830 -8.287 -19.785 1.00 92.56 290 LYS A O 1
ATOM 2359 N N . LEU A 1 291 ? 11.370 -8.067 -18.161 1.00 93.19 291 LEU A N 1
ATOM 2360 C CA . LEU A 1 291 ? 12.384 -7.489 -19.042 1.00 93.19 291 LEU A CA 1
ATOM 2361 C C . LEU A 1 291 ? 12.780 -8.436 -20.184 1.00 93.19 291 LEU A C 1
ATOM 2363 O O . LEU A 1 291 ? 12.970 -7.963 -21.302 1.00 93.19 291 LEU A O 1
ATOM 2367 N N . SER A 1 292 ? 12.881 -9.744 -19.925 1.00 91.00 292 SER A N 1
ATOM 2368 C CA . SER A 1 292 ? 13.227 -10.763 -20.931 1.00 91.00 292 SER A CA 1
ATOM 2369 C C . SER A 1 292 ? 12.270 -10.747 -22.122 1.00 91.00 292 SER A C 1
ATOM 2371 O O . SER A 1 292 ? 12.697 -10.730 -23.279 1.00 91.00 292 SER A O 1
ATOM 2373 N N . ASP A 1 293 ? 10.973 -10.686 -21.829 1.00 91.94 293 ASP A N 1
ATOM 2374 C CA . ASP A 1 293 ? 9.910 -10.808 -22.820 1.00 91.94 293 ASP A CA 1
ATOM 2375 C C . ASP A 1 293 ? 9.882 -9.559 -23.709 1.00 91.94 293 ASP A C 1
ATOM 2377 O O . ASP A 1 293 ? 9.831 -9.651 -24.943 1.00 91.94 293 ASP A O 1
ATOM 2381 N N . LEU A 1 294 ? 10.000 -8.373 -23.095 1.00 92.50 294 LEU A N 1
ATOM 2382 C CA . LEU A 1 294 ? 10.047 -7.114 -23.835 1.00 92.50 294 LEU A CA 1
ATOM 2383 C C . LEU A 1 294 ? 11.359 -6.951 -24.618 1.00 92.50 294 LEU A C 1
ATOM 2385 O O . LEU A 1 294 ? 11.321 -6.470 -25.754 1.00 92.50 294 LEU A O 1
ATOM 2389 N N . ASP A 1 295 ? 12.509 -7.350 -24.065 1.00 93.31 295 ASP A N 1
ATOM 2390 C CA . ASP A 1 295 ? 13.802 -7.295 -24.764 1.00 93.31 295 ASP A CA 1
ATOM 2391 C C . ASP A 1 295 ? 13.781 -8.164 -26.029 1.00 93.31 295 ASP A C 1
ATOM 2393 O O . ASP A 1 295 ? 14.101 -7.684 -27.119 1.00 93.31 295 ASP A O 1
ATOM 2397 N N . SER A 1 296 ? 13.283 -9.398 -25.918 1.00 91.44 296 SER A N 1
ATOM 2398 C CA . SER A 1 296 ? 13.125 -10.320 -27.047 1.00 91.44 296 SER A CA 1
ATOM 2399 C C . SER A 1 296 ? 12.163 -9.776 -28.109 1.00 91.44 296 SER A C 1
ATOM 2401 O O . SER A 1 296 ? 12.494 -9.738 -29.301 1.00 91.44 296 SER A O 1
ATOM 2403 N N . ARG A 1 297 ? 10.988 -9.283 -27.690 1.00 91.38 297 ARG A N 1
ATOM 2404 C CA . ARG A 1 297 ? 9.973 -8.710 -28.592 1.00 91.38 297 ARG A CA 1
ATOM 2405 C C . ARG A 1 297 ? 10.496 -7.473 -29.325 1.00 91.38 297 ARG A C 1
ATOM 2407 O O . ARG A 1 297 ? 10.302 -7.337 -30.536 1.00 91.38 297 ARG A O 1
ATOM 2414 N N . THR A 1 298 ? 11.180 -6.580 -28.612 1.00 92.44 298 THR A N 1
ATOM 2415 C CA . THR A 1 298 ? 11.761 -5.357 -29.190 1.00 92.44 298 THR A CA 1
ATOM 2416 C C . THR A 1 298 ? 12.925 -5.671 -30.123 1.00 92.44 298 THR A C 1
ATOM 2418 O O . THR A 1 298 ? 12.992 -5.083 -31.201 1.00 92.44 298 THR A O 1
ATOM 2421 N N . ALA A 1 299 ? 13.781 -6.643 -29.792 1.00 91.50 299 ALA A N 1
ATOM 2422 C CA . ALA A 1 299 ? 14.871 -7.086 -30.662 1.00 91.50 299 ALA A CA 1
ATOM 2423 C C . ALA A 1 299 ? 14.359 -7.677 -31.985 1.00 91.50 299 ALA A C 1
ATOM 2425 O O . ALA A 1 299 ? 14.915 -7.394 -33.051 1.00 91.50 299 ALA A O 1
ATOM 2426 N N . GLN A 1 300 ? 13.287 -8.474 -31.936 1.00 91.81 300 GLN A N 1
ATOM 2427 C CA . GLN A 1 300 ? 12.661 -9.017 -33.140 1.00 91.81 300 GLN A CA 1
ATOM 2428 C C . GLN A 1 300 ? 12.086 -7.899 -34.020 1.00 91.81 300 GLN A C 1
ATOM 2430 O O . GLN A 1 300 ? 12.388 -7.847 -35.214 1.00 91.81 300 GLN A O 1
ATOM 2435 N N . LYS A 1 301 ? 11.307 -6.983 -33.433 1.00 91.81 301 LYS A N 1
ATOM 2436 C CA . LYS A 1 301 ? 10.698 -5.861 -34.166 1.00 91.81 301 LYS A CA 1
ATOM 2437 C C . LYS A 1 301 ? 11.737 -4.905 -34.742 1.00 91.81 301 LYS A C 1
ATOM 2439 O O . LYS A 1 301 ? 11.602 -4.490 -35.889 1.00 91.81 301 LYS A O 1
ATOM 2444 N N . ASP A 1 302 ? 12.800 -4.612 -33.995 1.00 91.81 302 ASP A N 1
ATOM 2445 C CA . ASP A 1 302 ? 13.912 -3.791 -34.478 1.00 91.81 302 ASP A CA 1
ATOM 2446 C C . ASP A 1 302 ? 14.557 -4.409 -35.724 1.00 91.81 302 ASP A C 1
ATOM 2448 O O . ASP A 1 302 ? 14.755 -3.721 -36.724 1.00 91.81 302 ASP A O 1
ATOM 2452 N N . LYS A 1 303 ? 14.801 -5.725 -35.709 1.00 91.50 303 LYS A N 1
ATOM 2453 C CA . LYS A 1 303 ? 15.355 -6.452 -36.857 1.00 91.50 303 LYS A CA 1
ATOM 2454 C C . LYS A 1 303 ? 14.414 -6.452 -38.063 1.00 91.50 303 LYS A C 1
ATOM 2456 O O . LYS A 1 303 ? 14.881 -6.280 -39.188 1.00 91.50 303 LYS A O 1
ATOM 2461 N N . GLU A 1 304 ? 13.120 -6.671 -37.839 1.00 92.75 304 GLU A N 1
ATOM 2462 C CA . GLU A 1 304 ? 12.097 -6.663 -38.892 1.00 92.75 304 GLU A CA 1
ATOM 2463 C C . GLU A 1 304 ? 12.009 -5.290 -39.569 1.00 92.75 304 GLU A C 1
ATOM 2465 O O . GLU A 1 304 ? 12.124 -5.199 -40.791 1.00 92.75 304 GLU A O 1
ATOM 2470 N N . TRP A 1 305 ? 11.884 -4.215 -38.790 1.00 92.44 305 TRP A N 1
ATOM 2471 C CA . TRP A 1 305 ? 11.751 -2.856 -39.326 1.00 92.44 305 TRP A CA 1
ATOM 2472 C C . TRP A 1 305 ? 13.048 -2.321 -39.927 1.00 92.44 305 TRP A C 1
ATOM 2474 O O . TRP A 1 305 ? 13.010 -1.581 -40.905 1.00 92.44 305 TRP A O 1
ATOM 2484 N N . TYR A 1 306 ? 14.202 -2.732 -39.402 1.00 89.81 306 TYR A N 1
ATOM 2485 C CA . TYR A 1 306 ? 15.492 -2.368 -39.985 1.00 89.81 306 TYR A CA 1
ATOM 2486 C C . TYR A 1 306 ? 15.731 -3.018 -41.356 1.00 89.81 306 TYR A C 1
ATOM 2488 O O . TYR A 1 306 ? 16.413 -2.438 -42.208 1.00 89.81 306 TYR A O 1
ATOM 2496 N N . ALA A 1 307 ? 15.200 -4.229 -41.567 1.00 89.88 307 ALA A N 1
ATOM 2497 C CA . ALA A 1 307 ? 15.282 -4.929 -42.846 1.00 89.88 307 ALA A CA 1
ATOM 2498 C C . ALA A 1 307 ? 14.351 -4.318 -43.908 1.00 89.88 307 ALA A C 1
ATOM 2500 O O . ALA A 1 307 ? 14.665 -4.385 -45.098 1.00 89.88 307 ALA A O 1
ATOM 2501 N N . ASP A 1 308 ? 13.240 -3.712 -43.485 1.00 90.25 308 ASP A N 1
ATOM 2502 C CA . ASP A 1 308 ? 12.299 -3.023 -44.366 1.00 90.25 308 ASP A CA 1
ATOM 2503 C C . ASP A 1 308 ? 12.784 -1.603 -44.693 1.00 90.25 308 ASP A C 1
ATOM 2505 O O . ASP A 1 308 ? 12.549 -0.636 -43.961 1.00 90.25 308 ASP A O 1
ATOM 2509 N N . ARG A 1 309 ? 13.531 -1.483 -45.796 1.00 85.88 309 ARG A N 1
ATOM 2510 C CA . ARG A 1 309 ? 14.192 -0.239 -46.203 1.00 85.88 309 ARG A CA 1
ATOM 2511 C C . ARG A 1 309 ? 13.535 0.414 -47.402 1.00 85.88 309 ARG A C 1
ATOM 2513 O O . ARG A 1 309 ? 13.234 -0.232 -48.406 1.00 85.88 309 ARG A O 1
ATOM 2520 N N . ASN A 1 310 ? 13.425 1.737 -47.339 1.00 84.44 310 ASN A N 1
ATOM 2521 C CA . ASN A 1 310 ? 12.949 2.543 -48.449 1.00 84.44 310 ASN A CA 1
ATOM 2522 C C . ASN A 1 310 ? 13.939 2.457 -49.631 1.00 84.44 310 ASN A C 1
ATOM 2524 O O . ASN A 1 310 ? 15.081 2.906 -49.498 1.00 84.44 310 ASN A O 1
ATOM 2528 N N . PRO A 1 311 ? 13.517 1.985 -50.821 1.00 82.88 311 PRO A N 1
ATOM 2529 C CA . PRO A 1 311 ? 14.405 1.831 -51.976 1.00 82.88 311 PRO A CA 1
ATOM 2530 C C . PRO A 1 311 ? 15.056 3.132 -52.471 1.00 82.88 311 PRO A C 1
ATOM 2532 O O . PRO A 1 311 ? 15.996 3.080 -53.262 1.00 82.88 311 PRO A O 1
ATOM 2535 N N . ARG A 1 312 ? 14.532 4.300 -52.072 1.00 83.69 312 ARG A N 1
ATOM 2536 C CA . ARG A 1 312 ? 15.030 5.615 -52.505 1.00 83.69 312 ARG A CA 1
ATOM 2537 C C . ARG A 1 312 ? 16.026 6.241 -51.534 1.00 83.69 312 ARG A C 1
ATOM 2539 O O . ARG A 1 312 ? 16.922 6.939 -51.996 1.00 83.69 312 ARG A O 1
ATOM 2546 N N . THR A 1 313 ? 15.847 6.040 -50.229 1.00 83.44 313 THR A N 1
ATOM 2547 C CA . THR A 1 313 ? 16.667 6.684 -49.186 1.00 83.44 313 THR A CA 1
ATOM 2548 C C . THR A 1 313 ? 17.581 5.708 -48.446 1.00 83.44 313 THR A C 1
ATOM 2550 O O . THR A 1 313 ? 18.481 6.164 -47.754 1.00 83.44 313 THR A O 1
ATOM 2553 N N . ASP A 1 314 ? 17.399 4.390 -48.618 1.00 82.56 314 ASP A N 1
ATOM 2554 C CA . ASP A 1 314 ? 18.083 3.325 -47.853 1.00 82.56 314 ASP A CA 1
ATOM 2555 C C . ASP A 1 314 ? 17.869 3.432 -46.325 1.00 82.56 314 ASP A C 1
ATOM 2557 O O . ASP A 1 314 ? 18.589 2.837 -45.522 1.00 82.56 314 ASP A O 1
ATOM 2561 N N . GLU A 1 315 ? 16.843 4.180 -45.917 1.00 84.38 315 GLU A N 1
ATOM 2562 C CA . GLU A 1 315 ? 16.439 4.351 -44.525 1.00 84.38 315 GLU A CA 1
ATOM 2563 C C . GLU A 1 315 ? 15.335 3.351 -44.151 1.00 84.38 315 GLU A C 1
ATOM 2565 O O . GLU A 1 315 ? 14.530 2.978 -45.016 1.00 84.38 315 GLU A O 1
ATOM 2570 N N . PRO A 1 316 ? 15.267 2.923 -42.877 1.00 84.31 316 PRO A N 1
ATOM 2571 C CA . PRO A 1 316 ? 14.164 2.110 -42.370 1.00 84.31 316 PRO A CA 1
ATOM 2572 C C . PRO A 1 316 ? 12.814 2.787 -42.623 1.00 84.31 316 PRO A C 1
ATOM 2574 O O . PRO A 1 316 ? 12.659 3.986 -42.386 1.00 84.31 316 PRO A O 1
ATOM 2577 N N . MET A 1 317 ? 11.827 2.028 -43.100 1.00 85.25 317 MET A N 1
ATOM 2578 C CA . MET A 1 317 ? 10.493 2.567 -43.396 1.00 85.25 317 MET A CA 1
ATOM 2579 C C . MET A 1 317 ? 9.710 2.936 -42.136 1.00 85.25 317 MET A C 1
ATOM 2581 O O . MET A 1 317 ? 8.877 3.844 -42.167 1.00 85.25 317 MET A O 1
ATOM 2585 N N . VAL A 1 318 ? 9.970 2.233 -41.035 1.00 89.75 318 VAL A N 1
ATOM 2586 C CA . VAL A 1 318 ? 9.313 2.447 -39.749 1.00 89.75 318 VAL A CA 1
ATOM 2587 C C . VAL A 1 318 ? 10.373 2.525 -38.667 1.00 89.75 318 VAL A C 1
ATOM 2589 O O . VAL A 1 318 ? 11.206 1.633 -38.529 1.00 89.75 318 VAL A O 1
ATOM 2592 N N . THR A 1 319 ? 10.301 3.579 -37.868 1.00 90.50 319 THR A N 1
ATOM 2593 C CA . THR A 1 319 ? 11.029 3.694 -36.609 1.00 90.50 319 THR A CA 1
ATOM 2594 C C . THR A 1 319 ? 10.051 4.023 -35.489 1.00 90.50 319 THR A C 1
ATOM 2596 O O . THR A 1 319 ? 8.936 4.493 -35.743 1.00 90.50 319 THR A O 1
ATOM 2599 N N . ALA A 1 320 ? 10.435 3.709 -34.255 1.00 92.81 320 ALA A N 1
ATOM 2600 C CA . ALA A 1 320 ? 9.665 4.077 -33.076 1.00 92.81 320 ALA A CA 1
ATOM 2601 C C . ALA A 1 320 ? 10.578 4.364 -31.889 1.00 92.81 320 ALA A C 1
ATOM 2603 O O . ALA A 1 320 ? 11.525 3.619 -31.643 1.00 92.81 320 ALA A O 1
ATOM 2604 N N . GLN A 1 321 ? 10.257 5.388 -31.111 1.00 94.44 321 GLN A N 1
ATOM 2605 C CA . GLN A 1 321 ? 10.890 5.636 -29.818 1.00 94.44 321 GLN A CA 1
ATOM 2606 C C . GLN A 1 321 ? 10.097 4.974 -28.694 1.00 94.44 321 GLN A C 1
ATOM 2608 O O . GLN A 1 321 ? 8.862 5.005 -28.681 1.00 94.44 321 GLN A O 1
ATOM 2613 N N . MET A 1 322 ? 10.813 4.393 -27.732 1.00 95.12 322 MET A N 1
ATOM 2614 C CA . MET A 1 322 ? 10.231 3.827 -26.518 1.00 95.12 322 MET A CA 1
ATOM 2615 C C . MET A 1 322 ? 10.961 4.351 -25.285 1.00 95.12 322 MET A C 1
ATOM 2617 O O . MET A 1 322 ? 12.190 4.309 -25.215 1.00 95.12 322 MET A O 1
ATOM 2621 N N . PHE A 1 323 ? 10.185 4.813 -24.310 1.00 94.94 323 PHE A N 1
ATOM 2622 C CA . PHE A 1 323 ? 10.632 5.241 -22.992 1.00 94.94 323 PHE A CA 1
ATOM 2623 C C . PHE A 1 323 ? 10.104 4.258 -21.959 1.00 94.94 323 PHE A C 1
ATOM 2625 O O . PHE A 1 323 ? 8.923 3.911 -21.971 1.00 94.94 323 PHE A O 1
ATOM 2632 N N . PHE A 1 324 ? 10.967 3.830 -21.049 1.00 94.38 324 PHE A N 1
ATOM 2633 C CA . PHE A 1 324 ? 10.637 2.794 -20.077 1.00 94.38 324 PHE A CA 1
ATOM 2634 C C . PHE A 1 324 ? 11.355 3.028 -18.750 1.00 94.38 324 PHE A C 1
ATOM 2636 O O . PHE A 1 324 ? 12.320 3.792 -18.685 1.00 94.38 324 PHE A O 1
ATOM 2643 N N . THR A 1 325 ? 10.878 2.368 -17.706 1.00 94.56 325 THR A N 1
ATOM 2644 C CA . THR A 1 325 ? 11.496 2.294 -16.383 1.00 94.56 325 THR A CA 1
ATOM 2645 C C . THR A 1 325 ? 11.796 0.826 -16.101 1.00 94.56 325 THR A C 1
ATOM 2647 O O . THR A 1 325 ? 10.900 -0.003 -16.230 1.00 94.56 325 THR A O 1
ATOM 2650 N N . ILE A 1 326 ? 13.042 0.482 -15.773 1.00 93.94 326 ILE A N 1
ATOM 2651 C CA . ILE A 1 326 ? 13.406 -0.883 -15.355 1.00 93.94 326 ILE A CA 1
ATOM 2652 C C . ILE A 1 326 ? 13.490 -0.906 -13.840 1.00 93.94 326 ILE A C 1
ATOM 2654 O O . ILE A 1 326 ? 14.182 -0.061 -13.279 1.00 93.94 326 ILE A O 1
ATOM 2658 N N . TYR A 1 327 ? 12.843 -1.889 -13.226 1.00 92.75 327 TYR A N 1
ATOM 2659 C CA . TYR A 1 327 ? 12.912 -2.210 -11.807 1.00 92.75 327 TYR A CA 1
ATOM 2660 C C . TYR A 1 327 ? 13.741 -3.482 -11.626 1.00 92.75 327 TYR A C 1
ATOM 2662 O O . TYR A 1 327 ? 13.532 -4.470 -12.335 1.00 92.75 327 TYR A O 1
ATOM 2670 N N . TYR A 1 328 ? 14.707 -3.460 -10.713 1.00 90.31 328 TYR A N 1
ATOM 2671 C CA . TYR A 1 328 ? 15.639 -4.567 -10.514 1.00 90.31 328 TYR A CA 1
ATOM 2672 C C . TYR A 1 328 ? 16.098 -4.682 -9.060 1.00 90.31 328 TYR A C 1
ATOM 2674 O O . TYR A 1 328 ? 16.173 -3.692 -8.333 1.00 90.31 328 TYR A O 1
ATOM 2682 N N . ALA A 1 329 ? 16.420 -5.907 -8.638 1.00 87.62 329 ALA A N 1
ATOM 2683 C CA . ALA A 1 329 ? 16.944 -6.174 -7.306 1.00 87.62 329 ALA A CA 1
ATOM 2684 C C . ALA A 1 329 ? 18.479 -6.165 -7.328 1.00 87.62 329 ALA A C 1
ATOM 2686 O O . ALA A 1 329 ? 19.112 -7.032 -7.938 1.00 87.62 329 ALA A O 1
ATOM 2687 N N . GLU A 1 330 ? 19.100 -5.203 -6.648 1.00 73.81 330 GLU A N 1
ATOM 2688 C CA . GLU A 1 330 ? 20.553 -5.170 -6.483 1.00 73.81 330 GLU A CA 1
ATOM 2689 C C . GLU A 1 330 ? 21.011 -5.955 -5.238 1.00 73.81 330 GLU A C 1
ATOM 2691 O O . GLU A 1 330 ? 20.268 -6.191 -4.282 1.00 73.81 330 GLU A O 1
ATOM 2696 N N . LYS A 1 331 ? 22.253 -6.456 -5.252 1.00 65.38 331 LYS A N 1
ATOM 2697 C CA . LYS A 1 331 ? 22.759 -7.344 -4.200 1.00 65.38 331 LYS A CA 1
ATOM 2698 C C . LYS A 1 331 ? 22.844 -6.632 -2.849 1.00 65.38 331 LYS A C 1
ATOM 2700 O O . LYS A 1 331 ? 23.812 -5.934 -2.580 1.00 65.38 331 LYS A O 1
ATOM 2705 N N . GLY A 1 332 ? 21.946 -7.015 -1.945 1.00 63.81 332 GLY A N 1
ATOM 2706 C CA . GLY A 1 332 ? 21.970 -6.567 -0.549 1.00 63.81 332 GLY A CA 1
ATOM 2707 C C . GLY A 1 332 ? 21.043 -5.389 -0.272 1.00 63.81 332 GLY A C 1
ATOM 2708 O O . GLY A 1 332 ? 20.935 -4.989 0.887 1.00 63.81 332 GLY A O 1
ATOM 2709 N N . ASP A 1 333 ? 20.348 -4.901 -1.297 1.00 70.69 333 ASP A N 1
ATOM 2710 C CA . ASP A 1 333 ? 19.328 -3.880 -1.138 1.00 70.69 333 ASP A CA 1
ATOM 2711 C C . ASP A 1 333 ? 18.043 -4.479 -0.576 1.00 70.69 333 ASP A C 1
ATOM 2713 O O . ASP A 1 333 ? 17.666 -5.613 -0.873 1.00 70.69 333 ASP A O 1
ATOM 2717 N N . LYS A 1 334 ? 17.376 -3.686 0.262 1.00 78.00 334 LYS A N 1
ATOM 2718 C CA . LYS A 1 334 ? 16.052 -3.997 0.816 1.00 78.00 334 LYS A CA 1
ATOM 2719 C C . LYS A 1 334 ? 14.907 -3.472 -0.057 1.00 78.00 334 LYS A C 1
ATOM 2721 O O . LYS A 1 334 ? 13.755 -3.627 0.318 1.00 78.00 334 LYS A O 1
ATOM 2726 N N . MET A 1 335 ? 15.233 -2.788 -1.154 1.00 86.00 335 MET A N 1
ATOM 2727 C CA . MET A 1 335 ? 14.302 -2.076 -2.032 1.00 86.00 335 MET A CA 1
ATOM 2728 C C . MET A 1 335 ? 14.686 -2.340 -3.491 1.00 86.00 335 MET A C 1
ATOM 2730 O O . MET A 1 335 ? 15.862 -2.554 -3.792 1.00 86.00 335 MET A O 1
ATOM 2734 N N . LEU A 1 336 ? 13.711 -2.309 -4.398 1.00 89.69 336 LEU A N 1
ATOM 2735 C CA . LEU A 1 336 ? 13.973 -2.356 -5.832 1.00 89.69 336 LEU A CA 1
ATOM 2736 C C . LEU A 1 336 ? 14.607 -1.039 -6.268 1.00 89.69 336 LEU A C 1
ATOM 2738 O O . LEU A 1 336 ? 14.075 0.044 -6.012 1.00 89.69 336 LEU A O 1
ATOM 2742 N N . GLN A 1 337 ? 15.717 -1.146 -6.987 1.00 89.31 337 GLN A N 1
ATOM 2743 C CA . GLN A 1 337 ? 16.293 -0.019 -7.700 1.00 89.31 337 GLN A CA 1
ATOM 2744 C C . GLN A 1 337 ? 15.575 0.156 -9.030 1.00 89.31 337 GLN A C 1
ATOM 2746 O O . GLN A 1 337 ? 15.068 -0.805 -9.618 1.00 89.31 337 GLN A O 1
ATOM 2751 N N . HIS A 1 338 ? 15.536 1.391 -9.523 1.00 91.75 338 HIS A N 1
ATOM 2752 C CA . HIS A 1 338 ? 14.943 1.668 -10.818 1.00 91.75 338 HIS A CA 1
ATOM 2753 C C . HIS A 1 338 ? 15.654 2.788 -11.570 1.00 91.75 338 HIS A C 1
ATOM 2755 O O . HIS A 1 338 ? 16.194 3.726 -10.986 1.00 91.75 338 HIS A O 1
ATOM 2761 N N . PHE A 1 339 ? 15.625 2.713 -12.900 1.00 91.50 339 PHE A N 1
ATOM 2762 C CA . PHE A 1 339 ? 16.099 3.794 -13.761 1.00 91.50 339 PHE A CA 1
ATOM 2763 C C . PHE A 1 339 ? 15.242 3.929 -15.015 1.00 91.50 339 PHE A C 1
ATOM 2765 O O . PHE A 1 339 ? 14.642 2.968 -15.500 1.00 91.50 339 PHE A O 1
ATOM 2772 N N . LYS A 1 340 ? 15.222 5.145 -15.567 1.00 93.81 340 LYS A N 1
ATOM 2773 C CA . LYS A 1 340 ? 14.528 5.456 -16.818 1.00 93.81 340 LYS A CA 1
ATOM 2774 C C . LYS A 1 340 ? 15.470 5.297 -18.005 1.00 93.81 340 LYS A C 1
ATOM 2776 O O . LYS A 1 340 ? 16.590 5.809 -18.000 1.00 93.81 340 LYS A O 1
ATOM 2781 N N . GLY A 1 341 ? 14.996 4.613 -19.035 1.00 93.00 341 GLY A N 1
ATOM 2782 C CA . GLY A 1 341 ? 15.713 4.368 -20.277 1.00 93.00 341 GLY A CA 1
ATOM 2783 C C . GLY A 1 341 ? 14.928 4.828 -21.500 1.00 93.00 341 GLY A C 1
ATOM 2784 O O . GLY A 1 341 ? 13.719 5.067 -21.454 1.00 93.00 341 GLY A O 1
ATOM 2785 N N . LYS A 1 342 ? 15.651 4.952 -22.613 1.00 95.44 342 LYS A N 1
ATOM 2786 C CA . LYS A 1 342 ? 15.096 5.241 -23.935 1.00 95.44 342 LYS A CA 1
ATOM 2787 C C . LYS A 1 342 ? 15.761 4.337 -24.966 1.00 95.44 342 LYS A C 1
ATOM 2789 O O . LYS A 1 342 ? 16.986 4.227 -24.961 1.00 95.44 342 LYS A O 1
ATOM 2794 N N . ILE A 1 343 ? 14.979 3.767 -25.876 1.00 94.00 343 ILE A N 1
ATOM 2795 C CA . ILE A 1 343 ? 15.487 3.077 -27.068 1.00 94.00 343 ILE A CA 1
ATOM 2796 C C . ILE A 1 343 ? 14.804 3.553 -28.349 1.00 94.00 343 ILE A C 1
ATOM 2798 O O . ILE A 1 343 ? 13.693 4.088 -28.311 1.00 94.00 343 ILE A O 1
ATOM 2802 N N . ASP A 1 344 ? 15.476 3.317 -29.474 1.00 93.38 344 ASP A N 1
ATOM 2803 C CA . ASP A 1 344 ? 14.961 3.553 -30.821 1.00 93.38 344 ASP A CA 1
ATOM 2804 C C . ASP A 1 344 ? 14.850 2.212 -31.569 1.00 93.38 344 ASP A C 1
ATOM 2806 O O . ASP A 1 344 ? 15.840 1.507 -31.781 1.00 93.38 344 ASP A O 1
ATOM 2810 N N . ILE A 1 345 ? 13.638 1.855 -31.979 1.00 92.31 345 ILE A N 1
ATOM 2811 C CA . ILE A 1 345 ? 13.292 0.599 -32.655 1.00 92.31 345 ILE A CA 1
ATOM 2812 C C . ILE A 1 345 ? 13.237 0.844 -34.164 1.00 92.31 345 ILE A C 1
ATOM 2814 O O . ILE A 1 345 ? 12.726 1.870 -34.613 1.00 92.31 345 ILE A O 1
ATOM 2818 N N . GLY A 1 346 ? 13.761 -0.098 -34.946 1.00 87.94 346 GLY A N 1
ATOM 2819 C CA . GLY A 1 346 ? 13.930 -0.001 -36.400 1.00 87.94 346 GLY A CA 1
ATOM 2820 C C . GLY A 1 346 ? 15.297 0.548 -36.809 1.00 87.94 346 GLY A C 1
ATOM 2821 O O . GLY A 1 346 ? 15.547 0.780 -37.989 1.00 87.94 346 GLY A O 1
ATOM 2822 N N . THR A 1 347 ? 16.206 0.743 -35.850 1.00 86.94 347 THR A N 1
ATOM 2823 C CA . THR A 1 347 ? 17.563 1.258 -36.090 1.00 86.94 347 THR A CA 1
ATOM 2824 C C . THR A 1 347 ? 18.595 0.147 -36.288 1.00 86.94 347 THR A C 1
ATOM 2826 O O . THR A 1 347 ? 19.708 0.425 -36.744 1.00 86.94 347 THR A O 1
ATOM 2829 N N . GLY A 1 348 ? 18.230 -1.107 -36.001 1.00 85.50 348 GLY A N 1
ATOM 2830 C CA . GLY A 1 348 ? 19.110 -2.270 -36.133 1.00 85.50 348 GLY A CA 1
ATOM 2831 C C . GLY A 1 348 ? 20.065 -2.441 -34.948 1.00 85.50 348 GLY A C 1
ATOM 2832 O O . GLY A 1 348 ? 21.060 -3.161 -35.060 1.00 85.50 348 GLY A O 1
ATOM 2833 N N . ASN A 1 349 ? 19.799 -1.754 -33.833 1.00 86.00 349 ASN A N 1
ATOM 2834 C CA . ASN A 1 349 ? 20.619 -1.784 -32.623 1.00 86.00 349 ASN A CA 1
ATOM 2835 C C . ASN A 1 349 ? 20.177 -2.865 -31.611 1.00 86.00 349 ASN A C 1
ATOM 2837 O O . ASN A 1 349 ? 20.792 -2.990 -30.549 1.00 86.00 349 ASN A O 1
ATOM 2841 N N . GLY A 1 350 ? 19.159 -3.666 -31.943 1.00 89.62 350 GLY A N 1
ATOM 2842 C CA . GLY A 1 350 ? 18.643 -4.760 -31.120 1.00 89.62 350 GLY A CA 1
ATOM 2843 C C . GLY A 1 350 ? 17.633 -4.310 -30.060 1.00 89.62 350 GLY A C 1
ATOM 2844 O O . GLY A 1 350 ? 17.067 -3.219 -30.142 1.00 89.62 350 GLY A O 1
ATOM 2845 N N . GLY A 1 351 ? 17.406 -5.180 -29.072 1.00 89.94 351 GLY A N 1
ATOM 2846 C CA . GLY A 1 351 ? 16.487 -4.941 -27.955 1.00 89.94 351 GLY A CA 1
ATOM 2847 C C . GLY A 1 351 ? 17.011 -3.940 -26.921 1.00 89.94 351 GLY A C 1
ATOM 2848 O O . GLY A 1 351 ? 18.097 -3.363 -27.067 1.00 89.94 351 GLY A O 1
ATOM 2849 N N . ILE A 1 352 ? 16.240 -3.764 -25.850 1.00 92.50 352 ILE A N 1
ATOM 2850 C CA . ILE A 1 352 ? 16.542 -2.901 -24.700 1.00 92.50 352 ILE A CA 1
ATOM 2851 C C . ILE A 1 352 ? 17.979 -3.090 -24.200 1.00 92.50 352 ILE A C 1
ATOM 2853 O O . ILE A 1 352 ? 18.747 -2.128 -24.145 1.00 92.50 352 ILE A O 1
ATOM 2857 N N . LEU A 1 353 ? 18.384 -4.317 -23.879 1.00 91.00 353 LEU A N 1
ATOM 2858 C CA . LEU A 1 353 ? 19.678 -4.603 -23.262 1.00 91.00 353 LEU A CA 1
ATOM 2859 C C . LEU A 1 353 ? 20.850 -4.266 -24.196 1.00 91.00 353 LEU A C 1
ATOM 2861 O O . LEU A 1 353 ? 21.881 -3.751 -23.754 1.00 91.00 353 LEU A O 1
ATOM 2865 N N . SER A 1 354 ? 20.700 -4.551 -25.492 1.00 87.94 354 SER A N 1
ATOM 2866 C CA . SER A 1 354 ? 21.727 -4.261 -26.502 1.00 87.94 354 SER A CA 1
ATOM 2867 C C . SER A 1 354 ? 21.929 -2.757 -26.672 1.00 87.94 354 SER A C 1
ATOM 2869 O O . SER A 1 354 ? 23.068 -2.280 -26.712 1.00 87.94 354 SER A O 1
ATOM 2871 N N . GLN A 1 355 ? 20.832 -2.001 -26.694 1.00 91.62 355 GLN A N 1
ATOM 2872 C CA . GLN A 1 355 ? 20.878 -0.549 -26.800 1.00 91.62 355 GLN A CA 1
ATOM 2873 C C . GLN A 1 355 ? 21.381 0.116 -25.518 1.00 91.62 355 GLN A C 1
ATOM 2875 O O . GLN A 1 355 ? 22.198 1.028 -25.611 1.00 91.62 355 GLN A O 1
ATOM 2880 N N . LEU A 1 356 ? 20.996 -0.363 -24.331 1.00 91.25 356 LEU A N 1
ATOM 2881 C CA . LEU A 1 356 ? 21.528 0.152 -23.064 1.00 91.25 356 LEU A CA 1
ATOM 2882 C C . LEU A 1 356 ? 23.049 -0.039 -22.970 1.00 91.25 356 LEU A C 1
ATOM 2884 O O . LEU A 1 356 ? 23.766 0.889 -22.594 1.00 91.25 356 LEU A O 1
ATOM 2888 N N . LYS A 1 357 ? 23.568 -1.202 -23.391 1.00 89.31 357 LYS A N 1
ATOM 2889 C CA . LYS A 1 357 ? 25.020 -1.443 -23.501 1.00 89.31 357 LYS A CA 1
ATOM 2890 C C . LYS A 1 357 ? 25.685 -0.465 -24.464 1.00 89.31 357 LYS A C 1
ATOM 2892 O O . LYS A 1 357 ? 26.690 0.147 -24.110 1.00 89.31 357 LYS A O 1
ATOM 2897 N N . LEU A 1 358 ? 25.115 -0.294 -25.659 1.00 86.62 358 LEU A N 1
ATOM 2898 C CA . LEU A 1 358 ? 25.635 0.630 -26.668 1.00 86.62 358 LEU A CA 1
ATOM 2899 C C . LEU A 1 358 ? 25.655 2.078 -26.156 1.00 86.62 358 LEU A C 1
ATOM 2901 O O . LEU A 1 358 ? 26.657 2.772 -26.308 1.00 86.62 358 LEU A O 1
ATOM 2905 N N . GLN A 1 359 ? 24.571 2.529 -25.527 1.00 87.25 359 GLN A N 1
ATOM 2906 C CA . GLN A 1 359 ? 24.460 3.874 -24.966 1.00 87.25 359 GLN A CA 1
ATOM 2907 C C . GLN A 1 359 ? 25.455 4.096 -23.824 1.00 87.25 359 GLN A C 1
ATOM 2909 O O . GLN A 1 359 ? 26.080 5.156 -23.770 1.00 87.25 359 GLN A O 1
ATOM 2914 N N . ASN A 1 360 ? 25.643 3.109 -22.943 1.00 87.81 360 ASN A N 1
ATOM 2915 C CA . ASN A 1 360 ? 26.628 3.194 -21.867 1.00 87.81 360 ASN A CA 1
ATOM 2916 C C . ASN A 1 360 ? 28.063 3.278 -22.425 1.00 87.81 360 ASN A C 1
ATOM 2918 O O . ASN A 1 360 ? 28.839 4.147 -22.030 1.00 87.81 360 ASN A O 1
ATOM 2922 N N . GLU A 1 361 ? 28.398 2.451 -23.426 1.00 84.06 361 GLU A N 1
ATOM 2923 C CA . GLU A 1 361 ? 29.689 2.518 -24.130 1.00 84.06 361 GLU A CA 1
ATOM 2924 C C . GLU A 1 361 ? 29.934 3.891 -24.769 1.00 84.06 361 GLU A C 1
ATOM 2926 O O . GLU A 1 361 ? 31.033 4.439 -24.649 1.00 84.06 361 GLU A O 1
ATOM 2931 N N . LEU A 1 362 ? 28.929 4.452 -25.447 1.00 84.94 362 LEU A N 1
ATOM 2932 C CA . LEU A 1 362 ? 29.041 5.754 -26.106 1.00 84.94 362 LEU A CA 1
ATOM 2933 C C . LEU A 1 362 ? 29.284 6.869 -25.088 1.00 84.94 362 LEU A C 1
ATOM 2935 O O . LEU A 1 362 ? 30.220 7.643 -25.260 1.00 84.94 362 LEU A O 1
ATOM 2939 N N . LYS A 1 363 ? 28.528 6.902 -23.987 1.00 84.31 363 LYS A N 1
ATOM 2940 C CA . LYS A 1 363 ? 28.722 7.898 -22.922 1.00 84.31 363 LYS A CA 1
ATOM 2941 C C . LYS A 1 363 ? 30.114 7.807 -22.281 1.00 84.31 363 LYS A C 1
ATOM 2943 O O . LYS A 1 363 ? 30.748 8.823 -22.026 1.00 84.31 363 LYS A O 1
ATOM 2948 N N . LEU A 1 364 ? 30.650 6.603 -22.094 1.00 80.81 364 LEU A N 1
ATOM 2949 C CA . LEU A 1 364 ? 31.989 6.410 -21.520 1.00 80.81 364 LEU A CA 1
ATOM 2950 C C . LEU A 1 364 ? 33.147 6.747 -22.478 1.00 80.81 364 LEU A C 1
ATOM 2952 O O . LEU A 1 364 ? 34.291 6.899 -22.032 1.00 80.81 364 LEU A O 1
ATOM 2956 N N . THR A 1 365 ? 32.882 6.832 -23.785 1.00 78.25 365 THR A N 1
ATOM 2957 C CA . THR A 1 365 ? 33.913 7.025 -24.821 1.00 78.25 365 THR A CA 1
ATOM 2958 C C . THR A 1 365 ? 33.821 8.357 -25.561 1.00 78.25 365 THR A C 1
ATOM 2960 O O . THR A 1 365 ? 34.820 8.773 -26.147 1.00 78.25 365 THR A O 1
ATOM 2963 N N . ASP A 1 366 ? 32.681 9.044 -25.513 1.00 83.31 366 ASP A N 1
ATOM 2964 C CA . ASP A 1 366 ? 32.475 10.333 -26.167 1.00 83.31 366 ASP A CA 1
ATOM 2965 C C . ASP A 1 366 ? 33.166 11.469 -25.392 1.00 83.31 366 ASP A C 1
ATOM 2967 O O . ASP A 1 366 ? 32.685 11.959 -24.369 1.00 83.31 366 ASP A O 1
ATOM 2971 N N . GLU A 1 367 ? 34.316 11.909 -25.908 1.00 80.62 367 GLU A N 1
ATOM 2972 C CA . GLU A 1 367 ? 35.116 12.996 -25.333 1.00 80.62 367 GLU A CA 1
ATOM 2973 C C . GLU A 1 367 ? 34.366 14.336 -25.288 1.00 80.62 367 GLU A C 1
ATOM 2975 O O . GLU A 1 367 ? 34.593 15.129 -24.370 1.00 80.62 367 GLU A O 1
ATOM 2980 N N . SER A 1 368 ? 33.451 14.586 -26.231 1.00 80.56 368 SER A N 1
ATOM 2981 C CA . SER A 1 368 ? 32.645 15.810 -26.263 1.00 80.56 368 SER A CA 1
ATOM 2982 C C . SER A 1 368 ? 31.602 15.803 -25.149 1.00 80.56 368 SER A C 1
ATOM 2984 O O . SER A 1 368 ? 31.426 16.805 -24.454 1.00 80.56 368 SER A O 1
ATOM 2986 N N . TRP A 1 369 ? 30.929 14.670 -24.947 1.00 79.69 369 TRP A N 1
ATOM 2987 C CA . TRP A 1 369 ? 29.955 14.499 -23.868 1.00 79.69 369 TRP A CA 1
ATOM 2988 C C . TRP A 1 369 ? 30.621 14.543 -22.484 1.00 79.69 369 TRP A C 1
ATOM 2990 O O . TRP A 1 369 ? 30.156 15.256 -21.591 1.00 79.69 369 TRP A O 1
ATOM 3000 N N . ILE A 1 370 ? 31.768 13.874 -22.332 1.00 81.69 370 ILE A N 1
ATOM 3001 C CA . ILE A 1 370 ? 32.595 13.922 -21.116 1.00 81.69 370 ILE A CA 1
ATOM 3002 C C . ILE A 1 370 ? 33.059 15.359 -20.835 1.00 81.69 370 ILE A C 1
ATOM 3004 O O . ILE A 1 370 ? 33.004 15.815 -19.693 1.00 81.69 370 ILE A O 1
ATOM 3008 N N . GLY A 1 371 ? 33.498 16.092 -21.864 1.00 79.44 371 GLY A N 1
ATOM 3009 C CA . GLY A 1 371 ? 33.903 17.494 -21.741 1.00 79.44 371 GLY A CA 1
ATOM 3010 C C . GLY A 1 371 ? 32.749 18.409 -21.326 1.00 79.44 371 GLY A C 1
ATOM 3011 O O . GLY A 1 371 ? 32.917 19.253 -20.448 1.00 79.44 371 GLY A O 1
ATOM 3012 N N . TYR A 1 372 ? 31.559 18.206 -21.898 1.00 80.50 372 TYR A N 1
ATOM 3013 C CA . TYR A 1 372 ? 30.345 18.926 -21.509 1.00 80.50 372 TYR A CA 1
ATOM 3014 C C . TYR A 1 372 ? 29.982 18.703 -20.034 1.00 80.50 372 TYR A C 1
ATOM 3016 O O . TYR A 1 372 ? 29.687 19.668 -19.332 1.00 80.50 372 TYR A O 1
ATOM 3024 N N . LEU A 1 373 ? 30.051 17.463 -19.543 1.00 78.06 373 LEU A N 1
ATOM 3025 C CA . LEU A 1 373 ? 29.779 17.157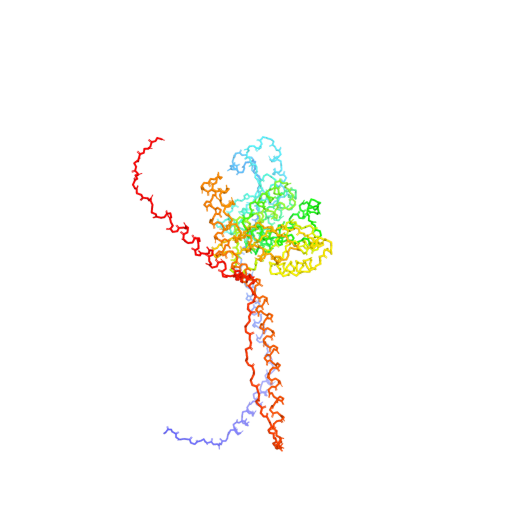 -18.135 1.00 78.06 373 LEU A CA 1
ATOM 3026 C C . LEU A 1 373 ? 30.813 17.762 -17.186 1.00 78.06 373 LEU A C 1
ATOM 3028 O O . LEU A 1 373 ? 30.437 18.326 -16.163 1.00 78.06 373 LEU A O 1
ATOM 3032 N N . LYS A 1 374 ? 32.102 17.726 -17.543 1.00 77.69 374 LYS A N 1
ATOM 3033 C CA . LYS A 1 374 ? 33.154 18.386 -16.751 1.00 77.69 374 LYS A CA 1
ATOM 3034 C C . LYS A 1 374 ? 32.916 19.888 -16.598 1.00 77.69 374 LYS A C 1
ATOM 3036 O O . LYS A 1 374 ? 33.235 20.450 -15.556 1.00 77.69 374 LYS A O 1
ATOM 3041 N N . ASN A 1 375 ? 32.327 20.522 -17.611 1.00 81.38 375 ASN A N 1
ATOM 3042 C CA . ASN A 1 375 ? 31.996 21.945 -17.577 1.00 81.38 375 ASN A CA 1
ATOM 3043 C C . ASN A 1 375 ? 30.753 22.268 -16.728 1.00 81.38 375 ASN A C 1
ATOM 3045 O O . ASN A 1 375 ? 30.568 23.432 -16.379 1.00 81.38 375 ASN A O 1
ATOM 3049 N N . LYS A 1 376 ? 29.905 21.282 -16.397 1.00 77.69 376 LYS A N 1
ATOM 3050 C CA . LYS A 1 376 ? 28.735 21.475 -15.522 1.00 77.69 376 LYS A CA 1
ATOM 3051 C C . LYS A 1 376 ? 29.087 21.507 -14.036 1.00 77.69 376 LYS A C 1
ATOM 3053 O O . LYS A 1 376 ? 28.452 22.238 -13.286 1.00 77.69 376 LYS A O 1
ATOM 3058 N N . GLY A 1 377 ? 30.115 20.770 -13.625 1.00 81.88 377 GLY A N 1
ATOM 3059 C CA . GLY A 1 377 ? 30.582 20.742 -12.241 1.00 81.88 377 GLY A CA 1
ATOM 3060 C C . GLY A 1 377 ? 31.276 19.428 -11.904 1.00 81.88 377 GLY A C 1
ATOM 3061 O O . GLY A 1 377 ? 30.922 18.377 -12.433 1.00 81.88 377 GLY A O 1
ATOM 3062 N N . ASN A 1 378 ? 32.272 19.481 -11.016 1.00 78.94 378 ASN A N 1
ATOM 3063 C CA . ASN A 1 378 ? 33.072 18.301 -10.677 1.00 78.94 378 ASN A CA 1
ATOM 3064 C C . ASN A 1 378 ? 32.263 17.242 -9.904 1.00 78.94 378 ASN A C 1
ATOM 3066 O O . ASN A 1 378 ? 32.435 16.052 -10.137 1.00 78.94 378 ASN A O 1
ATOM 3070 N N . GLU A 1 379 ? 31.342 17.667 -9.033 1.00 81.31 379 GLU A N 1
ATOM 3071 C CA . GLU A 1 379 ? 30.467 16.758 -8.276 1.00 81.31 379 GLU A CA 1
ATOM 3072 C C . GLU A 1 379 ? 29.468 16.028 -9.186 1.00 81.31 379 GLU A C 1
ATOM 3074 O O . GLU A 1 379 ? 29.342 14.807 -9.110 1.00 81.31 379 GLU A O 1
ATOM 3079 N N . GLU A 1 380 ? 28.808 16.745 -10.105 1.00 77.44 380 GLU A N 1
ATOM 3080 C CA . GLU A 1 380 ? 27.897 16.138 -11.089 1.00 77.44 380 GLU A CA 1
ATOM 3081 C C . GLU A 1 380 ? 28.637 15.205 -12.053 1.00 77.44 380 GLU A C 1
ATOM 3083 O O . GLU A 1 380 ? 28.125 14.144 -12.413 1.00 77.44 380 GLU A O 1
ATOM 3088 N N . PHE A 1 381 ? 29.852 15.586 -12.458 1.00 79.12 381 PHE A N 1
ATOM 3089 C CA . PHE A 1 381 ? 30.714 14.754 -13.288 1.00 79.12 381 PHE A CA 1
ATOM 3090 C C . PHE A 1 381 ? 31.080 13.449 -12.576 1.00 79.12 381 PHE A C 1
ATOM 3092 O O . PHE A 1 381 ? 30.925 12.376 -13.160 1.00 79.12 381 PHE A O 1
ATOM 3099 N N . GLN A 1 382 ? 31.526 13.534 -11.322 1.00 81.69 382 GLN A N 1
ATOM 3100 C CA . GLN A 1 382 ? 31.929 12.373 -10.538 1.00 81.69 382 GLN A CA 1
ATOM 3101 C C . GLN A 1 382 ? 30.751 11.421 -10.306 1.00 81.69 382 GLN A C 1
ATOM 3103 O O . GLN A 1 382 ? 30.865 10.237 -10.622 1.00 81.69 382 GLN A O 1
ATOM 3108 N N . LYS A 1 383 ? 29.598 11.948 -9.877 1.00 86.62 383 LYS A N 1
ATOM 3109 C CA . LYS A 1 383 ? 28.371 11.160 -9.700 1.00 86.62 383 LYS A CA 1
ATOM 3110 C C . LYS A 1 383 ? 27.941 10.474 -10.999 1.00 86.62 383 LYS A C 1
ATOM 3112 O O . LYS A 1 383 ? 27.676 9.281 -11.017 1.00 86.62 383 LYS A O 1
ATOM 3117 N N . CYS A 1 384 ? 27.939 11.201 -12.117 1.00 81.69 384 CYS A N 1
ATOM 3118 C CA . CYS A 1 384 ? 27.563 10.628 -13.409 1.00 81.69 384 CYS A CA 1
ATOM 3119 C C . CYS A 1 384 ? 28.532 9.522 -13.866 1.00 81.69 384 CYS A C 1
ATOM 3121 O O . CYS A 1 384 ? 28.106 8.525 -14.448 1.00 81.69 384 CYS A O 1
ATOM 3123 N N . MET A 1 385 ? 29.832 9.675 -13.603 1.00 84.25 385 MET A N 1
ATOM 3124 C CA . MET A 1 385 ? 30.824 8.641 -13.900 1.00 84.25 385 MET A CA 1
ATOM 3125 C C . MET A 1 385 ? 30.667 7.410 -13.004 1.00 84.25 385 MET A C 1
ATOM 3127 O O . MET A 1 385 ? 30.864 6.294 -13.489 1.00 84.25 385 MET A O 1
ATOM 3131 N N . GLU A 1 386 ? 30.311 7.601 -11.735 1.00 84.44 386 GLU A N 1
ATOM 3132 C CA . GLU A 1 386 ? 29.966 6.523 -10.807 1.00 84.44 386 GLU A CA 1
ATOM 3133 C C . GLU A 1 386 ? 28.732 5.764 -11.302 1.00 84.44 386 GLU A C 1
ATOM 3135 O O . GLU A 1 386 ? 28.847 4.563 -11.532 1.00 84.44 386 GLU A O 1
ATOM 3140 N N . ASP A 1 387 ? 27.635 6.455 -11.628 1.00 84.25 387 ASP A N 1
ATOM 3141 C CA . ASP A 1 387 ? 26.398 5.848 -12.148 1.00 84.25 387 ASP A CA 1
ATOM 3142 C C . ASP A 1 387 ? 26.635 5.048 -13.447 1.00 84.25 387 ASP A C 1
ATOM 3144 O O . ASP A 1 387 ? 26.117 3.946 -13.627 1.00 84.25 387 ASP A O 1
ATOM 3148 N N . LEU A 1 388 ? 27.443 5.568 -14.382 1.00 84.81 388 LEU A N 1
ATOM 3149 C CA . LEU A 1 388 ? 27.772 4.846 -15.623 1.00 84.81 388 LEU A CA 1
ATOM 3150 C C . LEU A 1 388 ? 28.650 3.616 -15.380 1.00 84.81 388 LEU A C 1
ATOM 3152 O O . LEU A 1 388 ? 28.500 2.587 -16.050 1.00 84.81 388 LEU A O 1
ATOM 3156 N N . THR A 1 389 ? 29.594 3.737 -14.447 1.00 84.44 389 THR A N 1
ATOM 3157 C CA . THR A 1 389 ? 30.482 2.639 -14.056 1.00 84.44 389 THR A CA 1
ATOM 3158 C C . THR A 1 389 ? 29.690 1.551 -13.344 1.00 84.44 389 THR A C 1
ATOM 3160 O O . THR A 1 389 ? 29.905 0.367 -13.611 1.00 84.44 389 THR A O 1
ATOM 3163 N N . ASP A 1 390 ? 28.751 1.948 -12.492 1.00 86.38 390 ASP A N 1
ATOM 3164 C CA . ASP A 1 390 ? 27.839 1.060 -11.791 1.00 86.38 390 ASP A CA 1
ATOM 3165 C C . ASP A 1 390 ? 26.918 0.319 -12.769 1.00 86.38 390 ASP A C 1
ATOM 3167 O O . ASP A 1 390 ? 26.930 -0.914 -12.838 1.00 86.38 390 ASP A O 1
ATOM 3171 N N . MET A 1 391 ? 26.278 1.063 -13.677 1.00 87.56 391 MET A N 1
ATOM 3172 C CA . MET A 1 391 ? 25.508 0.508 -14.789 1.00 87.56 391 MET A CA 1
ATOM 3173 C C . MET A 1 391 ? 26.323 -0.521 -15.589 1.00 87.56 391 MET A C 1
ATOM 3175 O O . MET A 1 391 ? 25.810 -1.575 -15.971 1.00 87.56 391 MET A O 1
ATOM 3179 N N . GLN A 1 392 ? 27.611 -0.251 -15.839 1.00 84.12 392 GLN A N 1
ATOM 3180 C CA . GLN A 1 392 ? 28.484 -1.162 -16.584 1.00 84.12 392 GLN A CA 1
ATOM 3181 C C . GLN A 1 392 ? 28.852 -2.431 -15.803 1.00 84.12 392 GLN A C 1
ATOM 3183 O O . GLN A 1 392 ? 28.913 -3.513 -16.394 1.00 84.12 392 GLN A O 1
ATOM 3188 N N . ASN A 1 393 ? 29.157 -2.302 -14.514 1.00 85.06 393 ASN A N 1
ATOM 3189 C CA . ASN A 1 393 ? 29.752 -3.375 -13.717 1.00 85.06 393 ASN A CA 1
ATOM 3190 C C . ASN A 1 393 ? 28.724 -4.218 -12.957 1.00 85.06 393 ASN A C 1
ATOM 3192 O O . ASN A 1 393 ? 29.013 -5.383 -12.670 1.00 85.06 393 ASN A O 1
ATOM 3196 N N . HIS A 1 394 ? 27.557 -3.653 -12.653 1.00 84.06 394 HIS A N 1
ATOM 3197 C CA . HIS A 1 394 ? 26.570 -4.238 -11.750 1.00 84.06 394 HIS A CA 1
ATOM 3198 C C . HIS A 1 394 ? 25.216 -4.422 -12.444 1.00 84.06 394 HIS A C 1
ATOM 3200 O O . HIS A 1 394 ? 24.795 -5.567 -12.643 1.00 84.06 394 HIS A O 1
ATOM 3206 N N . VAL A 1 395 ? 24.600 -3.339 -12.927 1.00 88.25 395 VAL A N 1
ATOM 3207 C CA . VAL A 1 395 ? 23.234 -3.372 -13.486 1.00 88.25 395 VAL A CA 1
ATOM 3208 C C . VAL A 1 395 ? 23.155 -4.158 -14.798 1.00 88.25 395 VAL A C 1
ATOM 3210 O O . VAL A 1 395 ? 22.414 -5.135 -14.891 1.00 88.25 395 VAL A O 1
ATOM 3213 N N . LEU A 1 396 ? 23.936 -3.804 -15.827 1.00 89.06 396 LEU A N 1
ATOM 3214 C CA . LEU A 1 396 ? 23.862 -4.480 -17.133 1.00 89.06 396 LEU A CA 1
ATOM 3215 C C . LEU A 1 396 ? 24.184 -5.985 -17.060 1.00 89.06 396 LEU A C 1
ATOM 3217 O O . LEU A 1 396 ? 23.482 -6.757 -17.722 1.00 89.06 396 LEU A O 1
ATOM 3221 N N . PRO A 1 397 ? 25.193 -6.446 -16.290 1.00 88.00 397 PRO A N 1
ATOM 3222 C CA . PRO A 1 397 ? 25.414 -7.875 -16.071 1.00 88.00 397 PRO A CA 1
ATOM 3223 C C . PRO A 1 397 ? 24.246 -8.575 -15.370 1.00 88.00 397 PRO A C 1
ATOM 3225 O O . PRO A 1 397 ? 23.905 -9.697 -15.751 1.00 88.00 397 PRO A O 1
ATOM 3228 N N . TYR A 1 398 ? 23.623 -7.926 -14.381 1.00 87.19 398 TYR A N 1
ATOM 3229 C CA . TYR A 1 398 ? 22.444 -8.456 -13.700 1.00 87.19 398 TYR A CA 1
ATOM 3230 C C . TYR A 1 398 ? 21.275 -8.618 -14.679 1.00 87.19 398 TYR A C 1
ATOM 3232 O O . TYR A 1 398 ? 20.797 -9.736 -14.864 1.00 87.19 398 TYR A O 1
ATOM 3240 N N . LEU A 1 399 ? 20.906 -7.563 -15.413 1.00 89.44 399 LEU A N 1
ATOM 3241 C CA . LEU A 1 399 ? 19.830 -7.616 -16.413 1.00 89.44 399 LEU A CA 1
ATOM 3242 C C . LEU A 1 399 ? 20.104 -8.663 -17.506 1.00 89.44 399 LEU A C 1
ATOM 3244 O O . LEU A 1 399 ? 19.205 -9.397 -17.920 1.00 89.44 399 LEU A O 1
ATOM 3248 N N . GLN A 1 400 ? 21.363 -8.784 -17.944 1.00 88.12 400 GLN A N 1
ATOM 3249 C CA . GLN A 1 400 ? 21.765 -9.793 -18.925 1.00 88.12 400 GLN A CA 1
ATOM 3250 C C . GLN A 1 400 ? 21.560 -11.221 -18.420 1.00 88.12 400 GLN A C 1
ATOM 3252 O O . GLN A 1 400 ? 21.228 -12.095 -19.217 1.00 88.12 400 GLN A O 1
ATOM 3257 N N . SER A 1 401 ? 21.758 -11.479 -17.126 1.00 85.62 401 SER A N 1
ATOM 3258 C CA . SER A 1 401 ? 21.616 -12.831 -16.583 1.00 85.62 401 SER A CA 1
ATOM 3259 C C . SER A 1 401 ? 20.203 -13.392 -16.773 1.00 85.62 401 SER A C 1
ATOM 3261 O O . SER A 1 401 ? 20.081 -14.556 -17.140 1.00 85.62 401 SER A O 1
ATOM 3263 N N . PHE A 1 402 ? 19.167 -12.556 -16.656 1.00 82.75 402 PHE A N 1
ATOM 3264 C CA . PHE A 1 402 ? 17.770 -12.946 -16.872 1.00 82.75 402 PHE A CA 1
ATOM 3265 C C . PHE A 1 402 ? 17.413 -13.042 -18.356 1.00 82.75 402 PHE A C 1
ATOM 3267 O O . PHE A 1 402 ? 16.777 -14.004 -18.773 1.00 82.75 402 PHE A O 1
ATOM 3274 N N . CYS A 1 403 ? 17.906 -12.115 -19.181 1.00 79.75 403 CYS A N 1
ATOM 3275 C CA . CYS A 1 403 ? 17.629 -12.135 -20.622 1.00 79.75 403 CYS A CA 1
ATOM 3276 C C . CYS A 1 403 ? 18.335 -13.306 -21.345 1.00 79.75 403 CYS A C 1
ATOM 3278 O O . CYS A 1 403 ? 17.824 -13.834 -22.326 1.00 79.75 403 CYS A O 1
ATOM 3280 N N . SER A 1 404 ? 19.494 -13.764 -20.855 1.00 67.06 404 SER A N 1
ATOM 3281 C CA . SER A 1 404 ? 20.240 -14.895 -21.438 1.00 67.06 404 SER A CA 1
ATOM 3282 C C . SER A 1 404 ? 19.827 -16.278 -20.897 1.00 67.06 404 SER A C 1
ATOM 3284 O O . SER A 1 404 ? 20.322 -17.296 -21.390 1.00 67.06 404 SER A O 1
ATOM 3286 N N . LEU A 1 405 ? 18.955 -16.364 -19.884 1.00 52.31 405 LEU A N 1
ATOM 3287 C CA . LEU A 1 405 ? 18.468 -17.649 -19.353 1.00 52.31 405 LEU A CA 1
ATOM 3288 C C . LEU A 1 405 ? 17.466 -18.332 -20.298 1.00 52.31 405 LEU A C 1
ATOM 3290 O O . LEU A 1 405 ? 17.449 -19.562 -20.371 1.00 52.31 405 LEU A O 1
ATOM 3294 N N . GLU A 1 406 ? 16.713 -17.577 -21.100 1.00 45.28 406 GLU A N 1
ATOM 3295 C CA . GLU A 1 406 ? 15.923 -18.154 -22.197 1.00 45.28 406 GLU A CA 1
ATOM 3296 C C . GLU A 1 406 ? 16.813 -18.698 -23.319 1.00 45.28 406 GLU A C 1
ATOM 3298 O O . GLU A 1 406 ? 16.565 -19.802 -23.804 1.00 45.28 406 GLU A O 1
ATOM 3303 N N . GLU A 1 407 ? 17.908 -18.009 -23.667 1.00 39.97 407 GLU A N 1
ATOM 3304 C CA . GLU A 1 407 ? 18.886 -18.518 -24.639 1.00 39.97 407 GLU A CA 1
ATOM 3305 C C . GLU A 1 407 ? 19.505 -19.839 -24.161 1.00 39.97 407 GLU A C 1
ATOM 3307 O O . GLU A 1 407 ? 19.573 -20.788 -24.938 1.00 39.97 407 GLU A O 1
ATOM 3312 N N . LYS A 1 408 ? 19.860 -19.963 -22.873 1.00 37.16 408 LYS A N 1
ATOM 3313 C CA . LYS A 1 408 ? 20.377 -21.221 -22.301 1.00 37.16 408 LYS A CA 1
ATOM 3314 C C . LYS A 1 408 ? 19.334 -22.337 -22.243 1.00 37.16 408 LYS A C 1
ATOM 3316 O O . LYS A 1 408 ? 19.667 -23.462 -22.589 1.00 37.16 408 LYS A O 1
ATOM 3321 N N . ASN A 1 409 ? 18.082 -22.061 -21.876 1.00 37.78 409 ASN A N 1
ATOM 3322 C CA . ASN A 1 409 ? 17.026 -23.085 -21.834 1.00 37.78 409 ASN A CA 1
ATOM 3323 C C . ASN A 1 409 ? 16.601 -23.561 -23.238 1.00 37.78 409 ASN A C 1
ATOM 3325 O O . ASN A 1 409 ? 16.283 -24.739 -23.431 1.00 37.78 409 ASN A O 1
ATOM 3329 N N . VAL A 1 410 ? 16.614 -22.669 -24.235 1.00 38.38 410 VAL A N 1
ATOM 3330 C CA . VAL A 1 410 ? 16.363 -23.002 -25.648 1.00 38.38 410 VAL A CA 1
ATOM 3331 C C . VAL A 1 410 ? 17.549 -23.758 -26.244 1.00 38.38 410 VAL A C 1
ATOM 3333 O O . VAL A 1 410 ? 17.341 -24.744 -26.954 1.00 38.38 410 VAL A O 1
ATOM 3336 N N . GLN A 1 411 ? 18.777 -23.358 -25.913 1.00 38.06 411 GLN A N 1
ATOM 3337 C CA . GLN A 1 411 ? 20.000 -24.021 -26.356 1.00 38.06 411 GLN A CA 1
ATOM 3338 C C . GLN A 1 411 ? 20.172 -25.392 -25.689 1.00 38.06 411 GLN A C 1
ATOM 3340 O O . GLN A 1 411 ? 20.458 -26.349 -26.395 1.00 38.06 411 GLN A O 1
ATOM 3345 N N . GLU A 1 412 ? 19.854 -25.558 -24.401 1.00 44.38 412 GLU A N 1
ATOM 3346 C CA . GLU A 1 412 ? 19.823 -26.864 -23.724 1.00 44.38 412 GLU A CA 1
ATOM 3347 C C . GLU A 1 412 ? 18.712 -27.778 -24.265 1.00 44.38 412 GLU A C 1
ATOM 3349 O O . GLU A 1 412 ? 18.932 -28.978 -24.434 1.00 44.38 412 GLU A O 1
ATOM 3354 N N . LYS A 1 413 ? 17.523 -27.249 -24.598 1.00 48.66 413 LYS A N 1
ATOM 3355 C CA . LYS A 1 413 ? 16.471 -28.035 -25.278 1.00 48.66 413 LYS A CA 1
ATOM 3356 C C . LYS A 1 413 ? 16.873 -28.426 -26.703 1.00 48.66 413 LYS A C 1
ATOM 3358 O O . LYS A 1 413 ? 16.578 -29.546 -27.123 1.00 48.66 413 LYS A O 1
ATOM 3363 N N . GLN A 1 414 ? 17.551 -27.547 -27.441 1.00 46.81 414 GLN A N 1
ATOM 3364 C CA . GLN A 1 414 ? 18.096 -27.855 -28.767 1.00 46.81 414 GLN A CA 1
ATOM 3365 C C . GLN A 1 414 ? 19.254 -28.855 -28.686 1.00 46.81 414 GLN A C 1
ATOM 3367 O O . GLN A 1 414 ? 19.290 -29.787 -29.482 1.00 46.81 414 GLN A O 1
ATOM 3372 N N . GLU A 1 415 ? 20.149 -28.731 -27.710 1.00 48.97 415 GLU A N 1
ATOM 3373 C CA . GLU A 1 415 ? 21.259 -29.658 -27.475 1.00 48.97 415 GLU A CA 1
ATOM 3374 C C . GLU A 1 415 ? 20.756 -31.031 -27.019 1.00 48.97 415 GLU A C 1
ATOM 3376 O O . GLU A 1 415 ? 21.248 -32.040 -27.521 1.00 48.97 415 GLU A O 1
ATOM 3381 N N . ARG A 1 416 ? 19.704 -31.101 -26.189 1.00 51.78 416 ARG A N 1
ATOM 3382 C CA . ARG A 1 416 ? 19.018 -32.364 -25.852 1.00 51.78 416 ARG A CA 1
ATOM 3383 C C . ARG A 1 416 ? 18.346 -33.002 -27.070 1.00 51.78 416 ARG A C 1
ATOM 3385 O O . ARG A 1 416 ? 18.533 -34.191 -27.301 1.00 51.78 416 ARG A O 1
ATOM 3392 N N . GLN A 1 417 ? 17.657 -32.228 -27.913 1.00 48.94 417 GLN A N 1
ATOM 3393 C CA . GLN A 1 417 ? 17.078 -32.753 -29.161 1.00 48.94 417 GLN A CA 1
ATOM 3394 C C . GLN A 1 417 ? 18.136 -33.171 -30.193 1.00 48.94 417 GLN A C 1
ATOM 3396 O O . GLN A 1 417 ? 17.898 -34.084 -30.987 1.00 48.94 417 GLN A O 1
ATOM 3401 N N . VAL A 1 418 ? 19.291 -32.505 -30.232 1.00 53.16 418 VAL A N 1
ATOM 3402 C CA . VAL A 1 418 ? 20.414 -32.871 -31.108 1.00 53.16 418 VAL A CA 1
ATOM 3403 C C . VAL A 1 418 ? 21.128 -34.115 -30.575 1.00 53.16 418 VAL A C 1
ATOM 3405 O O . VAL A 1 418 ? 21.476 -34.977 -31.380 1.00 53.16 418 VAL A O 1
ATOM 3408 N N . ALA A 1 419 ? 21.267 -34.262 -29.255 1.00 57.62 419 ALA A N 1
ATOM 3409 C CA . ALA A 1 419 ? 21.795 -35.464 -28.612 1.00 57.62 419 ALA A CA 1
ATOM 3410 C C . ALA A 1 419 ? 20.879 -36.682 -28.839 1.00 57.62 419 ALA A C 1
ATOM 3412 O O . ALA A 1 419 ? 21.354 -37.718 -29.298 1.00 57.62 419 ALA A O 1
ATOM 3413 N N . GLU A 1 420 ? 19.559 -36.543 -28.674 1.00 53.94 420 GLU A N 1
ATOM 3414 C CA . GLU A 1 420 ? 18.581 -37.614 -28.946 1.00 53.94 420 GLU A CA 1
ATOM 3415 C C . GLU A 1 420 ? 18.529 -38.009 -30.438 1.00 53.94 420 GLU A C 1
ATOM 3417 O O . GLU A 1 420 ? 18.378 -39.185 -30.791 1.00 53.94 420 GLU A O 1
ATOM 3422 N N . LYS A 1 421 ? 18.722 -37.044 -31.352 1.00 57.25 421 LYS A N 1
ATOM 3423 C CA . LYS A 1 421 ? 18.850 -37.299 -32.802 1.00 57.25 421 LYS A CA 1
ATOM 3424 C C . LYS A 1 421 ? 20.195 -37.921 -33.191 1.00 57.25 421 LYS A C 1
ATOM 3426 O O . LYS A 1 421 ? 20.282 -38.591 -34.221 1.00 57.25 421 LYS A O 1
ATOM 3431 N N . GLN A 1 422 ? 21.250 -37.699 -32.408 1.00 52.38 422 GLN A N 1
ATOM 3432 C CA . GLN A 1 422 ? 22.544 -38.350 -32.611 1.00 52.38 422 GLN A CA 1
ATOM 3433 C C . GLN A 1 422 ? 22.549 -39.778 -32.057 1.00 52.38 422 GLN A C 1
ATOM 3435 O O . GLN A 1 422 ? 23.030 -40.662 -32.763 1.00 52.38 422 GLN A O 1
ATOM 3440 N N . ASP A 1 423 ? 21.930 -40.043 -30.905 1.00 47.91 423 ASP A N 1
ATOM 3441 C CA . ASP A 1 423 ? 21.804 -41.403 -30.357 1.00 47.91 423 ASP A CA 1
ATOM 3442 C C . ASP A 1 423 ? 20.938 -42.309 -31.246 1.00 47.91 423 ASP A C 1
ATOM 3444 O O . ASP A 1 423 ? 21.343 -43.422 -31.589 1.00 47.91 423 ASP A O 1
ATOM 3448 N N . SER A 1 424 ? 19.818 -41.796 -31.767 1.00 48.66 424 SER A N 1
ATOM 3449 C CA . SER A 1 424 ? 18.988 -42.525 -32.744 1.00 48.66 424 SER A CA 1
ATOM 3450 C C . SER A 1 424 ? 19.694 -42.758 -34.093 1.00 48.66 424 SER A C 1
ATOM 3452 O O . SER A 1 424 ? 19.451 -43.764 -34.768 1.00 48.66 424 SER A O 1
ATOM 3454 N N . ARG A 1 425 ? 20.638 -41.889 -34.484 1.00 45.56 425 ARG A N 1
ATOM 3455 C CA . ARG A 1 425 ? 21.485 -42.090 -35.675 1.00 45.56 425 ARG A CA 1
ATOM 3456 C C . ARG A 1 425 ? 22.625 -43.079 -35.415 1.00 45.56 425 ARG A C 1
ATOM 3458 O O . ARG A 1 425 ? 23.011 -43.799 -36.339 1.00 45.56 425 ARG A O 1
ATOM 3465 N N . VAL A 1 426 ? 23.154 -43.153 -34.195 1.00 43.84 426 VAL A N 1
ATOM 3466 C CA . VAL A 1 426 ? 24.191 -44.124 -33.801 1.00 43.84 426 VAL A CA 1
ATOM 3467 C C . VAL A 1 426 ? 23.608 -45.540 -33.695 1.00 43.84 426 VAL A C 1
ATOM 3469 O O . VAL A 1 426 ? 24.257 -46.484 -34.157 1.00 43.84 426 VAL A O 1
ATOM 3472 N N . GLU A 1 427 ? 22.367 -45.703 -33.224 1.00 38.97 427 GLU A N 1
ATOM 3473 C CA . GLU A 1 427 ? 21.662 -46.996 -33.271 1.00 38.97 427 GLU A CA 1
ATOM 3474 C C . GLU A 1 427 ? 21.365 -47.453 -34.711 1.00 38.97 427 GLU A C 1
ATOM 3476 O O . GLU A 1 427 ? 21.639 -48.604 -35.060 1.00 38.97 427 GLU A O 1
ATOM 3481 N N . ALA A 1 428 ? 20.935 -46.545 -35.598 1.00 39.97 428 ALA A N 1
ATOM 3482 C CA . ALA A 1 428 ? 20.718 -46.864 -37.015 1.00 39.97 428 ALA A CA 1
ATOM 3483 C C . ALA A 1 428 ? 22.027 -47.195 -37.770 1.00 39.97 428 ALA A C 1
ATOM 3485 O O . ALA A 1 428 ? 22.040 -48.039 -38.667 1.00 39.97 428 ALA A O 1
ATOM 3486 N N . SER A 1 429 ? 23.151 -46.580 -37.381 1.00 42.50 429 SER A N 1
ATOM 3487 C CA . SER A 1 429 ? 24.473 -46.829 -37.984 1.00 42.50 429 SER A CA 1
ATOM 3488 C C . SER A 1 429 ? 25.103 -48.149 -37.522 1.00 42.50 429 SER A C 1
ATOM 3490 O O . SER A 1 429 ? 25.910 -48.732 -38.248 1.00 42.50 429 SER A O 1
ATOM 3492 N N . ARG A 1 430 ? 24.730 -48.654 -36.335 1.00 43.19 430 ARG A N 1
ATOM 3493 C CA . ARG A 1 430 ? 25.142 -49.985 -35.851 1.00 43.19 430 ARG A CA 1
ATOM 3494 C C . ARG A 1 430 ? 24.364 -51.126 -36.508 1.00 43.19 430 ARG A C 1
ATOM 3496 O O . ARG A 1 430 ? 24.926 -52.207 -36.654 1.00 43.19 430 ARG A O 1
ATOM 3503 N N . ALA A 1 431 ? 23.134 -50.887 -36.965 1.00 38.97 431 ALA A N 1
ATOM 3504 C CA . ALA A 1 431 ? 22.330 -51.891 -37.667 1.00 38.97 431 ALA A CA 1
ATOM 3505 C C . ALA A 1 431 ? 22.742 -52.113 -39.141 1.00 38.97 431 ALA A C 1
ATOM 3507 O O . ALA A 1 431 ? 22.408 -53.146 -39.715 1.00 38.97 431 ALA A O 1
ATOM 3508 N N . ALA A 1 432 ? 23.491 -51.187 -39.757 1.00 34.94 432 ALA A N 1
ATOM 3509 C CA . ALA A 1 432 ? 23.840 -51.245 -41.184 1.00 34.94 432 ALA A CA 1
ATOM 3510 C C . ALA A 1 432 ? 25.222 -51.860 -41.504 1.00 34.94 432 ALA A C 1
ATOM 3512 O O . ALA A 1 432 ? 25.536 -52.073 -42.673 1.00 34.94 432 ALA A O 1
ATOM 3513 N N . ASN A 1 433 ? 26.044 -52.191 -40.500 1.00 35.56 433 ASN A N 1
ATOM 3514 C CA . ASN A 1 433 ? 27.384 -52.762 -40.700 1.00 35.56 433 ASN A CA 1
ATOM 3515 C C . ASN A 1 433 ? 27.439 -54.273 -40.424 1.00 35.56 433 ASN A C 1
ATOM 3517 O O . ASN A 1 433 ? 28.229 -54.743 -39.610 1.00 35.56 433 ASN A O 1
ATOM 3521 N N . VAL A 1 434 ? 26.640 -55.049 -41.159 1.00 37.06 434 VAL A N 1
ATOM 3522 C CA . VAL A 1 434 ? 26.928 -56.466 -41.440 1.00 37.06 434 VAL A CA 1
ATOM 3523 C C . VAL A 1 434 ? 26.533 -56.760 -42.888 1.00 37.06 434 VAL A C 1
ATOM 3525 O O . VAL A 1 434 ? 25.437 -57.232 -43.131 1.00 37.06 434 VAL A O 1
ATOM 3528 N N . THR A 1 435 ? 27.422 -56.468 -43.844 1.00 31.78 435 THR A N 1
ATOM 3529 C CA . THR A 1 435 ? 27.776 -57.361 -44.972 1.00 31.78 435 THR A CA 1
ATOM 3530 C C . THR A 1 435 ? 28.863 -56.726 -45.850 1.00 31.78 435 THR A C 1
ATOM 3532 O O . THR A 1 435 ? 28.736 -55.597 -46.309 1.00 31.78 435 THR A O 1
ATOM 3535 N N . LYS A 1 436 ? 29.943 -57.491 -46.048 1.00 31.56 436 LYS A N 1
ATOM 3536 C CA . LYS A 1 436 ? 31.141 -57.243 -46.872 1.00 31.56 436 LYS A CA 1
ATOM 3537 C C . LYS A 1 436 ? 30.862 -57.030 -48.368 1.00 31.56 436 LYS A C 1
ATOM 3539 O O . LYS A 1 436 ? 29.940 -57.641 -48.900 1.00 31.56 436 LYS A O 1
ATOM 3544 N N . GLY A 1 437 ? 31.827 -56.402 -49.055 1.00 27.09 437 GLY A N 1
ATOM 3545 C CA . GLY A 1 437 ? 32.200 -56.773 -50.429 1.00 27.09 437 GLY A CA 1
ATOM 3546 C C . GLY A 1 437 ? 33.070 -55.752 -51.175 1.00 27.09 437 GLY A C 1
ATOM 3547 O O . GLY A 1 437 ? 32.552 -54.744 -51.634 1.00 27.09 437 GLY A O 1
ATOM 3548 N N . ASP A 1 438 ? 34.367 -56.045 -51.304 1.00 27.48 438 ASP A N 1
ATOM 3549 C CA . ASP A 1 438 ? 35.434 -55.290 -51.989 1.00 27.48 438 ASP A CA 1
ATOM 3550 C C . ASP A 1 438 ? 35.215 -55.012 -53.495 1.00 27.48 438 ASP A C 1
ATOM 3552 O O . ASP A 1 438 ? 34.643 -55.846 -54.199 1.00 27.48 438 ASP A O 1
ATOM 3556 N N . ASN A 1 439 ? 35.798 -53.915 -54.022 1.00 27.95 439 ASN A N 1
ATOM 3557 C CA . ASN A 1 439 ? 36.853 -53.985 -55.058 1.00 27.95 439 ASN A CA 1
ATOM 3558 C C . ASN A 1 439 ? 37.458 -52.626 -55.491 1.00 27.95 439 ASN A C 1
ATOM 3560 O O . ASN A 1 439 ? 36.793 -51.594 -55.556 1.00 27.95 439 ASN A O 1
ATOM 3564 N N . ASP A 1 440 ? 38.747 -52.706 -55.833 1.00 28.20 440 ASP A N 1
ATOM 3565 C CA . ASP A 1 440 ? 39.728 -51.686 -56.238 1.00 28.20 440 ASP A CA 1
ATOM 3566 C C . ASP A 1 440 ? 39.417 -50.827 -57.488 1.00 28.20 440 ASP A C 1
ATOM 3568 O O . ASP A 1 440 ? 38.941 -51.343 -58.498 1.00 28.20 440 ASP A O 1
ATOM 3572 N N . LYS A 1 441 ? 39.903 -49.566 -57.512 1.00 28.53 441 LYS A N 1
ATOM 3573 C CA . LYS A 1 441 ? 41.069 -49.108 -58.327 1.00 28.53 441 LYS A CA 1
ATOM 3574 C C . LYS A 1 441 ? 41.236 -47.573 -58.370 1.00 28.53 441 LYS A C 1
ATOM 3576 O O . LYS A 1 441 ? 40.338 -46.840 -58.750 1.00 28.53 441 LYS A O 1
ATOM 3581 N N . ALA A 1 442 ? 42.465 -47.158 -58.044 1.00 26.77 442 ALA A N 1
ATOM 3582 C CA . ALA A 1 442 ? 43.277 -46.014 -58.497 1.00 26.77 442 ALA A CA 1
ATOM 3583 C C . ALA A 1 442 ? 42.651 -44.839 -59.292 1.00 26.77 442 ALA A C 1
ATOM 3585 O O . ALA A 1 442 ? 42.038 -45.053 -60.329 1.00 26.77 442 ALA A O 1
ATOM 3586 N N . VAL A 1 443 ? 43.050 -43.595 -58.954 1.00 27.45 443 VAL A N 1
ATOM 3587 C CA . VAL A 1 443 ? 43.935 -42.724 -59.777 1.00 27.45 443 VAL A CA 1
ATOM 3588 C C . VAL A 1 443 ? 44.311 -41.412 -59.041 1.00 27.45 443 VAL A C 1
ATOM 3590 O O . VAL A 1 443 ? 43.540 -40.801 -58.316 1.00 27.45 443 VAL A O 1
ATOM 3593 N N . LYS A 1 444 ? 45.578 -41.048 -59.264 1.00 27.36 444 LYS A N 1
ATOM 3594 C CA . LYS A 1 444 ? 46.429 -39.901 -58.893 1.00 27.36 444 LYS A CA 1
ATOM 3595 C C . LYS A 1 444 ? 45.813 -38.486 -58.751 1.00 27.36 444 LYS A C 1
ATOM 3597 O O . LYS A 1 444 ? 45.220 -37.961 -59.681 1.00 27.36 444 LYS A O 1
ATOM 3602 N N . LYS A 1 445 ? 46.202 -37.821 -57.649 1.00 28.00 445 LYS A N 1
ATOM 3603 C CA . LYS A 1 445 ? 47.093 -36.630 -57.546 1.00 28.00 445 LYS A CA 1
ATOM 3604 C C . LYS A 1 445 ? 47.021 -35.580 -58.670 1.00 28.00 445 LYS A C 1
ATOM 3606 O O . LYS A 1 445 ? 47.584 -35.851 -59.720 1.00 28.00 445 LYS A O 1
ATOM 3611 N N . VAL A 1 446 ? 46.604 -34.343 -58.350 1.00 24.39 446 VAL A N 1
ATOM 3612 C CA . VAL A 1 446 ? 47.316 -33.088 -58.707 1.00 24.39 446 VAL A CA 1
ATOM 3613 C C . VAL A 1 446 ? 47.003 -31.994 -57.672 1.00 24.39 446 VAL A C 1
ATOM 3615 O O . VAL A 1 446 ? 45.864 -31.574 -57.509 1.00 24.39 446 VAL A O 1
ATOM 3618 N N . VAL A 1 447 ? 48.059 -31.532 -57.002 1.00 27.28 447 VAL A N 1
ATOM 3619 C CA . VAL A 1 447 ? 48.173 -30.215 -56.363 1.00 27.28 447 VAL A CA 1
ATOM 3620 C C . VAL A 1 447 ? 48.551 -29.224 -57.464 1.00 27.28 447 VAL A C 1
ATOM 3622 O O . VAL A 1 447 ? 49.476 -29.509 -58.223 1.00 27.28 447 VAL A O 1
ATOM 3625 N N . SER A 1 448 ? 47.891 -28.070 -57.535 1.00 25.19 448 SER A N 1
ATOM 3626 C CA . SER A 1 448 ? 48.420 -26.907 -58.249 1.00 25.19 448 SER A CA 1
ATOM 3627 C C . SER A 1 448 ? 48.364 -25.689 -57.340 1.00 25.19 448 SER A C 1
ATOM 3629 O O . SER A 1 448 ? 47.337 -25.354 -56.755 1.00 25.19 448 SER A O 1
ATOM 3631 N N . SER A 1 449 ? 49.537 -25.097 -57.192 1.00 24.55 449 SER A N 1
ATOM 3632 C CA . SER A 1 449 ? 49.879 -23.941 -56.392 1.00 24.55 449 SER A CA 1
ATOM 3633 C C . SER A 1 449 ? 50.157 -22.743 -57.301 1.00 24.55 449 SER A C 1
ATOM 3635 O O . SER A 1 449 ? 50.714 -22.921 -58.380 1.00 24.55 449 SER A O 1
ATOM 3637 N N . MET A 1 450 ? 49.936 -21.548 -56.742 1.00 24.88 450 MET A N 1
ATOM 3638 C CA . MET A 1 450 ? 50.492 -20.236 -57.118 1.00 24.88 450 MET A CA 1
ATOM 3639 C C . MET A 1 450 ? 49.797 -19.463 -58.249 1.00 24.88 450 MET A C 1
ATOM 3641 O O . MET A 1 450 ? 49.954 -19.779 -59.418 1.00 24.88 450 MET A O 1
ATOM 3645 N N . GLN A 1 451 ? 49.200 -18.319 -57.895 1.00 26.38 451 GLN A N 1
ATOM 3646 C CA . GLN A 1 451 ? 49.864 -17.024 -58.099 1.00 26.38 451 GLN A CA 1
ATOM 3647 C C . GLN A 1 451 ? 49.150 -15.896 -57.339 1.00 26.38 451 GLN A C 1
ATOM 3649 O O . GLN A 1 451 ? 47.997 -15.558 -57.583 1.00 26.38 451 GLN A O 1
ATOM 3654 N N . THR A 1 452 ? 49.882 -15.316 -56.393 1.00 24.06 452 THR A N 1
ATOM 3655 C CA . THR A 1 452 ? 49.705 -13.957 -55.887 1.00 24.06 452 THR A CA 1
ATOM 3656 C C . THR A 1 452 ? 49.997 -12.950 -56.991 1.00 24.06 452 THR A C 1
ATOM 3658 O O . THR A 1 452 ? 51.101 -12.981 -57.523 1.00 24.06 452 THR A O 1
ATOM 3661 N N . GLU A 1 453 ? 49.109 -11.978 -57.200 1.00 25.81 453 GLU A N 1
ATOM 3662 C CA . GLU A 1 453 ? 49.528 -10.586 -57.372 1.00 25.81 453 GLU A CA 1
ATOM 3663 C C . GLU A 1 453 ? 48.438 -9.597 -56.916 1.00 25.81 453 GLU A C 1
ATOM 3665 O O . GLU A 1 453 ? 47.304 -9.600 -57.379 1.00 25.81 453 GLU A O 1
ATOM 3670 N N . LYS A 1 454 ? 48.834 -8.805 -55.912 1.00 29.52 454 LYS A N 1
ATOM 3671 C CA . LYS A 1 454 ? 48.381 -7.471 -55.489 1.00 29.52 454 LYS A CA 1
ATOM 3672 C C . LYS A 1 454 ? 47.017 -6.975 -55.996 1.00 29.52 454 LYS A C 1
ATOM 3674 O O . LYS A 1 454 ? 46.915 -6.475 -57.105 1.00 29.52 454 LYS A O 1
ATOM 3679 N N . ASN A 1 455 ? 46.075 -6.836 -55.060 1.00 26.89 455 ASN A N 1
ATOM 3680 C CA . ASN A 1 455 ? 45.250 -5.631 -54.981 1.00 26.89 455 ASN A CA 1
ATOM 3681 C C . ASN A 1 455 ? 45.114 -5.176 -53.525 1.00 26.89 455 ASN A C 1
ATOM 3683 O O . ASN A 1 455 ? 44.691 -5.911 -52.637 1.00 26.89 455 ASN A O 1
ATOM 3687 N N . LYS A 1 456 ? 45.571 -3.948 -53.296 1.00 32.28 456 LYS A N 1
ATOM 3688 C CA . LYS A 1 456 ? 45.627 -3.240 -52.022 1.00 32.28 456 LYS A CA 1
ATOM 3689 C C . LYS A 1 456 ? 44.295 -2.498 -51.878 1.00 32.28 456 LYS A C 1
ATOM 3691 O O . LYS A 1 456 ? 44.116 -1.467 -52.513 1.00 32.28 456 LYS A O 1
ATOM 3696 N N . ALA A 1 457 ? 43.371 -3.025 -51.079 1.00 28.17 457 ALA A N 1
ATOM 3697 C CA . ALA A 1 457 ? 42.144 -2.328 -50.695 1.00 28.17 457 ALA A CA 1
ATOM 3698 C C . ALA A 1 457 ? 41.803 -2.669 -49.235 1.00 28.17 457 ALA A C 1
ATOM 3700 O O . ALA A 1 457 ? 41.448 -3.797 -48.910 1.00 28.17 457 ALA A O 1
ATOM 3701 N N . THR A 1 458 ? 42.043 -1.682 -48.371 1.00 26.97 458 THR A N 1
ATOM 3702 C CA . THR A 1 458 ? 41.499 -1.472 -47.018 1.00 26.97 458 THR A CA 1
ATOM 3703 C C . THR A 1 458 ? 40.703 -2.628 -46.399 1.00 26.97 458 THR A C 1
ATOM 3705 O O . THR A 1 458 ? 39.478 -2.700 -46.477 1.00 26.97 458 THR A O 1
ATOM 3708 N N . THR A 1 459 ? 41.400 -3.488 -45.656 1.00 28.33 459 THR A N 1
ATOM 3709 C CA . THR A 1 459 ? 40.786 -4.342 -44.636 1.00 28.33 459 THR A CA 1
ATOM 3710 C C . THR A 1 459 ? 40.072 -3.459 -43.610 1.00 28.33 459 THR A C 1
ATOM 3712 O O . THR A 1 459 ? 40.728 -2.808 -42.796 1.00 28.33 459 THR A O 1
ATOM 3715 N N . LYS A 1 460 ? 38.731 -3.432 -43.632 1.00 35.22 460 LYS A N 1
ATOM 3716 C CA . LYS A 1 460 ? 37.924 -3.035 -42.468 1.00 35.22 460 LYS A CA 1
ATOM 3717 C C . LYS A 1 460 ? 38.399 -3.897 -41.298 1.00 35.22 460 LYS A C 1
ATOM 3719 O O . LYS A 1 460 ? 38.212 -5.112 -41.320 1.00 35.22 460 LYS A O 1
ATOM 3724 N N . ALA A 1 461 ? 39.050 -3.282 -40.314 1.00 34.00 461 ALA A N 1
ATOM 3725 C CA . ALA A 1 461 ? 39.369 -3.951 -39.063 1.00 34.00 461 ALA A CA 1
ATOM 3726 C C . ALA A 1 461 ? 38.073 -4.561 -38.502 1.00 34.00 461 ALA A C 1
ATOM 3728 O O . ALA A 1 461 ? 37.047 -3.877 -38.440 1.00 34.00 461 ALA A O 1
ATOM 3729 N N . LYS A 1 462 ? 38.097 -5.853 -38.145 1.00 37.88 462 LYS A N 1
ATOM 3730 C CA . LYS A 1 462 ? 37.008 -6.486 -37.390 1.00 37.88 462 LYS A CA 1
ATOM 3731 C C . LYS A 1 462 ? 36.768 -5.620 -36.153 1.00 37.88 462 LYS A C 1
ATOM 3733 O O . LYS A 1 462 ? 37.669 -5.492 -35.328 1.00 37.88 462 LYS A O 1
ATOM 3738 N N . LYS A 1 463 ? 35.591 -4.991 -36.053 1.00 37.66 463 LYS A N 1
ATOM 3739 C CA . LYS A 1 463 ? 35.186 -4.312 -34.819 1.00 37.66 463 LYS A CA 1
ATOM 3740 C C . LYS A 1 463 ? 35.198 -5.376 -33.708 1.00 37.66 463 LYS A C 1
ATOM 3742 O O . LYS A 1 463 ? 34.580 -6.422 -33.922 1.00 37.66 463 LYS A O 1
ATOM 3747 N N . PRO A 1 464 ? 35.907 -5.158 -32.587 1.00 41.44 464 PRO A N 1
ATOM 3748 C CA . PRO A 1 464 ? 35.895 -6.092 -31.466 1.00 41.44 464 PRO A CA 1
ATOM 3749 C C . PRO A 1 464 ? 34.461 -6.336 -30.985 1.00 41.44 464 PRO A C 1
ATOM 3751 O O . PRO A 1 464 ? 33.574 -5.484 -31.168 1.00 41.44 464 PRO A O 1
ATOM 3754 N N . SER A 1 465 ? 34.211 -7.509 -30.407 1.00 43.75 465 SER A N 1
ATOM 3755 C CA . SER A 1 465 ? 32.878 -7.840 -29.893 1.00 43.75 465 SER A CA 1
ATOM 3756 C C . SER A 1 465 ? 32.462 -6.841 -28.803 1.00 43.75 465 SER A C 1
ATOM 3758 O O . SER A 1 465 ? 33.303 -6.163 -28.211 1.00 43.75 465 SER A O 1
ATOM 3760 N N . ILE A 1 466 ? 31.158 -6.705 -28.557 1.00 38.56 466 ILE A N 1
ATOM 3761 C CA . ILE A 1 466 ? 30.636 -5.817 -27.502 1.00 38.56 466 ILE A CA 1
ATOM 3762 C C . ILE A 1 466 ? 31.261 -6.192 -26.145 1.00 38.56 466 ILE A C 1
ATOM 3764 O O . ILE A 1 466 ? 31.730 -5.328 -25.418 1.00 38.56 466 ILE A O 1
ATOM 3768 N N . HIS A 1 467 ? 31.411 -7.486 -25.846 1.00 40.28 467 HIS A N 1
ATOM 3769 C CA . HIS A 1 467 ? 32.080 -7.943 -24.621 1.00 40.28 467 HIS A CA 1
ATOM 3770 C C . HIS A 1 467 ? 33.566 -7.563 -24.548 1.00 40.28 467 HIS A C 1
ATOM 3772 O O . HIS A 1 467 ? 34.030 -7.122 -23.500 1.00 40.28 467 HIS A O 1
ATOM 3778 N N . GLU A 1 468 ? 34.310 -7.652 -25.653 1.00 46.59 468 GLU A N 1
ATOM 3779 C CA . GLU A 1 468 ? 35.719 -7.225 -25.684 1.00 46.59 468 GLU A CA 1
ATOM 3780 C C . GLU A 1 468 ? 35.864 -5.714 -25.461 1.00 46.59 468 GLU A C 1
ATOM 3782 O O . GLU A 1 468 ? 36.794 -5.262 -24.795 1.00 46.59 468 GLU A O 1
ATOM 3787 N N . ARG A 1 469 ? 34.930 -4.922 -25.997 1.00 48.56 469 ARG A N 1
ATOM 3788 C CA . ARG A 1 469 ? 34.912 -3.466 -25.816 1.00 48.56 469 ARG A CA 1
ATOM 3789 C C . ARG A 1 469 ? 34.552 -3.061 -24.390 1.00 48.56 469 ARG A C 1
ATOM 3791 O O . ARG A 1 469 ? 35.201 -2.166 -23.850 1.00 48.56 469 ARG A O 1
ATOM 3798 N N . LEU A 1 470 ? 33.603 -3.751 -23.760 1.00 45.06 470 LEU A N 1
ATOM 3799 C CA . LEU A 1 470 ? 33.252 -3.540 -22.353 1.00 45.06 470 LEU A CA 1
ATOM 3800 C C . LEU A 1 470 ? 34.428 -3.855 -21.418 1.00 45.06 470 LEU A C 1
ATOM 3802 O O . LEU A 1 470 ? 34.707 -3.068 -20.515 1.00 45.06 470 LEU A O 1
ATOM 3806 N N . GLU A 1 471 ? 35.175 -4.930 -21.674 1.00 56.25 471 GLU A N 1
ATOM 3807 C CA . GLU A 1 471 ? 36.356 -5.293 -20.877 1.00 56.25 471 GLU A CA 1
ATOM 3808 C C . GLU A 1 471 ? 37.482 -4.247 -21.007 1.00 56.25 471 GLU A C 1
ATOM 3810 O O . GLU A 1 471 ? 38.149 -3.893 -20.033 1.00 56.25 471 GLU A O 1
ATOM 3815 N N . ILE A 1 472 ? 37.663 -3.684 -22.207 1.00 64.88 472 ILE A N 1
ATOM 3816 C CA . ILE A 1 472 ? 38.596 -2.572 -22.449 1.00 64.88 472 ILE A CA 1
ATOM 3817 C C . ILE A 1 472 ? 38.142 -1.305 -21.709 1.00 64.88 472 ILE A C 1
ATOM 3819 O O . ILE A 1 472 ? 38.971 -0.611 -21.119 1.00 64.88 472 ILE A O 1
ATOM 3823 N N . ASN A 1 473 ? 36.845 -0.999 -21.713 1.00 53.03 473 ASN A N 1
ATOM 3824 C CA . ASN A 1 473 ? 36.298 0.159 -21.004 1.00 53.03 473 ASN A CA 1
ATOM 3825 C C . ASN A 1 473 ? 36.440 0.015 -19.484 1.00 53.03 473 ASN A C 1
ATOM 3827 O O . ASN A 1 473 ? 36.856 0.968 -18.830 1.00 53.03 473 ASN A O 1
ATOM 3831 N N . LYS A 1 474 ? 36.227 -1.190 -18.942 1.00 56.19 474 LYS A N 1
ATOM 3832 C CA . LYS A 1 474 ? 36.456 -1.502 -17.524 1.00 56.19 474 LYS A CA 1
ATOM 3833 C C . LYS A 1 474 ? 37.897 -1.198 -17.099 1.00 56.19 474 LYS A C 1
ATOM 3835 O O . LYS A 1 474 ? 38.114 -0.552 -16.077 1.00 56.19 474 LYS A O 1
ATOM 3840 N N . ARG A 1 475 ? 38.884 -1.568 -17.928 1.00 61.19 475 ARG A N 1
ATOM 3841 C CA . ARG A 1 475 ? 40.304 -1.230 -17.699 1.00 61.19 475 ARG A CA 1
ATOM 3842 C C . ARG A 1 475 ? 40.571 0.275 -17.778 1.00 61.19 475 ARG A C 1
ATOM 3844 O O . ARG A 1 475 ? 41.262 0.812 -16.922 1.00 61.19 475 ARG A O 1
ATOM 3851 N N . LYS A 1 476 ? 39.983 0.976 -18.753 1.00 60.56 476 LYS A N 1
ATOM 3852 C CA . LYS A 1 476 ? 40.125 2.439 -18.890 1.00 60.56 476 LYS A CA 1
ATOM 3853 C C . LYS A 1 476 ? 39.522 3.213 -17.717 1.00 60.56 476 LYS A C 1
ATOM 3855 O O . LYS A 1 476 ? 40.057 4.255 -17.355 1.00 60.56 476 LYS A O 1
ATOM 3860 N N . ILE A 1 477 ? 38.415 2.740 -17.144 1.00 56.44 477 ILE A N 1
ATOM 3861 C CA . ILE A 1 477 ? 37.797 3.351 -15.958 1.00 56.44 477 ILE A CA 1
ATOM 3862 C C . ILE A 1 477 ? 38.705 3.162 -14.740 1.00 56.44 477 ILE A C 1
ATOM 3864 O O . ILE A 1 477 ? 38.995 4.140 -14.057 1.00 56.44 477 ILE A O 1
ATOM 3868 N N . GLN A 1 478 ? 39.246 1.957 -14.532 1.00 57.19 478 GLN A N 1
ATOM 3869 C CA . GLN A 1 478 ? 40.221 1.689 -13.465 1.00 57.19 478 GLN A CA 1
ATOM 3870 C C . GLN A 1 478 ? 41.497 2.536 -13.612 1.00 57.19 478 GLN A C 1
ATOM 3872 O O . GLN A 1 478 ? 42.006 3.064 -12.628 1.00 57.19 478 GLN A O 1
ATOM 3877 N N . GLU A 1 479 ? 41.990 2.739 -14.837 1.00 57.34 479 GLU A N 1
ATOM 3878 C CA . GLU A 1 479 ? 43.138 3.617 -15.118 1.00 57.34 479 GLU A CA 1
ATOM 3879 C C . GLU A 1 479 ? 42.838 5.112 -14.915 1.00 57.34 479 GLU A C 1
ATOM 3881 O O . GLU A 1 479 ? 43.756 5.885 -14.635 1.00 57.34 479 GLU A O 1
ATOM 3886 N N . LYS A 1 480 ? 41.579 5.536 -15.082 1.00 54.25 480 LYS A N 1
ATOM 3887 C CA . LYS A 1 480 ? 41.136 6.914 -14.819 1.00 54.25 480 LYS A CA 1
ATOM 3888 C C . LYS A 1 480 ? 40.900 7.157 -13.325 1.00 54.25 480 LYS A C 1
ATOM 3890 O O . LYS A 1 480 ? 41.284 8.213 -12.847 1.00 54.25 480 LYS A O 1
ATOM 3895 N N . GLN A 1 481 ? 40.357 6.180 -12.592 1.00 44.28 481 GLN A N 1
ATOM 3896 C CA . GLN A 1 481 ? 40.194 6.237 -11.132 1.00 44.28 481 GLN A CA 1
ATOM 3897 C C . GLN A 1 481 ? 41.539 6.130 -10.390 1.00 44.28 481 GLN A C 1
ATOM 3899 O O . GLN A 1 481 ? 41.761 6.836 -9.415 1.00 44.28 481 GLN A O 1
ATOM 3904 N N . GLY A 1 482 ? 42.484 5.323 -10.886 1.00 37.88 482 GLY A N 1
ATOM 3905 C CA . GLY A 1 482 ? 43.816 5.170 -10.283 1.00 37.88 482 GLY A CA 1
ATOM 3906 C C . GLY A 1 482 ? 44.782 6.343 -10.502 1.00 37.88 482 GLY A C 1
ATOM 3907 O O . GLY A 1 482 ? 45.911 6.289 -10.019 1.00 37.88 482 GLY A O 1
ATOM 3908 N N . LYS A 1 483 ? 44.384 7.388 -11.241 1.00 43.91 483 LYS A N 1
ATOM 3909 C CA . LYS A 1 483 ? 45.224 8.572 -11.500 1.00 43.91 483 LYS A CA 1
ATOM 3910 C C . LYS A 1 483 ? 44.964 9.759 -10.567 1.00 43.91 483 LYS A C 1
ATOM 3912 O O . LYS A 1 483 ? 45.792 10.661 -10.572 1.00 43.91 483 LYS A O 1
ATOM 3917 N N . ASP A 1 484 ? 43.923 9.714 -9.731 1.00 39.06 484 ASP A N 1
ATOM 3918 C CA . ASP A 1 484 ? 43.581 10.793 -8.783 1.00 39.06 484 ASP A CA 1
ATOM 3919 C C . ASP A 1 484 ? 43.890 10.460 -7.304 1.00 39.06 484 ASP A C 1
ATOM 3921 O O . ASP A 1 484 ? 43.493 11.196 -6.404 1.00 39.06 484 ASP A O 1
ATOM 3925 N N . GLU A 1 485 ? 44.653 9.395 -7.014 1.00 39.94 485 GLU A N 1
ATOM 3926 C CA . GLU A 1 485 ? 45.055 9.043 -5.635 1.00 39.94 485 GLU A CA 1
ATOM 3927 C C . GLU A 1 485 ? 46.466 9.498 -5.212 1.00 39.94 485 GLU A C 1
ATOM 3929 O O . GLU A 1 485 ? 46.999 9.044 -4.200 1.00 39.94 485 GLU A O 1
ATOM 3934 N N . LEU A 1 486 ? 47.077 10.456 -5.914 1.00 40.03 486 LEU A N 1
ATOM 3935 C CA . LEU A 1 486 ? 48.325 11.088 -5.467 1.00 40.03 486 LEU A CA 1
ATOM 3936 C C . LEU A 1 486 ? 48.293 12.606 -5.658 1.00 40.03 486 LEU A C 1
ATOM 3938 O O . LEU A 1 486 ? 48.959 13.126 -6.539 1.00 40.03 486 LEU A O 1
ATOM 3942 N N . GLU A 1 487 ? 47.544 13.302 -4.797 1.00 36.66 487 GLU A N 1
ATOM 3943 C CA . GLU A 1 487 ? 47.898 14.635 -4.268 1.00 36.66 487 GLU A CA 1
ATOM 3944 C C . GLU A 1 487 ? 46.983 15.020 -3.080 1.00 36.66 487 GLU A C 1
ATOM 3946 O O . GLU A 1 487 ? 46.292 16.032 -3.061 1.00 36.66 487 GLU A O 1
ATOM 3951 N N . ARG A 1 488 ? 46.978 14.198 -2.020 1.00 38.16 488 ARG A N 1
ATOM 3952 C CA . ARG A 1 488 ? 46.616 14.663 -0.665 1.00 38.16 488 ARG A CA 1
ATOM 3953 C C . ARG A 1 488 ? 47.892 14.810 0.153 1.00 38.16 488 ARG A C 1
ATOM 3955 O O . ARG A 1 488 ? 48.237 13.960 0.968 1.00 38.16 488 ARG A O 1
ATOM 3962 N N . GLY A 1 489 ? 48.611 15.895 -0.109 1.00 28.02 489 GLY A N 1
ATOM 3963 C CA . GLY A 1 489 ? 49.715 16.368 0.715 1.00 28.02 489 GLY A CA 1
ATOM 3964 C C . GLY A 1 489 ? 49.318 17.659 1.424 1.00 28.02 489 GLY A C 1
ATOM 3965 O O . GLY A 1 489 ? 49.234 18.688 0.775 1.00 28.02 489 GLY A O 1
ATOM 3966 N N . ALA A 1 490 ? 49.078 17.556 2.734 1.00 33.81 490 ALA A N 1
ATOM 3967 C CA . ALA A 1 490 ? 49.180 18.607 3.754 1.00 33.81 490 ALA A CA 1
ATOM 3968 C C . ALA A 1 490 ? 48.569 20.001 3.460 1.00 33.81 490 ALA A C 1
ATOM 3970 O O . ALA A 1 490 ? 49.212 20.846 2.858 1.00 33.81 490 ALA A O 1
ATOM 3971 N N . ASP A 1 491 ? 47.386 20.283 4.019 1.00 28.20 491 ASP A N 1
ATOM 3972 C CA . ASP A 1 491 ? 47.281 21.190 5.177 1.00 28.20 491 ASP A CA 1
ATOM 3973 C C . ASP A 1 491 ? 45.853 21.159 5.749 1.00 28.20 491 ASP A C 1
ATOM 3975 O O . ASP A 1 491 ? 44.878 21.552 5.108 1.00 28.20 491 ASP A O 1
ATOM 3979 N N . ARG A 1 492 ? 45.719 20.647 6.975 1.00 34.28 492 ARG A N 1
ATOM 3980 C CA . ARG A 1 492 ? 44.559 20.893 7.834 1.00 34.28 492 ARG A CA 1
ATOM 3981 C C . ARG A 1 492 ? 45.030 21.895 8.871 1.00 34.28 492 ARG A C 1
ATOM 3983 O O . ARG A 1 492 ? 45.571 21.478 9.888 1.00 34.28 492 ARG A O 1
ATOM 3990 N N . ASP A 1 493 ? 44.769 23.173 8.630 1.00 27.84 493 ASP A N 1
ATOM 3991 C CA . ASP A 1 493 ? 44.797 24.169 9.692 1.00 27.84 493 ASP A CA 1
ATOM 3992 C C . ASP A 1 493 ? 43.438 24.871 9.785 1.00 27.84 493 ASP A C 1
ATOM 3994 O O . ASP A 1 493 ? 43.042 25.703 8.973 1.00 27.84 493 ASP A O 1
ATOM 3998 N N . VAL A 1 494 ? 42.679 24.374 10.759 1.00 33.78 494 VAL A N 1
ATOM 3999 C CA . VAL A 1 494 ? 41.792 25.085 11.682 1.00 33.78 494 VAL A CA 1
ATOM 4000 C C . VAL A 1 494 ? 41.494 26.554 11.342 1.00 33.78 494 VAL A C 1
ATOM 4002 O O . VAL A 1 494 ? 42.351 27.420 11.503 1.00 33.78 494 VAL A O 1
ATOM 4005 N N . ARG A 1 495 ? 40.211 26.865 11.100 1.00 29.64 495 ARG A N 1
ATOM 4006 C CA . ARG A 1 495 ? 39.541 27.990 11.781 1.00 29.64 495 ARG A CA 1
ATOM 4007 C C . ARG A 1 495 ? 38.017 27.912 11.706 1.00 29.64 495 ARG A C 1
ATOM 4009 O O . ARG A 1 495 ? 37.410 28.074 10.657 1.00 29.64 495 ARG A O 1
ATOM 4016 N N . THR A 1 496 ? 37.448 27.696 12.884 1.00 29.47 496 THR A N 1
ATOM 4017 C CA . THR A 1 496 ? 36.167 28.218 13.366 1.00 29.47 496 THR A CA 1
ATOM 4018 C C . THR A 1 496 ? 35.952 29.685 12.978 1.00 29.47 496 THR A C 1
ATOM 4020 O O . THR A 1 496 ? 36.844 30.495 13.232 1.00 29.47 496 THR A O 1
ATOM 4023 N N . VAL A 1 497 ? 34.772 30.009 12.431 1.00 31.47 497 VAL A N 1
ATOM 4024 C CA . VAL A 1 497 ? 33.700 30.829 13.048 1.00 31.47 497 VAL A CA 1
ATOM 4025 C C . VAL A 1 497 ? 32.369 30.364 12.472 1.00 31.47 497 VAL A C 1
ATOM 4027 O O . VAL A 1 497 ? 32.313 30.207 11.232 1.00 31.47 497 VAL A O 1
#